Protein 8EJ5 (pdb70)

Radius of gyration: 33.06 Å; Cα contacts (8 Å, |Δi|>4): 1264; chains: 4; bounding box: 56×80×114 Å

Structure (mmCIF, N/CA/C/O backbone):
data_8EJ5
#
_entry.id   8EJ5
#
loop_
_entity.id
_entity.type
_entity.pdbx_description
1 polymer 'gp10, tail tip lysin (spike)'
2 polymer 'gp1, tail tip protein'
#
loop_
_atom_site.group_PDB
_atom_site.id
_atom_site.type_symbol
_atom_site.label_atom_id
_atom_site.label_alt_id
_atom_site.label_comp_id
_atom_site.label_asym_id
_atom_site.label_entity_id
_atom_site.label_seq_id
_atom_site.pdbx_PDB_ins_code
_atom_site.Cartn_x
_atom_site.Cartn_y
_atom_site.Cartn_z
_atom_site.occupancy
_atom_site.B_iso_or_equiv
_atom_site.auth_seq_id
_atom_site.auth_comp_id
_atom_site.auth_asym_id
_atom_site.auth_atom_id
_atom_site.pdbx_PDB_model_num
ATOM 1 N N . MET A 1 1 ? 175.306 135.598 167.154 1.00 75.07 1 MET A N 1
ATOM 2 C CA . MET A 1 1 ? 175.472 136.600 168.236 1.00 75.07 1 MET A CA 1
ATOM 3 C C . MET A 1 1 ? 175.420 135.882 169.586 1.00 75.07 1 MET A C 1
ATOM 4 O O . MET A 1 1 ? 174.432 135.175 169.835 1.00 75.07 1 MET A O 1
ATOM 9 N N . ASN A 1 2 ? 176.448 136.036 170.414 1.00 87.98 2 ASN A N 1
ATOM 10 C CA . ASN A 1 2 ? 176.467 135.432 171.771 1.00 87.98 2 ASN A CA 1
ATOM 11 C C . ASN A 1 2 ? 175.577 136.281 172.690 1.00 87.98 2 ASN A C 1
ATOM 12 O O . ASN A 1 2 ? 175.187 137.390 172.296 1.00 87.98 2 ASN A O 1
ATOM 17 N N . ASP A 1 3 ? 175.242 135.791 173.880 1.00 91.07 3 ASP 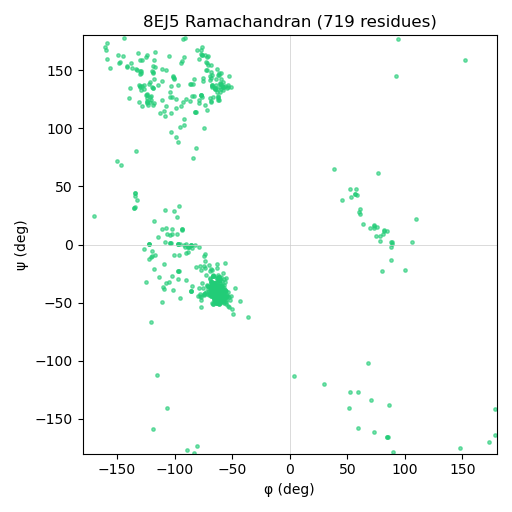A N 1
ATOM 18 C CA . ASP A 1 3 ? 174.286 136.501 174.771 1.00 91.07 3 ASP A CA 1
ATOM 19 C C . ASP A 1 3 ? 174.825 137.877 175.187 1.00 91.07 3 ASP A C 1
ATOM 20 O O . ASP A 1 3 ? 174.017 138.815 175.289 1.00 91.07 3 ASP A O 1
ATOM 25 N N . LYS A 1 4 ? 176.124 138.010 175.431 1.00 88.48 4 LYS A N 1
ATOM 26 C CA . LYS A 1 4 ? 176.726 139.319 175.792 1.00 88.48 4 LYS A CA 1
ATOM 27 C C . LYS A 1 4 ? 176.553 140.312 174.636 1.00 88.48 4 LYS A C 1
ATOM 28 O O . LYS A 1 4 ? 176.182 141.468 174.900 1.00 88.48 4 LYS A O 1
ATOM 34 N N . GLU A 1 5 ? 176.789 139.881 173.397 1.00 89.43 5 GLU A N 1
ATOM 35 C CA . GLU A 1 5 ? 176.617 140.746 172.202 1.00 89.43 5 GLU A CA 1
ATOM 36 C C . GLU A 1 5 ? 175.141 141.126 172.046 1.00 89.43 5 GLU A C 1
ATOM 37 O O . GLU A 1 5 ? 174.866 142.254 171.613 1.00 89.43 5 GLU A O 1
ATOM 43 N N . LYS A 1 6 ? 174.219 140.203 172.325 1.00 92.18 6 LYS A N 1
ATOM 44 C CA . LYS A 1 6 ? 172.762 140.489 172.246 1.00 92.18 6 LYS A CA 1
ATOM 45 C C . LYS A 1 6 ? 172.397 141.564 173.270 1.00 92.18 6 LYS A C 1
ATOM 46 O O . LYS A 1 6 ? 171.722 142.530 172.885 1.00 92.18 6 LYS A O 1
ATOM 52 N N . ILE A 1 7 ? 172.847 141.410 174.513 1.00 93.59 7 ILE A N 1
ATOM 53 C CA . ILE A 1 7 ? 172.5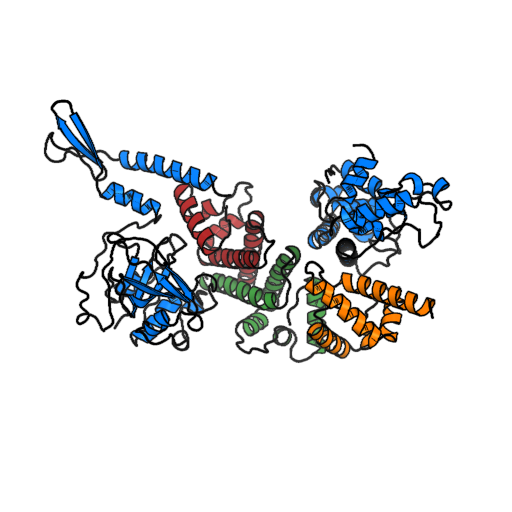31 142.381 175.596 1.00 93.59 7 ILE A CA 1
ATOM 54 C C . ILE A 1 7 ? 173.129 143.733 175.209 1.00 93.59 7 ILE A C 1
ATOM 55 O O . ILE A 1 7 ? 172.389 144.723 175.234 1.00 93.59 7 ILE A O 1
ATOM 60 N N . ASP A 1 8 ? 174.387 143.758 174.773 1.00 91.67 8 ASP A N 1
ATOM 61 C CA . ASP A 1 8 ? 175.088 145.027 174.455 1.00 91.67 8 ASP A CA 1
ATOM 62 C C . ASP A 1 8 ? 174.364 145.771 173.328 1.00 91.67 8 ASP A C 1
ATOM 63 O O . ASP A 1 8 ? 174.051 146.962 173.490 1.00 91.67 8 ASP A O 1
ATOM 68 N N . LYS A 1 9 ? 174.028 145.079 172.245 1.00 93.20 9 LYS A N 1
ATOM 69 C CA . LYS A 1 9 ? 173.308 145.722 171.118 1.00 93.20 9 LYS A CA 1
ATOM 70 C C . LYS A 1 9 ? 171.911 146.144 171.569 1.00 93.20 9 LYS A C 1
ATOM 71 O O . LYS A 1 9 ? 171.473 147.229 171.168 1.00 93.20 9 LYS A O 1
ATOM 77 N N . PHE A 1 10 ? 171.233 145.323 172.362 1.00 95.29 10 PHE A N 1
ATOM 78 C CA . PHE A 1 10 ? 169.841 145.606 172.786 1.00 95.29 10 PHE A CA 1
ATOM 79 C C . PHE A 1 10 ? 169.771 146.846 173.687 1.00 95.29 10 PHE A C 1
ATOM 80 O O . PHE A 1 10 ? 168.934 147.722 173.434 1.00 95.29 10 PHE A O 1
ATOM 88 N N . ILE A 1 11 ? 170.644 146.954 174.688 1.00 94.77 11 ILE A N 1
ATOM 89 C CA . ILE A 1 11 ? 170.627 148.121 175.622 1.00 94.77 11 ILE A CA 1
ATOM 90 C C . ILE A 1 11 ? 171.021 149.387 174.846 1.00 94.77 11 ILE A C 1
ATOM 91 O O . ILE A 1 11 ? 170.611 150.484 175.275 1.00 94.77 11 ILE A O 1
ATOM 96 N N . HIS A 1 12 ? 171.795 149.254 173.765 1.00 92.74 12 HIS A N 1
ATOM 97 C CA . HIS A 1 12 ? 172.258 150.416 172.953 1.00 92.74 12 HIS A CA 1
ATOM 98 C C . HIS A 1 12 ? 171.275 150.730 171.816 1.00 92.74 12 HIS A C 1
ATOM 99 O O . HIS A 1 12 ? 171.511 151.721 171.087 1.00 92.74 12 HIS A O 1
ATOM 106 N N . SER A 1 13 ? 170.198 149.959 171.656 1.00 95.07 13 SER A N 1
ATOM 107 C CA . SER A 1 13 ? 169.149 150.282 170.653 1.00 95.07 13 SER A CA 1
ATOM 108 C C . SER A 1 13 ? 168.356 151.497 171.140 1.00 95.07 13 SER A C 1
ATOM 109 O O . SER A 1 13 ? 168.340 151.773 172.358 1.00 95.07 13 SER A O 1
ATOM 112 N N . ASN A 1 14 ? 167.735 152.233 170.225 1.00 94.96 14 ASN A N 1
ATOM 113 C CA . ASN A 1 14 ? 166.868 153.367 170.626 1.00 94.96 14 ASN A CA 1
ATOM 114 C C . ASN A 1 14 ? 165.628 152.814 171.335 1.00 94.96 14 ASN A C 1
ATOM 115 O O . ASN A 1 14 ? 165.151 151.723 170.969 1.00 94.96 14 ASN A O 1
ATOM 120 N N . LEU A 1 15 ? 165.075 153.562 172.285 1.00 94.91 15 LEU A N 1
ATOM 121 C CA . LEU A 1 15 ? 163.855 153.140 173.018 1.00 94.91 15 LEU A CA 1
ATOM 122 C C . LEU A 1 15 ? 162.692 152.996 172.029 1.00 94.91 15 LEU A C 1
ATOM 123 O O . LEU A 1 15 ? 161.781 152.200 172.321 1.00 94.91 15 LEU A O 1
ATOM 128 N N . ASN A 1 16 ? 162.720 153.725 170.909 1.00 95.37 16 ASN A N 1
ATOM 129 C CA . ASN A 1 16 ? 161.638 153.710 169.882 1.00 95.37 16 ASN A CA 1
ATOM 130 C C . ASN A 1 16 ? 161.982 152.784 168.704 1.00 95.37 16 ASN A C 1
ATOM 131 O O . ASN A 1 16 ? 161.253 152.831 167.691 1.00 95.37 16 ASN A O 1
ATOM 136 N N . ASP A 1 17 ? 163.045 151.987 168.800 1.00 94.58 17 ASP A N 1
ATOM 137 C CA . ASP A 1 17 ? 163.475 151.061 167.722 1.00 94.58 17 ASP A CA 1
ATOM 138 C C . ASP A 1 17 ? 162.376 150.023 167.468 1.00 94.58 17 ASP A C 1
ATOM 139 O O . ASP A 1 17 ? 161.967 149.360 168.416 1.00 94.58 17 ASP A O 1
ATOM 144 N N . ASP A 1 18 ? 161.929 149.845 166.226 1.00 94.02 18 ASP A N 1
ATOM 145 C CA . ASP A 1 18 ? 160.841 148.876 165.912 1.00 94.02 18 ASP A CA 1
ATOM 146 C C . ASP A 1 18 ? 161.394 147.444 165.970 1.00 94.02 18 ASP A C 1
ATOM 147 O O . ASP A 1 18 ? 160.561 146.509 166.027 1.00 94.02 18 ASP A O 1
ATOM 152 N N . PHE A 1 19 ? 162.717 147.262 165.896 1.00 95.62 19 PHE A N 1
ATOM 153 C CA . PHE A 1 19 ? 163.385 145.929 165.947 1.00 95.62 19 PHE A CA 1
ATOM 154 C C . PHE A 1 19 ? 162.873 145.074 164.783 1.00 95.62 19 PHE A C 1
ATOM 155 O O . PHE A 1 19 ? 162.846 143.840 164.901 1.00 95.62 19 PHE A O 1
ATOM 163 N N . GLY A 1 20 ? 162.465 145.711 163.685 1.00 94.91 20 GLY A N 1
ATOM 164 C CA . GLY A 1 20 ? 161.997 144.992 162.486 1.00 94.91 20 GLY A CA 1
ATOM 165 C C . GLY A 1 20 ? 160.620 144.380 162.667 1.00 94.91 20 GLY A C 1
ATOM 166 O O . GLY A 1 20 ? 160.269 143.497 161.862 1.00 94.91 20 GLY A O 1
ATOM 167 N N . LEU A 1 21 ? 159.858 144.813 163.674 1.00 96.22 21 LEU A N 1
ATOM 168 C CA . LEU A 1 21 ? 158.485 144.293 163.920 1.00 96.22 21 LEU A CA 1
ATOM 169 C C . LEU A 1 21 ? 157.454 145.424 163.887 1.00 96.22 21 LEU A C 1
ATOM 170 O O . LEU A 1 21 ? 157.552 146.368 164.698 1.00 96.22 21 LEU A O 1
ATOM 175 N N . SER A 1 22 ? 156.454 145.310 163.019 1.00 96.88 22 SER A N 1
ATOM 176 C CA . SER A 1 22 ? 155.361 146.307 162.943 1.00 96.88 22 SER A CA 1
ATOM 177 C C . SER A 1 22 ? 154.343 146.023 164.051 1.00 96.88 22 SER A C 1
ATOM 178 O O . SER A 1 22 ? 154.400 144.947 164.678 1.00 96.88 22 SER A O 1
ATOM 181 N N . VAL A 1 23 ? 153.429 146.952 164.298 1.00 97.43 23 VAL A N 1
ATOM 182 C CA . VAL A 1 23 ? 152.350 146.725 165.297 1.00 97.43 23 VAL A CA 1
ATOM 183 C C . VAL A 1 23 ? 151.505 145.535 164.830 1.00 97.43 23 VAL A C 1
ATOM 184 O O . VAL A 1 23 ? 151.080 144.745 165.683 1.00 97.43 23 VAL A O 1
ATOM 188 N N . ASP A 1 24 ? 151.270 145.400 163.526 1.00 97.29 24 ASP A N 1
ATOM 189 C CA . ASP A 1 24 ? 150.436 144.299 162.977 1.00 97.29 24 ASP A CA 1
ATOM 190 C C . ASP A 1 24 ? 151.135 142.951 163.199 1.00 97.29 24 ASP A C 1
ATOM 191 O O . ASP A 1 24 ? 150.427 141.974 163.510 1.00 97.29 24 ASP A O 1
ATOM 196 N N . ASP A 1 25 ? 152.461 142.882 163.067 1.00 97.21 25 ASP A N 1
ATOM 197 C CA . ASP A 1 25 ? 153.224 141.633 163.327 1.00 97.21 25 ASP A CA 1
ATOM 198 C C . ASP A 1 25 ? 153.053 141.208 164.786 1.00 97.21 25 ASP A C 1
ATOM 199 O O . ASP A 1 25 ? 152.942 139.989 165.038 1.00 97.21 25 ASP A O 1
ATOM 204 N N . LEU A 1 26 ? 153.056 142.164 165.717 1.00 97.53 26 LEU A N 1
ATOM 205 C CA . LEU A 1 26 ? 152.986 141.873 167.175 1.00 97.53 26 LEU A CA 1
ATOM 206 C C . LEU A 1 26 ? 151.579 141.479 167.639 1.00 97.53 26 LEU A C 1
ATOM 207 O O . LEU A 1 26 ? 151.502 140.650 168.551 1.00 97.53 26 LEU A O 1
ATOM 212 N N . VAL A 1 27 ? 150.511 142.015 167.054 1.00 97.54 27 VAL A N 1
ATOM 213 C CA . VAL A 1 27 ? 149.119 141.797 167.560 1.00 97.54 27 VAL A CA 1
ATOM 214 C C . VAL A 1 27 ? 148.787 140.310 167.727 1.00 97.54 27 VAL A C 1
ATOM 215 O O . VAL A 1 27 ? 148.184 139.962 168.753 1.00 97.54 27 VAL A O 1
ATOM 219 N N . GLY A 1 28 ? 149.124 139.469 166.753 1.00 96.07 28 GLY A N 1
ATOM 220 C CA . GLY A 1 28 ? 148.860 138.022 166.852 1.00 96.07 28 GLY A CA 1
ATOM 221 C C . GLY A 1 28 ? 149.777 137.371 167.870 1.00 96.07 28 GLY A C 1
ATOM 222 O O . GLY A 1 28 ? 149.303 136.464 168.588 1.00 96.07 28 GLY A O 1
ATOM 223 N N . LYS A 1 29 ? 151.027 137.830 167.973 1.00 96.30 29 LYS A N 1
ATOM 224 C CA . LYS A 1 29 ? 152.053 137.213 168.857 1.00 96.30 29 LYS A CA 1
ATOM 225 C C . LYS A 1 29 ? 151.802 137.501 170.341 1.00 96.30 29 LYS A C 1
ATOM 226 O O . LYS A 1 29 ? 152.305 136.711 171.167 1.00 96.30 29 LYS A O 1
ATOM 232 N N . VAL A 1 30 ? 151.132 138.603 170.683 1.00 96.42 30 VAL A N 1
ATOM 233 C CA . VAL A 1 30 ? 150.931 138.996 172.112 1.00 96.42 30 VAL A CA 1
ATOM 234 C C . VAL A 1 30 ? 149.573 138.497 172.621 1.00 96.42 30 VAL A C 1
ATOM 235 O O . VAL A 1 30 ? 149.271 138.725 173.813 1.00 96.42 30 VAL A O 1
ATOM 239 N N . LYS A 1 31 ? 148.786 137.818 171.791 1.00 95.86 31 LYS A N 1
ATOM 240 C CA . LYS A 1 31 ? 147.526 137.213 172.292 1.00 95.86 31 LYS A CA 1
ATOM 241 C C . LYS A 1 31 ? 147.886 136.129 173.310 1.00 95.86 31 LYS A C 1
ATOM 242 O O . LYS A 1 31 ? 148.821 135.347 173.045 1.00 95.86 31 LYS A O 1
ATOM 248 N N . GLY A 1 32 ? 147.197 136.108 174.450 1.00 94.14 32 GLY A N 1
ATOM 249 C CA . GLY A 1 32 ? 147.458 135.124 175.516 1.00 94.14 32 GLY A CA 1
ATOM 250 C C . GLY A 1 32 ? 148.530 135.610 176.471 1.00 94.14 32 GLY A C 1
ATOM 251 O O . GLY A 1 32 ? 148.774 134.920 177.475 1.00 94.14 32 GLY A O 1
ATOM 252 N N . ILE A 1 33 ? 149.120 136.780 176.228 1.00 94.35 33 ILE A N 1
ATOM 253 C CA . ILE A 1 33 ? 150.259 137.255 177.065 1.00 94.35 33 ILE A CA 1
ATOM 254 C C . ILE A 1 33 ? 149.749 138.245 178.113 1.00 94.35 33 ILE A C 1
ATOM 255 O O . ILE A 1 33 ? 149.165 139.274 177.710 1.00 94.35 33 ILE A O 1
ATOM 260 N N . GLY A 1 34 ? 149.894 137.910 179.397 1.00 92.74 34 GLY A N 1
ATOM 261 C CA . GLY A 1 34 ? 149.542 138.783 180.536 1.00 92.74 34 GLY A CA 1
ATOM 262 C C . GLY A 1 34 ? 148.408 139.771 180.339 1.00 92.74 34 GLY A C 1
ATOM 263 O O . GLY A 1 34 ? 147.273 139.319 180.118 1.00 92.74 34 GLY A O 1
ATOM 264 N N . ARG A 1 35 ? 148.687 141.071 180.475 1.00 94.11 35 ARG A N 1
ATOM 265 C CA . ARG A 1 35 ? 147.661 142.146 180.411 1.00 94.11 35 ARG A CA 1
ATOM 266 C C . ARG A 1 35 ? 147.044 142.246 179.013 1.00 94.11 35 ARG A C 1
ATOM 267 O O . ARG A 1 35 ? 145.922 142.747 178.919 1.00 94.11 35 ARG A O 1
ATOM 275 N N . PHE A 1 36 ? 147.741 141.863 177.950 1.00 95.42 36 PHE A N 1
ATOM 276 C CA . PHE A 1 36 ? 147.094 141.845 176.617 1.00 95.42 36 PHE A CA 1
ATOM 277 C C . PHE A 1 36 ? 145.932 140.852 176.680 1.00 95.42 36 PHE A C 1
ATOM 278 O O . PHE A 1 36 ? 144.900 141.085 176.039 1.00 95.42 36 PHE A O 1
ATOM 286 N N . SER A 1 37 ? 146.092 139.743 177.389 1.00 95.52 37 SER A N 1
ATOM 287 C CA . SER A 1 37 ? 144.990 138.771 177.571 1.00 95.52 37 SER A CA 1
ATOM 288 C C . SER A 1 37 ? 144.008 139.296 178.619 1.00 95.52 37 SER A C 1
ATOM 289 O O . SER A 1 37 ? 142.821 139.461 178.280 1.00 95.52 37 SER A O 1
ATOM 292 N N . ALA A 1 38 ? 144.484 139.654 179.812 1.00 93.83 38 ALA A N 1
ATOM 293 C CA . ALA A 1 38 ? 143.614 140.034 180.951 1.00 93.83 38 ALA A CA 1
ATOM 294 C C . ALA A 1 38 ? 142.864 141.355 180.746 1.00 93.83 38 ALA A C 1
ATOM 295 O O . ALA A 1 38 ? 141.685 141.417 181.155 1.00 93.83 38 ALA A O 1
ATOM 297 N N . TRP A 1 39 ? 143.495 142.379 180.176 1.00 94.34 39 TRP A N 1
ATOM 298 C CA . TRP A 1 39 ? 142.877 143.728 180.066 1.00 94.34 39 TRP A CA 1
ATOM 299 C C . TRP A 1 39 ? 142.322 143.988 178.663 1.00 94.34 39 TRP A C 1
ATOM 300 O O . TRP A 1 39 ? 141.250 144.620 178.541 1.00 94.34 39 TRP A O 1
ATOM 311 N N . CYS A 1 40 ? 143.030 143.545 177.633 1.00 95.58 40 CYS A N 1
ATOM 312 C CA . CYS A 1 40 ? 142.592 143.785 176.236 1.00 95.58 40 CYS A CA 1
ATOM 313 C C . CYS A 1 40 ? 141.695 142.628 175.773 1.00 95.58 40 CYS A C 1
ATOM 314 O O . CYS A 1 40 ? 141.120 142.750 174.685 1.00 95.58 40 CYS A O 1
ATOM 317 N N . GLY A 1 41 ? 141.548 141.558 176.562 1.00 95.02 41 GLY A N 1
ATOM 318 C CA . GLY A 1 41 ? 140.647 140.437 176.224 1.00 95.02 41 GLY A CA 1
ATOM 319 C C . GLY A 1 41 ? 141.068 139.769 174.930 1.00 95.02 41 GLY A C 1
ATOM 320 O O . GLY A 1 41 ? 140.175 139.241 174.236 1.00 95.02 41 GLY A O 1
ATOM 321 N N . ASN A 1 42 ? 142.355 139.850 174.576 1.00 94.68 42 ASN A N 1
ATOM 322 C CA . ASN A 1 42 ? 142.915 139.248 173.329 1.00 94.68 42 ASN A CA 1
ATOM 323 C C . ASN A 1 42 ? 142.284 139.923 172.104 1.00 94.68 42 ASN A C 1
ATOM 324 O O . ASN A 1 42 ? 142.428 139.391 170.979 1.00 94.68 42 ASN A O 1
ATOM 329 N N . SER A 1 43 ? 141.687 141.099 172.286 1.00 97.46 43 SER A N 1
ATOM 330 C CA . SER A 1 43 ? 141.056 141.844 171.172 1.00 97.46 43 SER A CA 1
ATOM 331 C C . SER A 1 43 ? 142.154 142.450 170.303 1.00 97.46 43 SER A C 1
ATOM 332 O O . SER A 1 43 ? 142.901 143.299 170.811 1.00 97.46 43 SER A O 1
ATOM 335 N N . SER A 1 44 ? 142.207 142.081 169.026 1.00 97.49 44 SER A N 1
ATOM 336 C CA . SER A 1 44 ? 143.215 142.621 168.085 1.00 97.49 44 SER A CA 1
ATOM 337 C C . SER A 1 44 ? 143.110 144.145 168.090 1.00 97.49 44 SER A C 1
ATOM 338 O O . SER A 1 44 ? 144.153 144.809 168.047 1.00 97.49 44 SER A O 1
ATOM 341 N N . THR A 1 45 ? 141.891 144.678 168.141 1.00 97.73 45 THR A N 1
ATOM 342 C CA . THR A 1 45 ? 141.655 146.145 168.122 1.00 97.73 45 THR A CA 1
ATOM 343 C C . THR A 1 45 ? 142.259 146.811 169.363 1.00 97.73 45 THR A C 1
ATOM 344 O O . THR A 1 45 ? 143.008 147.782 169.197 1.00 97.73 45 THR A O 1
ATOM 348 N N . LYS A 1 46 ? 141.988 146.294 170.562 1.00 97.93 46 LYS A N 1
ATOM 349 C CA . LYS A 1 46 ? 142.508 146.897 171.818 1.00 97.93 46 LYS A CA 1
ATOM 350 C C . LYS A 1 46 ? 144.031 146.753 171.869 1.00 97.93 46 LYS A C 1
ATOM 351 O O . LYS A 1 46 ? 144.703 147.705 172.305 1.00 97.93 46 LYS A O 1
ATOM 357 N N . ILE A 1 47 ? 144.559 145.612 171.434 1.00 98.23 47 ILE A N 1
ATOM 358 C CA . ILE A 1 47 ? 146.030 145.382 171.414 1.00 98.23 47 ILE A CA 1
ATOM 359 C C . ILE A 1 47 ? 146.662 146.413 170.468 1.00 98.23 47 ILE A C 1
ATOM 360 O O . ILE A 1 47 ? 147.642 147.060 170.869 1.00 98.23 47 ILE A O 1
ATOM 365 N N . LYS A 1 48 ? 146.076 146.630 169.288 1.00 98.17 48 LYS A N 1
ATOM 366 C CA . LYS A 1 48 ? 146.606 147.616 168.309 1.00 98.17 48 LYS A CA 1
ATOM 367 C C . LYS A 1 48 ? 146.574 149.014 168.928 1.00 98.17 48 LYS A C 1
ATOM 368 O O . LYS A 1 48 ? 147.520 149.775 168.705 1.00 98.17 48 LYS A O 1
ATOM 374 N N . GLN A 1 49 ? 145.523 149.344 169.674 1.00 97.58 49 GLN A N 1
ATOM 375 C CA . GLN A 1 49 ? 145.407 150.675 170.322 1.00 97.58 49 GLN A CA 1
ATOM 376 C C . GLN A 1 49 ? 146.565 150.872 171.304 1.00 97.58 49 GLN A C 1
ATOM 377 O O . GLN A 1 49 ? 147.202 151.934 171.251 1.00 97.58 49 GLN A O 1
ATOM 383 N N . VAL A 1 50 ? 146.852 149.880 172.144 1.00 97.75 50 VAL A N 1
ATOM 384 C CA . VAL A 1 50 ? 147.953 149.975 173.145 1.00 97.75 50 VAL A CA 1
ATOM 385 C C . VAL A 1 50 ? 149.289 150.106 172.414 1.00 97.75 50 VAL A C 1
ATOM 386 O O . VAL A 1 50 ? 150.026 151.059 172.705 1.00 97.75 50 VAL A O 1
ATOM 390 N N . LEU A 1 51 ? 149.561 149.231 171.448 1.00 98.08 51 LEU A N 1
ATOM 391 C CA . LEU A 1 51 ? 150.877 149.215 170.753 1.00 98.08 51 LEU A CA 1
ATOM 392 C C . LEU A 1 51 ? 151.078 150.513 169.955 1.00 98.08 51 LEU A C 1
ATOM 393 O O . LEU A 1 51 ? 152.207 151.036 169.951 1.00 98.08 51 LEU A O 1
ATOM 398 N N . ASN A 1 52 ? 150.036 151.040 169.316 1.00 97.80 52 ASN A N 1
ATOM 399 C CA . ASN A 1 52 ? 150.147 152.329 168.587 1.00 97.80 52 ASN A CA 1
ATOM 400 C C . ASN A 1 52 ? 150.345 153.482 169.579 1.00 97.80 52 ASN A C 1
ATOM 401 O O . ASN A 1 52 ? 151.107 154.416 169.261 1.00 97.80 52 ASN A O 1
ATOM 406 N N . ALA A 1 53 ? 149.671 153.449 170.725 1.00 95.88 53 ALA A N 1
ATOM 407 C CA . ALA A 1 53 ? 149.789 154.516 171.742 1.00 95.88 53 ALA A CA 1
ATOM 408 C C . ALA A 1 53 ? 151.231 154.579 172.265 1.00 95.88 53 ALA A C 1
ATOM 409 O O . ALA A 1 53 ? 151.799 155.678 172.297 1.00 95.88 53 ALA A O 1
ATOM 411 N N . VAL A 1 54 ? 151.833 153.441 172.616 1.00 96.34 54 VAL A N 1
ATOM 412 C CA . VAL A 1 54 ? 153.225 153.426 173.159 1.00 96.34 54 VAL A CA 1
ATOM 413 C C . VAL A 1 54 ? 154.173 153.883 172.040 1.00 96.34 54 VAL A C 1
ATOM 414 O O . VAL A 1 54 ? 155.082 154.676 172.336 1.00 96.34 54 VAL A O 1
ATOM 418 N N . LYS A 1 55 ? 153.927 153.473 170.794 1.00 97.29 55 LYS A N 1
ATOM 419 C CA . LYS A 1 55 ? 154.756 153.888 169.633 1.00 97.29 55 LYS A CA 1
ATOM 420 C C . LYS A 1 55 ? 154.697 155.407 169.465 1.00 97.29 55 LYS A C 1
ATOM 421 O O . LYS A 1 55 ? 155.765 156.018 169.302 1.00 97.29 55 LYS A O 1
ATOM 427 N N . SER A 1 56 ? 153.509 156.005 169.546 1.00 93.51 56 SER A N 1
ATOM 428 C CA . SER A 1 56 ? 153.317 157.467 169.343 1.00 93.51 56 SER A CA 1
ATOM 429 C C . SER A 1 56 ? 154.073 158.256 170.417 1.00 93.51 56 SER A C 1
ATOM 430 O O . SER A 1 56 ? 154.519 159.382 170.115 1.00 93.51 56 SER A O 1
ATOM 433 N N . ILE A 1 57 ? 154.183 157.708 171.627 1.00 92.40 57 ILE A N 1
ATOM 434 C CA . ILE A 1 57 ? 154.885 158.380 172.760 1.00 92.40 57 ILE A CA 1
ATOM 435 C C . ILE A 1 57 ? 156.405 158.234 172.598 1.00 92.40 57 ILE A C 1
ATOM 436 O O . ILE A 1 57 ? 157.139 159.030 173.221 1.00 92.40 57 ILE A O 1
ATOM 441 N N . GLY A 1 58 ? 156.873 157.286 171.787 1.00 93.36 58 GLY A N 1
ATOM 442 C CA . GLY A 1 58 ? 158.319 157.117 171.541 1.00 93.36 58 GLY A CA 1
ATOM 443 C C . GLY A 1 58 ? 158.871 155.852 172.170 1.00 93.36 58 GLY A C 1
ATOM 444 O O . GLY A 1 58 ? 160.089 155.815 172.427 1.00 93.36 58 GLY A O 1
ATOM 445 N N . VAL A 1 59 ? 158.021 154.864 172.454 1.00 96.00 59 VAL A N 1
ATOM 446 C CA . VAL A 1 59 ? 158.485 153.547 172.982 1.00 96.00 59 VAL A CA 1
ATOM 447 C C . VAL A 1 59 ? 158.198 152.463 171.947 1.00 96.00 59 VAL A C 1
ATOM 448 O O . VAL A 1 59 ? 157.105 152.460 171.348 1.00 96.00 59 VAL A O 1
ATOM 452 N N . SER A 1 60 ? 159.155 151.568 171.752 1.00 97.56 60 SER A N 1
ATOM 453 C CA . SER A 1 60 ? 159.015 150.460 170.784 1.00 97.56 60 SER A CA 1
ATOM 454 C C . SER A 1 60 ? 157.864 149.536 171.170 1.00 97.56 60 SER A C 1
ATOM 455 O O . SER A 1 60 ? 157.867 149.048 172.312 1.00 97.56 60 SER A O 1
ATOM 458 N N . PRO A 1 61 ? 156.889 149.257 170.278 1.00 97.73 61 PRO A N 1
ATOM 459 C CA . PRO A 1 61 ? 155.846 148.266 170.559 1.00 97.73 61 PRO A CA 1
ATOM 460 C C . PRO A 1 61 ? 156.447 146.885 170.845 1.00 97.73 61 PRO A C 1
ATOM 461 O O . PRO A 1 61 ? 155.919 146.191 171.690 1.00 97.73 61 PRO A O 1
ATOM 465 N N . ALA A 1 62 ? 157.506 146.508 170.128 1.00 97.63 62 ALA A N 1
ATOM 466 C CA . ALA A 1 62 ? 158.183 145.204 170.314 1.00 97.63 62 ALA A CA 1
ATOM 467 C C . ALA A 1 62 ? 158.825 145.141 171.704 1.00 97.63 62 ALA A C 1
ATOM 468 O O . ALA A 1 62 ? 158.654 144.121 172.383 1.00 97.63 62 ALA A O 1
ATOM 470 N N . LEU A 1 63 ? 159.495 146.208 172.137 1.00 96.22 63 LEU A N 1
ATOM 471 C CA . LEU A 1 63 ? 160.132 146.263 173.479 1.00 96.22 63 LEU A CA 1
ATOM 472 C C . LEU A 1 63 ? 159.050 146.195 174.555 1.00 96.22 63 LEU A C 1
ATOM 473 O O . LEU A 1 63 ? 159.197 145.401 175.494 1.00 96.22 63 LEU A O 1
ATOM 478 N N . PHE A 1 64 ? 157.988 146.980 174.409 1.00 95.82 64 PHE A N 1
ATOM 479 C CA . PHE A 1 64 ? 156.889 147.033 175.402 1.00 95.82 64 PHE A CA 1
ATOM 480 C C . PHE A 1 64 ? 156.219 145.661 175.504 1.00 95.82 64 PHE A C 1
ATOM 481 O O . PHE A 1 64 ? 155.963 145.188 176.628 1.00 95.82 64 PHE A O 1
ATOM 489 N N . ALA A 1 65 ? 155.959 145.020 174.369 1.00 96.53 65 ALA A N 1
ATOM 490 C CA . ALA A 1 65 ? 155.326 143.681 174.331 1.00 96.53 65 ALA A CA 1
ATOM 491 C C . ALA A 1 65 ? 156.270 142.623 174.912 1.00 96.53 65 ALA A C 1
ATOM 492 O O . ALA A 1 65 ? 155.788 141.723 175.625 1.00 96.53 65 ALA A O 1
ATOM 494 N N . ALA A 1 66 ? 157.562 142.693 174.596 1.00 95.81 66 ALA A N 1
ATOM 495 C CA . ALA A 1 66 ? 158.564 141.722 175.091 1.00 95.81 66 ALA A CA 1
ATOM 496 C C . ALA A 1 66 ? 158.683 141.856 176.611 1.00 95.81 66 ALA A C 1
ATOM 497 O O . ALA A 1 66 ? 158.799 140.821 177.296 1.00 95.81 66 ALA A O 1
ATOM 499 N N . TYR A 1 67 ? 158.629 143.082 177.125 1.00 92.96 67 TYR A N 1
ATOM 500 C CA . TYR A 1 67 ? 158.695 143.335 178.581 1.00 92.96 67 TYR A CA 1
ATOM 501 C C . TYR A 1 67 ? 157.507 142.637 179.250 1.00 92.96 67 TYR A C 1
ATOM 502 O O . TYR A 1 67 ? 157.726 141.797 180.141 1.00 92.96 67 TYR A O 1
ATOM 511 N N . GLU A 1 68 ? 156.292 142.859 178.744 1.00 93.32 68 GLU A N 1
ATOM 512 C CA . GLU A 1 68 ? 155.062 142.283 179.351 1.00 93.32 68 GLU A CA 1
ATOM 513 C C . GLU A 1 68 ? 155.147 140.753 179.333 1.00 93.32 68 GLU A C 1
ATOM 514 O O . GLU A 1 68 ? 154.724 140.113 180.309 1.00 93.32 68 GLU A O 1
ATOM 520 N N . LYS A 1 69 ? 155.665 140.175 178.257 1.00 93.04 69 LYS A N 1
ATOM 521 C CA . LYS A 1 69 ? 155.741 138.698 178.138 1.00 93.04 69 LYS A CA 1
ATOM 522 C C . LYS A 1 69 ? 156.679 138.119 179.195 1.00 93.04 69 LYS A C 1
ATOM 523 O O . LYS A 1 69 ? 156.355 137.056 179.754 1.00 93.04 69 LYS A O 1
ATOM 529 N N . ASN A 1 70 ? 157.832 138.742 179.401 1.00 88.43 70 ASN A N 1
ATOM 530 C CA . ASN A 1 70 ? 158.843 138.235 180.362 1.00 88.43 70 ASN A CA 1
ATOM 531 C C . ASN A 1 70 ? 158.421 138.499 181.811 1.00 88.43 70 ASN A C 1
ATOM 532 O O . ASN A 1 70 ? 158.587 137.583 182.648 1.00 88.43 70 ASN A O 1
ATOM 537 N N . GLU A 1 71 ? 157.898 139.686 182.108 1.00 80.45 71 GLU A N 1
ATOM 538 C CA . GLU A 1 71 ? 157.560 140.082 183.498 1.00 80.45 71 GLU A CA 1
ATOM 539 C C . GLU A 1 71 ? 156.384 139.253 184.026 1.00 80.45 71 GLU A C 1
ATOM 540 O O . GLU A 1 71 ? 156.383 138.959 185.238 1.00 80.45 71 GLU A O 1
ATOM 546 N N . GLY A 1 72 ? 155.422 138.905 183.173 1.00 76.81 72 GLY A N 1
ATOM 547 C CA . GLY A 1 72 ? 154.256 138.101 183.586 1.00 76.81 72 GLY A CA 1
ATOM 548 C C . GLY A 1 72 ? 153.103 138.966 184.057 1.00 76.81 72 GLY A C 1
ATOM 549 O O . GLY A 1 72 ? 153.236 140.205 184.046 1.00 76.81 72 GLY A O 1
ATOM 550 N N . TYR A 1 73 ? 152.001 138.361 184.486 1.00 84.47 73 TYR A N 1
ATOM 551 C CA . TYR A 1 73 ? 150.794 139.134 184.859 1.00 84.47 73 TYR A CA 1
ATOM 552 C C . TYR A 1 73 ? 150.522 139.100 186.361 1.00 84.47 73 TYR A C 1
ATOM 553 O O . TYR A 1 73 ? 150.426 137.993 186.935 1.00 84.47 73 TYR A O 1
ATOM 562 N N . ASN A 1 74 ? 150.420 140.270 186.983 1.00 84.13 74 ASN A N 1
ATOM 563 C CA . ASN A 1 74 ? 149.978 140.380 188.392 1.00 84.13 74 ASN A CA 1
ATOM 564 C C . ASN A 1 74 ? 148.762 141.307 188.334 1.00 84.13 74 ASN A C 1
ATOM 565 O O . ASN A 1 74 ? 148.938 142.459 187.914 1.00 84.13 74 ASN A O 1
ATOM 570 N N . GLY A 1 75 ? 147.584 140.857 188.765 1.00 84.93 75 GLY A N 1
ATOM 571 C CA . GLY A 1 75 ? 146.355 141.664 188.633 1.00 84.93 75 GLY A CA 1
ATOM 572 C C . GLY A 1 75 ? 146.498 142.990 189.355 1.00 84.93 75 GLY A C 1
ATOM 573 O O . GLY A 1 75 ? 145.984 144.000 188.836 1.00 84.93 75 GLY A O 1
ATOM 574 N N . SER A 1 76 ? 147.208 143.014 190.482 1.00 85.81 76 SER A N 1
ATOM 575 C CA . SER A 1 76 ? 147.350 144.229 191.326 1.00 85.81 76 SER A CA 1
ATOM 576 C C . SER A 1 76 ? 148.280 145.264 190.690 1.00 85.81 76 SER A C 1
ATOM 577 O O . SER A 1 76 ? 148.367 146.368 191.254 1.00 85.81 76 SER A O 1
ATOM 580 N N . TRP A 1 77 ? 148.975 144.946 189.595 1.00 85.59 77 TRP A N 1
ATOM 581 C CA . TRP A 1 77 ? 150.000 145.867 189.031 1.00 85.59 77 TRP A CA 1
ATOM 582 C C . TRP A 1 77 ? 149.663 146.372 187.625 1.00 85.59 77 TRP A C 1
ATOM 583 O O . TRP A 1 77 ? 149.012 145.636 186.843 1.00 85.59 77 TRP A O 1
ATOM 594 N N . GLY A 1 78 ? 150.169 147.556 187.283 1.00 88.17 78 GLY A N 1
ATOM 595 C CA . GLY A 1 78 ? 149.979 148.124 185.937 1.00 88.17 78 GLY A CA 1
ATOM 596 C C . GLY A 1 78 ? 150.954 147.518 184.948 1.00 88.17 78 GLY A C 1
ATOM 597 O O . GLY A 1 78 ? 151.658 146.569 185.336 1.00 88.17 78 GLY A O 1
ATOM 598 N N . TRP A 1 79 ? 151.000 148.024 183.713 1.00 89.25 79 TRP A N 1
ATOM 599 C CA . TRP A 1 79 ? 151.875 147.489 182.636 1.00 89.25 79 TRP A CA 1
ATOM 600 C C . TRP A 1 79 ? 153.330 147.541 183.092 1.00 89.25 79 TRP A C 1
ATOM 601 O O . TRP A 1 79 ? 154.148 146.819 182.497 1.00 89.25 79 TRP A O 1
ATOM 612 N N . LEU A 1 80 ? 153.660 148.431 184.027 1.00 83.15 80 LEU A N 1
ATOM 613 C CA . LEU A 1 80 ? 155.020 148.460 184.624 1.00 83.15 80 LEU A CA 1
ATOM 614 C C . LEU A 1 80 ? 154.938 147.730 185.966 1.00 83.15 80 LEU A C 1
ATOM 615 O O . LEU A 1 80 ? 154.123 148.116 186.824 1.00 83.15 80 LEU A O 1
ATOM 620 N N . ASN A 1 81 ? 155.776 146.722 186.165 1.00 74.23 81 ASN A N 1
ATOM 621 C CA . ASN A 1 81 ? 155.689 145.897 187.395 1.00 74.23 81 ASN A CA 1
ATOM 622 C C . ASN A 1 81 ? 155.964 146.776 188.619 1.00 74.23 81 ASN A C 1
ATOM 623 O O . ASN A 1 81 ? 156.724 147.760 188.487 1.00 74.23 81 ASN A O 1
ATOM 628 N N . HIS A 1 82 ? 155.305 146.481 189.741 1.00 72.22 82 HIS A N 1
ATOM 629 C CA . HIS A 1 82 ? 155.488 147.216 191.028 1.00 72.22 82 HIS A CA 1
ATOM 630 C C . HIS A 1 82 ? 154.840 148.604 190.950 1.00 72.22 82 HIS A C 1
ATOM 631 O O . HIS A 1 82 ? 155.149 149.438 191.831 1.00 72.22 82 HIS A O 1
ATOM 638 N N . THR A 1 83 ? 153.965 148.858 189.976 1.00 76.95 83 THR A N 1
ATOM 639 C CA . THR A 1 83 ? 153.192 150.129 189.924 1.00 76.95 83 THR A CA 1
ATOM 640 C C . THR A 1 83 ? 151.708 149.779 190.009 1.00 76.95 83 THR A C 1
ATOM 641 O O . THR A 1 83 ? 151.338 148.678 189.575 1.00 76.95 83 THR A O 1
ATOM 645 N N . SER A 1 84 ? 150.890 150.639 190.602 1.00 80.58 84 SER A N 1
ATOM 646 C CA . SER A 1 84 ? 149.427 150.414 190.591 1.00 80.58 84 SER A CA 1
ATOM 647 C C . SER A 1 84 ? 148.961 150.663 189.156 1.00 80.58 84 SER A C 1
ATOM 648 O O . SER A 1 84 ? 149.754 151.218 188.380 1.00 80.58 84 SER A O 1
ATOM 651 N N . PRO A 1 85 ? 147.846 150.082 188.682 1.00 83.75 85 PRO A N 1
ATOM 652 C CA . PRO A 1 85 ? 147.300 150.450 187.371 1.00 83.75 85 PRO A CA 1
ATOM 653 C C . PRO A 1 85 ? 146.834 151.914 187.346 1.00 83.75 85 PRO A C 1
ATOM 654 O O . PRO A 1 85 ? 146.183 152.333 188.287 1.00 83.75 85 PRO A O 1
ATOM 658 N N . GLN A 1 86 ? 147.130 152.648 186.272 1.00 81.86 86 GLN A N 1
ATOM 659 C CA . GLN A 1 86 ? 146.680 154.058 186.120 1.00 81.86 86 GLN A CA 1
ATOM 660 C C . GLN A 1 86 ? 145.490 154.103 185.153 1.00 81.86 86 GLN A C 1
ATOM 661 O O . GLN A 1 86 ? 145.711 154.176 183.925 1.00 81.86 86 GLN A O 1
ATOM 667 N N . GLY A 1 87 ? 144.264 154.125 185.682 1.00 86.30 87 GLY A N 1
ATOM 668 C CA . GLY A 1 87 ? 143.048 154.184 184.847 1.00 86.30 87 GLY A CA 1
ATOM 669 C C . GLY A 1 87 ? 142.817 152.884 184.099 1.00 86.30 87 GLY A C 1
ATOM 670 O O . GLY A 1 87 ? 142.939 151.820 184.733 1.00 86.30 87 GLY A O 1
ATOM 671 N N . ASN A 1 88 ? 142.508 152.949 182.801 1.00 90.99 88 ASN A N 1
ATOM 672 C CA . ASN A 1 88 ? 142.211 151.742 181.980 1.00 90.99 88 ASN A CA 1
ATOM 673 C C . ASN A 1 88 ? 143.482 151.235 181.287 1.00 90.99 88 ASN A C 1
ATOM 674 O O . ASN A 1 88 ? 144.534 151.891 181.397 1.00 90.99 88 ASN A O 1
ATOM 679 N N . TYR A 1 89 ? 143.394 150.117 180.567 1.00 92.91 89 TYR A N 1
ATOM 680 C CA . TYR A 1 89 ? 144.569 149.498 179.905 1.00 92.91 89 TYR A CA 1
ATOM 681 C C . TYR A 1 89 ? 145.308 150.576 179.102 1.00 92.91 89 TYR A C 1
ATOM 682 O O . TYR A 1 89 ? 146.494 150.821 179.381 1.00 92.91 89 TYR A O 1
ATOM 691 N N . LEU A 1 90 ? 144.629 151.276 178.196 1.00 94.02 90 LEU A N 1
ATOM 692 C CA . LEU A 1 90 ? 145.282 152.278 177.312 1.00 94.02 90 LEU A CA 1
ATOM 693 C C . LEU A 1 90 ? 145.931 153.417 178.108 1.00 94.02 90 LEU A C 1
ATOM 694 O O . LEU A 1 90 ? 147.075 153.768 177.780 1.00 94.02 90 LEU A O 1
ATOM 699 N N . THR A 1 91 ? 145.242 153.991 179.094 1.00 89.88 91 THR A N 1
ATOM 700 C CA . THR A 1 91 ? 145.771 155.121 179.901 1.00 89.88 91 THR A CA 1
ATOM 701 C C . THR A 1 91 ? 147.030 154.658 180.633 1.00 89.88 91 THR A C 1
ATOM 702 O O . THR A 1 91 ? 148.028 155.399 180.628 1.00 89.88 91 THR A O 1
ATOM 706 N N . ASP A 1 92 ? 146.994 153.460 181.205 1.00 90.40 92 ASP A N 1
ATOM 707 C CA . ASP A 1 92 ? 148.147 152.908 181.955 1.00 90.40 92 ASP A CA 1
ATOM 708 C C . ASP A 1 92 ? 149.319 152.655 180.999 1.00 90.40 92 ASP A C 1
ATOM 709 O O . ASP A 1 92 ? 150.450 153.042 181.330 1.00 90.40 92 ASP A O 1
ATOM 714 N N . ALA A 1 93 ? 149.071 152.092 179.819 1.00 93.75 93 ALA A N 1
ATOM 715 C CA . ALA A 1 93 ? 150.134 151.845 178.817 1.00 93.75 93 ALA A CA 1
ATOM 716 C C . ALA A 1 93 ? 150.776 153.175 178.411 1.00 93.75 93 ALA A C 1
ATOM 717 O O . ALA A 1 93 ? 152.019 153.241 178.300 1.00 93.75 93 ALA A O 1
ATOM 719 N N . GLN A 1 94 ? 149.966 154.209 178.197 1.00 91.86 94 GLN A N 1
ATOM 720 C CA . GLN A 1 94 ? 150.476 155.556 177.837 1.00 91.86 94 GLN A CA 1
ATOM 721 C C . GLN A 1 94 ? 151.293 156.133 178.998 1.00 91.86 94 GLN A C 1
ATOM 722 O O . GLN A 1 94 ? 152.319 156.782 178.740 1.00 91.86 94 GLN A O 1
ATOM 728 N N . PHE A 1 95 ? 150.846 155.934 180.233 1.00 88.05 95 PHE A N 1
ATOM 729 C CA . PHE A 1 95 ? 151.579 156.413 181.430 1.00 88.05 95 PHE A CA 1
ATOM 730 C C . PHE A 1 95 ? 152.948 155.729 181.495 1.00 88.05 95 PHE A C 1
ATOM 731 O O . PHE A 1 95 ? 153.969 156.435 181.599 1.00 88.05 95 PHE A O 1
ATOM 739 N N . VAL A 1 96 ? 152.986 154.406 181.340 1.00 89.52 96 VAL A N 1
ATOM 740 C CA . VAL A 1 96 ? 154.257 153.628 181.412 1.00 89.52 96 VAL A CA 1
ATOM 741 C C . VAL A 1 96 ? 155.179 154.070 180.273 1.00 89.52 96 VAL A C 1
ATOM 742 O O . VAL A 1 96 ? 156.372 154.295 180.531 1.00 89.52 96 VAL A O 1
ATOM 746 N N . ALA A 1 97 ? 154.648 154.257 179.069 1.00 92.70 97 ALA A N 1
ATOM 747 C CA . ALA A 1 97 ? 155.458 154.683 177.908 1.00 92.70 97 ALA A CA 1
ATOM 748 C C . ALA A 1 97 ? 156.082 156.059 178.184 1.00 92.70 97 ALA A C 1
ATOM 749 O O . ALA A 1 97 ? 157.282 156.237 177.910 1.00 92.70 97 ALA A O 1
ATOM 751 N N . ARG A 1 98 ? 155.321 157.000 178.745 1.00 89.34 98 ARG A N 1
ATOM 752 C CA . ARG A 1 98 ? 155.855 158.346 179.084 1.00 89.34 98 ARG A CA 1
ATOM 753 C C . ARG A 1 98 ? 156.941 158.217 180.158 1.00 89.34 98 ARG A C 1
ATOM 754 O O . ARG A 1 98 ? 157.958 158.923 180.052 1.00 89.34 98 ARG A O 1
ATOM 762 N N . LYS A 1 99 ? 156.744 157.350 181.150 1.00 86.19 99 LYS A N 1
ATOM 763 C CA . LYS A 1 99 ? 157.743 157.137 182.229 1.00 86.19 99 LYS A CA 1
ATOM 764 C C . LYS A 1 99 ? 159.045 156.604 181.623 1.00 86.19 99 LYS A C 1
ATOM 765 O O . LYS A 1 99 ? 160.109 157.127 181.979 1.00 86.19 99 LYS A O 1
ATOM 771 N N . LEU A 1 100 ? 158.970 155.626 180.720 1.00 90.68 100 LEU A N 1
ATOM 772 C CA . LEU A 1 100 ? 160.177 155.042 180.075 1.00 90.68 100 LEU A CA 1
ATOM 773 C C . LEU A 1 100 ? 160.901 156.114 179.249 1.00 90.68 100 LEU A C 1
ATOM 774 O O . LEU A 1 100 ? 162.136 156.198 179.332 1.00 90.68 100 LEU A O 1
ATOM 779 N N . VAL A 1 101 ? 160.165 156.927 178.495 1.00 88.84 101 VAL A N 1
ATOM 780 C CA . VAL A 1 101 ? 160.780 158.006 177.669 1.00 88.84 101 VAL A CA 1
ATOM 781 C C . VAL A 1 101 ? 161.455 159.016 178.600 1.00 88.84 101 VAL A C 1
ATOM 782 O O . VAL A 1 101 ? 162.610 159.393 178.319 1.00 88.84 101 VAL A O 1
ATOM 786 N N . SER A 1 102 ? 160.789 159.413 179.684 1.00 86.76 102 SER A N 1
ATOM 787 C CA . SER A 1 102 ? 161.348 160.384 180.656 1.00 86.76 102 SER A CA 1
ATOM 788 C C . SER A 1 102 ? 162.611 159.784 181.277 1.00 86.76 102 SER A C 1
ATOM 789 O O . SER A 1 102 ? 163.671 160.429 181.158 1.00 86.76 102 SER A O 1
ATOM 792 N N . GLN A 1 103 ? 162.535 158.544 181.767 1.00 85.50 103 GLN A N 1
ATOM 793 C CA . GLN A 1 103 ? 163.672 157.849 182.430 1.00 85.50 103 GLN A CA 1
ATOM 794 C C . GLN A 1 103 ? 164.858 157.769 181.468 1.00 85.50 103 GLN A C 1
ATOM 795 O O . GLN A 1 103 ? 165.993 158.052 181.890 1.00 85.50 103 GLN A O 1
ATOM 801 N N . SER A 1 104 ? 164.611 157.428 180.206 1.00 91.16 104 SER A N 1
ATOM 802 C CA . SER A 1 104 ? 165.693 157.255 179.206 1.00 91.16 104 SER A CA 1
ATOM 803 C C . SER A 1 104 ? 166.451 158.578 179.045 1.00 91.16 104 SER A C 1
ATOM 804 O O . SER A 1 104 ? 167.699 158.548 179.017 1.00 91.16 104 SER A O 1
ATOM 807 N N . ARG A 1 105 ? 165.740 159.703 178.981 1.00 86.68 105 ARG A N 1
ATOM 808 C CA . ARG A 1 105 ? 166.379 161.045 178.905 1.00 86.68 105 ARG A CA 1
ATOM 809 C C . ARG A 1 105 ? 166.883 161.460 180.291 1.00 86.68 105 ARG A C 1
ATOM 810 O O . ARG A 1 105 ? 167.801 162.294 180.347 1.00 86.68 105 ARG A O 1
ATOM 818 N N . GLN A 1 106 ? 166.345 160.891 181.367 1.00 76.53 106 GLN A N 1
ATOM 819 C CA . GLN A 1 106 ? 166.642 161.347 182.750 1.00 76.53 106 GLN A CA 1
ATOM 820 C C . GLN A 1 106 ? 168.092 161.208 183.199 1.00 76.53 106 GLN A C 1
ATOM 821 O O . GLN A 1 106 ? 168.793 160.309 182.704 1.00 76.53 106 GLN A O 1
ATOM 827 N N . ALA A 1 107 ? 168.524 162.087 184.100 1.00 64.67 107 ALA A N 1
ATOM 828 C CA . ALA A 1 107 ? 169.844 161.933 184.731 1.00 64.67 107 ALA A CA 1
ATOM 829 C C . ALA A 1 107 ? 169.752 160.649 185.536 1.00 64.67 107 ALA A C 1
ATOM 830 O O . ALA A 1 107 ? 168.742 160.474 186.229 1.00 64.67 107 ALA A O 1
ATOM 832 N N . GLY A 1 108 ? 170.740 159.773 185.440 1.00 71.05 108 GLY A N 1
ATOM 833 C CA . GLY A 1 108 ? 170.628 158.481 186.126 1.00 71.05 108 GLY A CA 1
ATOM 834 C C . GLY A 1 108 ? 171.957 157.812 186.366 1.00 71.05 108 GLY A C 1
ATOM 835 O O . GLY A 1 108 ? 172.944 158.192 185.705 1.00 71.05 108 GLY A O 1
ATOM 836 N N . THR A 1 109 ? 172.003 156.882 187.312 1.00 84.14 109 THR A N 1
ATOM 837 C CA . THR A 1 109 ? 173.206 156.053 187.549 1.00 84.14 109 THR A CA 1
ATOM 838 C C . THR A 1 109 ? 172.726 154.607 187.583 1.00 84.14 109 THR A C 1
ATOM 839 O O . THR A 1 109 ? 171.574 154.387 188.009 1.00 84.14 109 THR A O 1
ATOM 843 N N . PRO A 1 110 ? 173.520 153.622 187.125 1.00 90.39 110 PRO A N 1
ATOM 844 C CA . PRO A 1 110 ? 173.122 152.225 187.254 1.00 90.39 110 PRO A CA 1
ATOM 845 C C . PRO A 1 110 ? 172.831 151.869 188.719 1.00 90.39 110 PRO A C 1
ATOM 846 O O . PRO A 1 110 ? 173.571 152.287 189.602 1.00 90.39 110 PRO A O 1
ATOM 850 N N . SER A 1 111 ? 171.743 151.140 188.956 1.00 90.96 111 SER A N 1
ATOM 851 C CA . SER A 1 111 ? 171.332 150.710 190.316 1.00 90.96 111 SER A CA 1
ATOM 852 C C . SER A 1 111 ? 172.142 149.476 190.716 1.00 90.96 111 SER A C 1
ATOM 853 O O . SER A 1 111 ? 171.633 148.369 190.572 1.00 90.96 111 SER A O 1
ATOM 856 N N . TRP A 1 112 ? 173.362 149.641 191.217 1.00 90.15 112 TRP A N 1
ATOM 857 C CA . TRP A 1 112 ? 174.253 148.482 191.513 1.00 90.15 112 TRP A CA 1
ATOM 858 C C . TRP A 1 112 ? 173.741 147.616 192.668 1.00 90.15 112 TRP A C 1
ATOM 859 O O . TRP A 1 112 ? 174.217 146.472 192.764 1.00 90.15 112 TRP A O 1
ATOM 870 N N . ILE A 1 113 ? 172.896 148.146 193.551 1.00 86.89 113 ILE A N 1
ATOM 871 C CA . ILE A 1 113 ? 172.397 147.399 194.744 1.00 86.89 113 ILE A CA 1
ATOM 872 C C . ILE A 1 113 ? 170.873 147.274 194.656 1.00 86.89 113 ILE A C 1
ATOM 873 O O . ILE A 1 113 ? 170.221 148.270 194.310 1.00 86.89 113 ILE A O 1
ATOM 878 N N . ASP A 1 114 ? 170.325 146.090 194.924 1.00 82.71 114 ASP A N 1
ATOM 879 C CA . ASP A 1 114 ? 168.853 145.911 194.960 1.00 82.71 114 ASP A CA 1
ATOM 880 C C . ASP A 1 114 ? 168.330 146.667 196.185 1.00 82.71 114 ASP A C 1
ATOM 881 O O . ASP A 1 114 ? 168.811 146.396 197.293 1.00 82.71 114 ASP A O 1
ATOM 886 N N . ALA A 1 115 ? 167.359 147.561 196.014 1.00 77.04 115 ALA A N 1
ATOM 887 C CA . ALA A 1 115 ? 166.788 148.337 197.135 1.00 77.04 115 ALA A CA 1
ATOM 888 C C . ALA A 1 115 ? 166.127 147.380 198.131 1.00 77.04 115 ALA A C 1
ATOM 889 O O . ALA A 1 115 ? 166.304 147.578 199.349 1.00 77.04 115 ALA A O 1
ATOM 891 N N . GLY A 1 116 ? 165.398 146.376 197.640 1.00 76.46 116 GLY A N 1
ATOM 892 C CA . GLY A 1 116 ? 164.677 145.424 198.507 1.00 76.46 116 GLY A CA 1
ATOM 893 C C . GLY A 1 116 ? 165.614 144.555 199.323 1.00 76.46 116 GLY A C 1
ATOM 894 O O . GLY A 1 116 ? 165.260 144.236 200.475 1.00 76.46 116 GLY A O 1
ATOM 895 N N . ASN A 1 117 ? 166.734 144.127 198.743 1.00 82.21 117 ASN A N 1
ATOM 896 C CA . ASN A 1 117 ? 167.701 143.218 199.413 1.00 82.21 117 ASN A CA 1
ATOM 897 C C . ASN A 1 117 ? 169.103 143.785 199.199 1.00 82.21 117 ASN A C 1
ATOM 898 O O . ASN A 1 117 ? 169.831 143.264 198.330 1.00 82.21 117 ASN A O 1
ATOM 903 N N . PRO A 1 118 ? 169.549 144.788 199.980 1.00 85.46 118 PRO A N 1
ATOM 904 C CA . PRO A 1 118 ? 170.811 145.452 199.682 1.00 85.46 118 PRO A CA 1
ATOM 905 C C . PRO A 1 118 ? 172.058 144.634 200.026 1.00 85.46 118 PRO A C 1
ATOM 906 O O . PRO A 1 118 ? 172.424 144.599 201.185 1.00 85.46 118 PRO A O 1
ATOM 910 N N . VAL A 1 119 ? 172.664 144.001 199.025 1.00 81.81 119 VAL A N 1
ATOM 911 C CA . VAL A 1 119 ? 173.948 143.270 199.197 1.00 81.81 119 VAL A CA 1
ATOM 912 C C . VAL A 1 119 ? 174.907 143.885 198.181 1.00 81.81 119 VAL A C 1
ATOM 913 O O . VAL A 1 119 ? 174.583 143.856 196.982 1.00 81.81 119 VAL A O 1
ATOM 917 N N . ASP A 1 120 ? 176.044 144.412 198.623 1.00 89.96 120 ASP A N 1
ATOM 918 C CA . ASP A 1 120 ? 177.048 144.961 197.681 1.00 89.96 120 ASP A CA 1
ATOM 919 C C . ASP A 1 120 ? 178.084 143.874 197.397 1.00 89.96 120 ASP A C 1
ATOM 920 O O . ASP A 1 120 ? 178.987 143.666 198.234 1.00 89.96 120 ASP A O 1
ATOM 925 N N . PHE A 1 121 ? 177.965 143.210 196.252 1.00 90.63 121 PHE A N 1
ATOM 926 C CA . PHE A 1 121 ? 178.863 142.090 195.879 1.00 90.63 121 PHE A CA 1
ATOM 927 C C . PHE A 1 121 ? 179.578 142.374 194.553 1.00 90.63 121 PHE A C 1
ATOM 928 O O . PHE A 1 121 ? 180.525 141.636 194.215 1.00 90.63 121 PHE A O 1
ATOM 936 N N . VAL A 1 122 ? 179.155 143.392 193.802 1.00 89.24 122 VAL A N 1
ATOM 937 C CA . VAL A 1 122 ? 179.728 143.636 192.445 1.00 89.24 122 VAL A CA 1
ATOM 938 C C . VAL A 1 122 ? 181.116 144.274 192.590 1.00 89.24 122 VAL A C 1
ATOM 939 O O . VAL A 1 122 ? 181.224 145.323 193.249 1.00 89.24 122 VAL A O 1
ATOM 943 N N . PRO A 1 123 ? 182.176 143.720 191.963 1.00 91.35 123 PRO A N 1
ATOM 944 C CA . PRO A 1 123 ? 183.517 144.298 192.041 1.00 91.35 123 PRO A CA 1
ATOM 945 C C . PRO A 1 123 ? 183.569 145.777 191.645 1.00 91.35 123 PRO A C 1
ATOM 946 O O . PRO A 1 123 ? 183.016 146.133 190.630 1.00 91.35 123 PRO A O 1
ATOM 950 N N . ALA A 1 124 ? 184.285 146.597 192.410 1.00 86.89 124 ALA A N 1
ATOM 951 C CA . ALA A 1 124 ? 184.390 148.052 192.154 1.00 86.89 124 ALA A CA 1
ATOM 952 C C . ALA A 1 124 ? 184.910 148.312 190.735 1.00 86.89 124 ALA A C 1
ATOM 953 O O . ALA A 1 124 ? 184.544 149.353 190.160 1.00 86.89 124 ALA A O 1
ATOM 955 N N . SER A 1 125 ? 185.761 147.439 190.195 1.00 83.59 125 SER A N 1
ATOM 956 C CA . SER A 1 125 ? 186.272 147.559 188.805 1.00 83.59 125 SER A CA 1
ATOM 957 C C . SER A 1 125 ? 185.118 147.440 187.804 1.00 83.59 125 SER A C 1
ATOM 958 O O . SER A 1 125 ? 185.129 148.183 186.801 1.00 83.59 125 SER A O 1
ATOM 961 N N . VAL A 1 126 ? 184.180 146.519 188.038 1.00 90.13 126 VAL A N 1
ATOM 962 C CA . VAL A 1 126 ? 182.991 146.338 187.153 1.00 90.13 126 VAL A CA 1
ATOM 963 C C . VAL A 1 126 ? 182.095 147.574 187.278 1.00 90.13 126 VAL A C 1
ATOM 964 O O . VAL A 1 126 ? 181.694 148.124 186.238 1.00 90.13 126 VAL A O 1
ATOM 968 N N . LYS A 1 127 ? 181.865 148.056 188.500 1.00 91.03 127 LYS A N 1
ATOM 969 C CA . LYS A 1 127 ? 180.989 149.233 188.730 1.00 91.03 127 LYS A CA 1
ATOM 970 C C . LYS A 1 127 ? 181.561 150.442 187.988 1.00 91.03 127 LYS A C 1
ATOM 971 O O . LYS A 1 127 ? 180.790 151.171 187.357 1.00 91.03 127 LYS A O 1
ATOM 977 N N . ARG A 1 128 ? 182.875 150.640 188.045 1.00 85.39 128 ARG A N 1
ATOM 978 C CA . ARG A 1 128 ? 183.522 151.793 187.367 1.00 85.39 128 ARG A CA 1
ATOM 979 C C . ARG A 1 128 ? 183.327 151.689 185.851 1.00 85.39 128 ARG A C 1
ATOM 980 O O . ARG A 1 128 ? 183.015 152.717 185.228 1.00 85.39 128 ARG A O 1
ATOM 988 N N . LYS A 1 129 ? 183.508 150.500 185.276 1.00 86.46 129 LYS A N 1
ATOM 989 C CA . LYS A 1 129 ? 183.355 150.296 183.811 1.00 86.46 129 LYS A CA 1
ATOM 990 C C . LYS A 1 129 ? 181.894 150.511 183.401 1.00 86.46 129 LYS A C 1
ATOM 991 O O . LYS A 1 129 ? 181.669 151.237 182.419 1.00 86.46 129 LYS A O 1
ATOM 997 N N . GLY A 1 130 ? 180.937 149.930 184.131 1.00 89.36 130 GLY A N 1
ATOM 998 C CA . GLY A 1 130 ? 179.499 150.097 183.837 1.00 89.36 130 GLY A CA 1
ATOM 999 C C . GLY A 1 130 ? 179.061 151.541 184.001 1.00 89.36 130 GLY A C 1
ATOM 1000 O O . GLY A 1 130 ? 178.313 152.038 183.154 1.00 89.36 130 GLY A O 1
ATOM 1001 N N . ASN A 1 131 ? 179.540 152.221 185.038 1.00 89.17 131 ASN A N 1
ATOM 1002 C CA . ASN A 1 131 ? 179.226 153.656 185.252 1.00 89.17 131 ASN A CA 1
ATOM 1003 C C . ASN A 1 131 ? 179.782 154.484 184.089 1.00 89.17 131 ASN A C 1
ATOM 1004 O O . ASN A 1 131 ? 179.098 155.426 183.653 1.00 89.17 131 ASN A O 1
ATOM 1009 N N . TYR A 1 132 ? 180.988 154.167 183.620 1.00 85.03 132 TYR A N 1
ATOM 1010 C CA . TYR A 1 132 ? 181.599 154.892 182.482 1.00 85.03 132 TYR A CA 1
ATOM 1011 C C . TYR A 1 132 ? 180.754 154.666 181.231 1.00 85.03 132 TYR A C 1
ATOM 1012 O O . TYR A 1 132 ? 180.381 155.649 180.573 1.00 85.03 132 TYR A O 1
ATOM 1021 N N . ASP A 1 133 ? 180.414 153.416 180.950 1.00 88.36 133 ASP A N 1
ATOM 1022 C CA . ASP A 1 133 ? 179.630 153.070 179.745 1.00 88.36 133 ASP A CA 1
ATOM 1023 C C . ASP A 1 133 ? 178.276 153.777 179.798 1.00 88.36 133 ASP A C 1
ATOM 1024 O O . ASP A 1 133 ? 177.923 154.490 178.844 1.00 88.36 133 ASP A O 1
ATOM 1029 N N . PHE A 1 134 ? 177.584 153.687 180.927 1.00 89.98 134 PHE A N 1
ATOM 1030 C CA . PHE A 1 134 ? 176.239 154.293 181.088 1.00 89.98 134 PHE A CA 1
ATOM 1031 C C . PHE A 1 134 ? 176.280 155.821 180.950 1.00 89.98 134 PHE A C 1
ATOM 1032 O O . PHE A 1 134 ? 175.293 156.391 180.433 1.00 89.98 134 PHE A O 1
ATOM 1040 N N . SER A 1 135 ? 177.348 156.483 181.414 1.00 85.61 135 SER A N 1
ATOM 1041 C CA . SER A 1 135 ? 177.433 157.971 181.409 1.00 85.61 135 SER A CA 1
ATOM 1042 C C . SER A 1 135 ? 178.047 158.510 180.111 1.00 85.61 135 SER A C 1
ATOM 1043 O O . SER A 1 135 ? 177.692 159.648 179.744 1.00 85.61 135 SER A O 1
ATOM 1046 N N . HIS A 1 136 ? 178.952 157.775 179.459 1.00 83.29 136 HIS A N 1
ATOM 1047 C CA . HIS A 1 136 ? 179.676 158.295 178.263 1.00 83.29 136 HIS A CA 1
ATOM 1048 C C . HIS A 1 136 ? 179.273 157.616 176.949 1.00 83.29 136 HIS A C 1
ATOM 1049 O O . HIS A 1 136 ? 179.256 158.314 175.908 1.00 83.29 136 HIS A O 1
ATOM 1056 N N . ASN A 1 137 ? 178.996 156.314 176.954 1.00 85.57 137 ASN A N 1
ATOM 1057 C CA . ASN A 1 137 ? 178.718 155.567 175.699 1.00 85.57 137 ASN A CA 1
ATOM 1058 C C . ASN A 1 137 ? 177.211 155.447 175.465 1.00 85.57 137 ASN A C 1
ATOM 1059 O O . ASN A 1 137 ? 176.786 155.418 174.289 1.00 85.57 137 ASN A O 1
ATOM 1064 N N . MET A 1 138 ? 176.420 155.411 176.531 1.00 88.53 138 MET A N 1
ATOM 1065 C CA . MET A 1 138 ? 174.964 155.187 176.371 1.00 88.53 138 MET A CA 1
ATOM 1066 C C . MET A 1 138 ? 174.237 156.531 176.246 1.00 88.53 138 MET A C 1
ATOM 1067 O O . MET A 1 138 ? 173.969 157.184 177.280 1.00 88.53 138 MET A O 1
ATOM 1072 N N . LYS A 1 139 ? 173.846 156.895 175.027 1.00 89.83 139 LYS A N 1
ATOM 1073 C CA . LYS A 1 139 ? 173.213 158.211 174.758 1.00 89.83 139 LYS A CA 1
ATOM 1074 C C . LYS A 1 139 ? 171.800 158.250 175.340 1.00 89.83 139 LYS A C 1
ATOM 1075 O O . LYS A 1 139 ? 171.248 157.179 175.618 1.00 89.83 139 LYS A O 1
ATOM 1081 N N . ASN A 1 140 ? 171.231 159.439 175.512 1.00 89.94 140 ASN A N 1
ATOM 1082 C CA . ASN A 1 140 ? 169.828 159.573 175.982 1.00 89.94 140 ASN A CA 1
ATOM 1083 C C . ASN A 1 140 ? 168.874 158.916 174.975 1.00 89.94 140 ASN A C 1
ATOM 1084 O O . ASN A 1 140 ? 169.179 158.921 173.764 1.00 89.94 140 ASN A O 1
ATOM 1089 N N . GLY A 1 141 ? 167.763 158.348 175.447 1.00 91.84 141 GLY A N 1
ATOM 1090 C CA . GLY A 1 141 ? 166.754 157.737 174.559 1.00 91.84 141 GLY A CA 1
ATOM 1091 C C . GLY A 1 141 ? 167.081 156.301 174.186 1.00 91.84 141 GLY A C 1
ATOM 1092 O O . GLY A 1 141 ? 166.420 155.773 173.277 1.00 91.84 141 GLY A O 1
ATOM 1093 N N . LYS A 1 142 ? 168.061 155.679 174.847 1.00 94.24 142 LYS A N 1
ATOM 1094 C CA . LYS A 1 142 ? 168.435 154.263 174.589 1.00 94.24 142 LYS A CA 1
ATOM 1095 C C . LYS A 1 142 ? 167.681 153.345 175.553 1.00 94.24 142 LYS A C 1
ATOM 1096 O O . LYS A 1 142 ? 167.286 153.814 176.636 1.00 94.24 142 LYS A O 1
ATOM 1102 N N . VAL A 1 143 ? 167.531 152.070 175.197 1.00 95.28 143 VAL A N 1
ATOM 1103 C CA . VAL A 1 143 ? 166.810 151.078 176.044 1.00 95.28 143 VAL A CA 1
ATOM 1104 C C . VAL A 1 143 ? 167.506 151.013 177.406 1.00 95.28 143 VAL A C 1
ATOM 1105 O O . VAL A 1 143 ? 166.817 151.098 178.429 1.00 95.28 143 VAL A O 1
ATOM 1109 N N . GLY A 1 144 ? 168.836 150.950 177.426 1.00 94.22 144 GLY A N 1
ATOM 1110 C CA . GLY A 1 144 ? 169.594 150.851 178.687 1.00 94.22 144 GLY A CA 1
ATOM 1111 C C . GLY A 1 144 ? 169.322 152.032 179.603 1.00 94.22 144 GLY A C 1
ATOM 1112 O O . GLY A 1 144 ? 169.202 151.824 180.814 1.00 94.22 144 GLY A O 1
ATOM 1113 N N . ARG A 1 145 ? 169.198 153.243 179.057 1.00 93.09 145 ARG A N 1
ATOM 1114 C CA . ARG A 1 145 ? 168.919 154.458 179.869 1.00 93.09 145 ARG A CA 1
ATOM 1115 C C . ARG A 1 145 ? 167.551 154.340 180.547 1.00 93.09 145 ARG A C 1
ATOM 1116 O O . ARG A 1 145 ? 167.376 154.953 181.612 1.00 93.09 145 ARG A O 1
ATOM 1124 N N . ALA A 1 146 ? 166.605 153.632 179.940 1.00 92.24 146 ALA A N 1
ATOM 1125 C CA . ALA A 1 146 ? 165.242 153.490 180.491 1.00 92.24 146 ALA A CA 1
ATOM 1126 C C . ALA A 1 146 ? 165.222 152.453 181.615 1.00 92.24 146 ALA A C 1
ATOM 1127 O O . ALA A 1 146 ? 164.491 152.678 182.588 1.00 92.24 146 ALA A O 1
ATOM 1129 N N . TYR A 1 147 ? 165.985 151.362 181.515 1.00 92.02 147 TYR A N 1
ATOM 1130 C CA . TYR A 1 147 ? 165.875 150.236 182.486 1.00 92.02 147 TYR A CA 1
ATOM 1131 C C . TYR A 1 147 ? 167.045 150.103 183.472 1.00 92.02 147 TYR A C 1
ATOM 1132 O O . TYR A 1 147 ? 166.768 149.713 184.623 1.00 92.02 147 TYR A O 1
ATOM 1141 N N . ILE A 1 148 ? 168.284 150.426 183.101 1.00 93.58 148 ILE A N 1
ATOM 1142 C CA . ILE A 1 148 ? 169.467 150.161 183.982 1.00 93.58 148 ILE A CA 1
ATOM 1143 C C . ILE A 1 148 ? 169.331 150.905 185.323 1.00 93.58 148 ILE A C 1
ATOM 1144 O O . ILE A 1 148 ? 169.616 150.288 186.364 1.00 93.58 148 ILE A O 1
ATOM 1149 N N . PRO A 1 149 ? 168.925 152.190 185.389 1.00 89.89 149 PRO A N 1
ATOM 1150 C CA . PRO A 1 149 ? 168.734 152.854 186.681 1.00 89.89 149 PRO A CA 1
ATOM 1151 C C . PRO A 1 149 ? 167.586 152.235 187.493 1.00 89.89 149 PRO A C 1
ATOM 1152 O O . PRO A 1 149 ? 167.718 152.175 188.695 1.00 89.89 149 PRO A O 1
ATOM 1156 N N . LEU A 1 150 ? 166.527 151.745 186.849 1.00 84.59 150 LEU A N 1
ATOM 1157 C CA . LEU A 1 150 ? 165.315 151.268 187.573 1.00 84.59 150 LEU A CA 1
ATOM 1158 C C . LEU A 1 150 ? 165.584 150.075 188.500 1.00 84.59 150 LEU A C 1
ATOM 1159 O O . LEU A 1 150 ? 164.943 150.043 189.567 1.00 84.59 150 LEU A O 1
ATOM 1164 N N . THR A 1 151 ? 166.402 149.089 188.119 1.00 87.50 151 THR A N 1
ATOM 1165 C CA . THR A 1 151 ? 166.576 147.876 188.966 1.00 87.50 151 THR A CA 1
ATOM 1166 C C . THR A 1 151 ? 168.016 147.357 188.988 1.00 87.50 151 THR A C 1
ATOM 1167 O O . THR A 1 151 ? 168.768 147.560 188.010 1.00 87.50 151 THR A O 1
ATOM 1171 N N . ALA A 1 152 ? 168.384 146.676 190.068 1.00 89.68 152 ALA A N 1
ATOM 1172 C CA . ALA A 1 152 ? 169.723 146.064 190.185 1.00 89.68 152 ALA A CA 1
ATOM 1173 C C . ALA A 1 152 ? 169.833 144.901 189.194 1.00 89.68 152 ALA A C 1
ATOM 1174 O O . ALA A 1 152 ? 170.894 144.767 188.569 1.00 89.68 152 ALA A O 1
ATOM 1176 N N . ALA A 1 153 ? 168.755 144.152 188.970 1.00 91.82 153 ALA A N 1
ATOM 1177 C CA . ALA A 1 153 ? 168.748 143.046 187.989 1.00 91.82 153 ALA A CA 1
ATOM 1178 C C . ALA A 1 153 ? 169.099 143.587 186.595 1.00 91.82 153 ALA A C 1
ATOM 1179 O O . ALA A 1 153 ? 169.925 142.968 185.907 1.00 91.82 153 ALA A O 1
ATOM 1181 N N . ALA A 1 154 ? 168.540 144.725 186.187 1.00 93.61 154 ALA A N 1
ATOM 1182 C CA . ALA A 1 154 ? 168.868 145.337 184.878 1.00 93.61 154 ALA A CA 1
ATOM 1183 C C . ALA A 1 154 ? 170.343 145.763 184.860 1.00 93.61 154 ALA A C 1
ATOM 1184 O O . ALA A 1 154 ? 171.037 145.492 183.869 1.00 93.61 154 ALA A O 1
ATOM 1186 N N . THR A 1 155 ? 170.837 146.377 185.931 1.00 95.33 155 THR A N 1
ATOM 1187 C CA . THR A 1 155 ? 172.253 146.818 186.012 1.00 95.33 155 THR A CA 1
ATOM 1188 C C . THR A 1 155 ? 173.191 145.610 185.921 1.00 95.33 155 THR A C 1
ATOM 1189 O O . THR A 1 155 ? 174.187 145.689 185.171 1.00 95.33 155 THR A O 1
ATOM 1193 N N . TRP A 1 156 ? 172.893 144.536 186.650 1.00 96.26 156 TRP A N 1
ATOM 1194 C CA . TRP A 1 156 ? 173.728 143.309 186.633 1.00 96.26 156 TRP A CA 1
ATOM 1195 C C . TRP A 1 156 ? 173.638 142.667 185.244 1.00 96.26 156 TRP A C 1
ATOM 1196 O O . TRP A 1 156 ? 174.676 142.326 184.685 1.00 96.26 156 TRP A O 1
ATOM 1207 N N . ALA A 1 157 ? 172.449 142.571 184.663 1.00 96.40 157 ALA A N 1
ATOM 1208 C CA . ALA A 1 157 ? 172.264 141.957 183.331 1.00 96.40 157 ALA A CA 1
ATOM 1209 C C . ALA A 1 157 ? 173.148 142.667 182.300 1.00 96.40 157 ALA A C 1
ATOM 1210 O O . ALA A 1 157 ? 173.719 141.985 181.428 1.00 96.40 157 ALA A O 1
ATOM 1212 N N . ALA A 1 158 ? 173.276 143.988 182.393 1.00 95.95 158 ALA A N 1
ATOM 1213 C CA . ALA A 1 158 ? 174.057 144.781 181.417 1.00 95.95 158 ALA A CA 1
ATOM 1214 C C . ALA A 1 158 ? 175.560 144.679 181.671 1.00 95.95 158 ALA A C 1
ATOM 1215 O O . ALA A 1 158 ? 176.305 144.518 180.684 1.00 95.95 158 ALA A O 1
ATOM 1217 N N . TYR A 1 159 ? 176.014 144.749 182.922 1.00 94.93 159 TYR A N 1
ATOM 1218 C CA . TYR A 1 159 ? 177.467 144.888 183.211 1.00 94.93 159 TYR A CA 1
ATOM 1219 C C . TYR A 1 159 ? 178.082 143.733 184.006 1.00 94.93 159 TYR A C 1
ATOM 1220 O O . TYR A 1 159 ? 179.331 143.625 183.996 1.00 94.93 159 TYR A O 1
ATOM 1229 N N . TYR A 1 160 ? 177.279 142.952 184.721 1.00 95.58 160 TYR A N 1
ATOM 1230 C CA . TYR A 1 160 ? 177.776 141.816 185.540 1.00 95.58 160 TYR A CA 1
ATOM 1231 C C . TYR A 1 160 ? 176.729 140.697 185.537 1.00 95.58 160 TYR A C 1
ATOM 1232 O O . TYR A 1 160 ? 176.142 140.449 186.602 1.00 95.58 160 TYR A O 1
ATOM 1241 N N . PRO A 1 161 ? 176.475 139.996 184.405 1.00 94.95 161 PRO A N 1
ATOM 1242 C CA . PRO A 1 161 ? 175.380 139.004 184.313 1.00 94.95 161 PRO A CA 1
ATOM 1243 C C . PRO A 1 161 ? 175.437 137.899 185.378 1.00 94.95 161 PRO A C 1
ATOM 1244 O O . PRO A 1 161 ? 174.385 137.411 185.752 1.00 94.95 161 PRO A O 1
ATOM 1248 N N . GLU A 1 162 ? 176.631 137.555 185.860 1.00 93.16 162 GLU A N 1
ATOM 1249 C CA . GLU A 1 162 ? 176.821 136.518 186.909 1.00 93.16 162 GLU A CA 1
ATOM 1250 C C . GLU A 1 162 ? 176.106 136.982 188.181 1.00 93.16 162 GLU A C 1
ATOM 1251 O O . GLU A 1 162 ? 175.647 136.119 188.948 1.00 93.16 162 GLU A O 1
ATOM 1257 N N . GLY A 1 163 ? 175.981 138.298 188.384 1.00 94.15 163 GLY A N 1
ATOM 1258 C CA . GLY A 1 163 ? 175.302 138.876 189.561 1.00 94.15 163 GLY A CA 1
ATOM 1259 C C . GLY A 1 163 ? 173.827 138.521 189.622 1.00 94.15 163 GLY A C 1
ATOM 1260 O O . GLY A 1 163 ? 173.224 138.714 190.687 1.00 94.15 163 GLY A O 1
ATOM 1261 N N . LEU A 1 164 ? 173.231 138.063 188.523 1.00 95.18 164 LEU A N 1
ATOM 1262 C CA . LEU A 1 164 ? 171.814 137.616 188.535 1.00 95.18 164 LEU A CA 1
ATOM 1263 C C . LEU A 1 164 ? 171.686 136.327 189.360 1.00 95.18 164 LEU A C 1
ATOM 1264 O O . LEU A 1 164 ? 170.562 136.018 189.778 1.00 95.18 164 LEU A O 1
ATOM 1269 N N . GLN A 1 165 ? 172.771 135.574 189.560 1.00 95.50 165 GLN A N 1
ATOM 1270 C CA . GLN A 1 165 ? 172.710 134.270 190.280 1.00 95.50 165 GLN A CA 1
ATOM 1271 C C . GLN A 1 165 ? 172.750 134.476 191.798 1.00 95.50 165 GLN A C 1
ATOM 1272 O O . GLN A 1 165 ? 173.573 135.293 192.268 1.00 95.50 165 GLN A O 1
ATOM 1278 N N . ALA A 1 166 ? 171.990 133.672 192.543 1.00 94.55 166 ALA A N 1
ATOM 1279 C CA . ALA A 1 166 ? 171.928 133.741 194.019 1.00 94.55 166 ALA A CA 1
ATOM 1280 C C . ALA A 1 166 ? 173.323 133.512 194.600 1.00 94.55 166 ALA A C 1
ATOM 1281 O O . ALA A 1 166 ? 173.617 134.032 195.683 1.00 94.55 166 ALA A O 1
ATOM 1283 N N . SER A 1 167 ? 174.150 132.722 193.931 1.00 94.54 167 SER A N 1
ATOM 1284 C CA . SER A 1 167 ? 175.534 132.492 194.407 1.00 94.54 167 SER A CA 1
ATOM 1285 C C . SER A 1 167 ? 176.223 133.850 194.570 1.00 94.54 167 SER A C 1
ATOM 1286 O O . SER A 1 167 ? 176.767 134.118 195.659 1.00 94.54 167 SER A O 1
ATOM 1289 N N . TYR A 1 168 ? 176.177 134.703 193.548 1.00 93.10 168 TYR A N 1
ATOM 1290 C CA . TYR A 1 168 ? 176.880 136.010 193.571 1.00 93.10 168 TYR A CA 1
ATOM 1291 C C . TYR A 1 168 ? 176.137 137.053 194.411 1.00 93.10 168 TYR A C 1
ATOM 1292 O O . TYR A 1 168 ? 176.792 137.679 195.263 1.00 93.10 168 TYR A O 1
ATOM 1301 N N . ASN A 1 169 ? 174.826 137.212 194.225 1.00 90.82 169 ASN A N 1
ATOM 1302 C CA . ASN A 1 169 ? 174.062 138.290 194.919 1.00 90.82 169 ASN A CA 1
ATOM 1303 C C . ASN A 1 169 ? 173.692 137.874 196.348 1.00 90.82 169 ASN A C 1
ATOM 1304 O O . ASN A 1 169 ? 173.323 138.789 197.114 1.00 90.82 169 ASN A O 1
ATOM 1309 N N . ARG A 1 170 ? 173.709 136.577 196.680 1.00 90.44 170 ARG A N 1
ATOM 1310 C CA . ARG A 1 170 ? 173.465 136.053 198.059 1.00 90.44 170 ARG A CA 1
ATOM 1311 C C . ARG A 1 170 ? 171.997 136.225 198.475 1.00 90.44 170 ARG A C 1
ATOM 1312 O O . ARG A 1 170 ? 171.709 136.058 199.678 1.00 90.44 170 ARG A O 1
ATOM 1320 N N . VAL A 1 171 ? 171.103 136.517 197.530 1.00 88.02 171 VAL A N 1
ATOM 1321 C CA . VAL A 1 171 ? 169.655 136.706 197.830 1.00 88.02 171 VAL A CA 1
ATOM 1322 C C . VAL A 1 171 ? 168.836 135.687 197.033 1.00 88.02 171 VAL A C 1
ATOM 1323 O O . VAL A 1 171 ? 168.235 134.791 197.664 1.00 88.02 171 VAL A O 1
ATOM 1327 N N . GLN A 1 172 ? 168.808 135.805 195.704 1.00 90.75 172 GLN A N 1
ATOM 1328 C CA . GLN A 1 172 ? 167.949 134.927 194.867 1.00 90.75 172 GLN A CA 1
ATOM 1329 C C . GLN A 1 172 ? 168.414 134.905 193.409 1.00 90.75 172 GLN A C 1
ATOM 1330 O O . GLN A 1 172 ? 169.287 135.708 193.033 1.00 90.75 172 GLN A O 1
ATOM 1336 N N . ASN A 1 173 ? 167.862 134.002 192.607 1.00 93.17 173 ASN A N 1
ATOM 1337 C CA . ASN A 1 173 ? 168.158 133.997 191.155 1.00 93.17 173 ASN A CA 1
ATOM 1338 C C . ASN A 1 173 ? 167.237 135.016 190.480 1.00 93.17 173 ASN A C 1
ATOM 1339 O O . ASN A 1 173 ? 166.005 134.913 190.669 1.00 93.17 173 ASN A O 1
ATOM 1344 N N . TYR A 1 174 ? 167.794 135.932 189.691 1.00 90.39 174 TYR A N 1
ATOM 1345 C CA . TYR A 1 174 ? 167.011 136.987 189.004 1.00 90.39 174 TYR A CA 1
ATOM 1346 C C . TYR A 1 174 ? 166.938 136.659 187.517 1.00 90.39 174 TYR A C 1
ATOM 1347 O O . TYR A 1 174 ? 167.871 136.009 187.008 1.00 90.39 174 TYR A O 1
ATOM 1356 N N . GLY A 1 175 ? 165.858 137.062 186.852 1.00 89.89 175 GLY A N 1
ATOM 1357 C CA . GLY A 1 175 ? 165.749 136.885 185.393 1.00 89.89 175 GLY A CA 1
ATOM 1358 C C . GLY A 1 175 ? 166.688 137.848 184.691 1.00 89.89 175 GLY A C 1
ATOM 1359 O O . GLY A 1 175 ? 167.151 138.799 185.348 1.00 89.89 175 GLY A O 1
ATOM 1360 N N . ASN A 1 176 ? 167.015 137.595 183.431 1.00 93.42 176 ASN A N 1
ATOM 1361 C CA . ASN A 1 176 ? 167.863 138.524 182.649 1.00 93.42 176 ASN A CA 1
ATOM 1362 C C . ASN A 1 176 ? 166.936 139.373 181.779 1.00 93.42 176 ASN A C 1
ATOM 1363 O O . ASN A 1 176 ? 166.713 138.993 180.617 1.00 93.42 176 ASN A O 1
ATOM 1368 N N . PRO A 1 177 ? 166.488 140.566 182.226 1.00 92.03 177 PRO A N 1
ATOM 1369 C CA . PRO A 1 177 ? 165.488 141.349 181.486 1.00 92.03 177 PRO A CA 1
ATOM 1370 C C . PRO A 1 177 ? 165.894 141.682 180.046 1.00 92.03 177 PRO A C 1
ATOM 1371 O O . PRO A 1 177 ? 165.037 141.685 179.183 1.00 92.03 177 PRO A O 1
ATOM 1375 N N . PHE A 1 178 ? 167.172 141.965 179.811 1.00 95.05 178 PHE A N 1
ATOM 1376 C CA . PHE A 1 178 ? 167.651 142.360 178.466 1.00 95.05 178 PHE A CA 1
ATOM 1377 C C . PHE A 1 178 ? 167.763 141.136 177.555 1.00 95.05 178 PHE A C 1
ATOM 1378 O O . PHE A 1 178 ? 167.334 141.215 176.401 1.00 95.05 178 PHE A O 1
ATOM 1386 N N . LEU A 1 179 ? 168.326 140.039 178.049 1.00 94.51 179 LEU A N 1
ATOM 1387 C CA . LEU A 1 179 ? 168.490 138.820 177.220 1.00 94.51 179 LEU A CA 1
ATOM 1388 C C . LEU A 1 179 ? 167.114 138.213 176.929 1.00 94.51 179 LEU A C 1
ATOM 1389 O O . LEU A 1 179 ? 166.887 137.806 175.781 1.00 94.51 179 LEU A O 1
ATOM 1394 N N . ASP A 1 180 ? 166.225 138.175 177.919 1.00 93.99 180 ASP A N 1
ATOM 1395 C CA . ASP A 1 180 ? 164.871 137.586 177.754 1.00 93.99 180 ASP A CA 1
ATOM 1396 C C . ASP A 1 180 ? 164.063 138.431 176.761 1.00 93.99 180 ASP A C 1
ATOM 1397 O O . ASP A 1 180 ? 163.360 137.848 175.917 1.00 93.99 180 ASP A O 1
ATOM 1402 N N . ALA A 1 181 ? 164.139 139.758 176.849 1.00 95.36 181 ALA A N 1
ATOM 1403 C CA . ALA A 1 181 ? 163.436 140.657 175.904 1.00 95.36 181 ALA A CA 1
ATOM 1404 C C . ALA A 1 181 ? 164.044 140.500 174.509 1.00 95.36 181 ALA A C 1
ATOM 1405 O O . ALA A 1 181 ? 163.275 140.355 173.540 1.00 95.36 181 ALA A O 1
ATOM 1407 N N . ALA A 1 182 ? 165.370 140.468 174.409 1.00 95.32 182 ALA A N 1
ATOM 1408 C CA . ALA A 1 182 ? 166.072 140.302 173.119 1.00 95.32 182 ALA A CA 1
ATOM 1409 C C . ALA A 1 182 ? 165.669 138.969 172.482 1.00 95.32 182 ALA A C 1
ATOM 1410 O O . ALA A 1 182 ? 165.298 138.961 171.296 1.00 95.32 182 ALA A O 1
ATOM 1412 N N . ASN A 1 183 ? 165.686 137.883 173.252 1.00 95.49 183 ASN A N 1
ATOM 1413 C CA . ASN A 1 183 ? 165.344 136.532 172.734 1.00 95.49 183 ASN A CA 1
ATOM 1414 C C . ASN A 1 183 ? 163.867 136.497 172.319 1.00 95.49 183 ASN A C 1
ATOM 1415 O O . ASN A 1 183 ? 163.551 135.837 171.317 1.00 95.49 183 ASN A O 1
ATOM 1420 N N . THR A 1 184 ? 162.983 137.164 173.058 1.00 96.18 184 THR A N 1
ATOM 1421 C CA . THR A 1 184 ? 161.539 137.214 172.709 1.00 96.18 184 THR A CA 1
ATOM 1422 C C . THR A 1 184 ? 161.361 137.952 171.377 1.00 96.18 184 THR A C 1
ATOM 1423 O O . THR A 1 184 ? 160.643 137.430 170.515 1.00 96.18 184 THR A O 1
ATOM 1427 N N . ILE A 1 185 ? 162.015 139.098 171.196 1.00 96.63 185 ILE A N 1
ATOM 1428 C CA . ILE A 1 185 ? 161.901 139.899 169.942 1.00 96.63 185 ILE A CA 1
ATOM 1429 C C . ILE A 1 185 ? 162.468 139.083 168.776 1.00 96.63 185 ILE A C 1
ATOM 1430 O O . ILE A 1 185 ? 161.801 139.008 167.735 1.00 96.63 185 ILE A O 1
ATOM 1435 N N . LEU A 1 186 ? 163.618 138.435 168.961 1.00 94.66 186 LEU A N 1
ATOM 1436 C CA . LEU A 1 186 ? 164.219 137.574 167.907 1.00 94.66 186 LEU A CA 1
ATOM 1437 C C . LEU A 1 186 ? 163.279 136.397 167.616 1.00 94.66 186 LEU A C 1
ATOM 1438 O O . LEU A 1 186 ? 163.072 136.082 166.427 1.00 94.66 186 LEU A O 1
ATOM 1443 N N . GLY A 1 187 ? 162.691 135.792 168.649 1.00 95.04 187 GLY A N 1
ATOM 1444 C CA . GLY A 1 187 ? 161.751 134.668 168.475 1.00 95.04 187 GLY A CA 1
ATOM 1445 C C . GLY A 1 187 ? 160.559 135.113 167.655 1.00 95.04 187 GLY A C 1
ATOM 1446 O O . GLY A 1 187 ? 160.086 134.317 166.824 1.00 95.04 187 GLY A O 1
ATOM 1447 N N . TRP A 1 188 ? 160.100 136.347 167.858 1.00 96.53 188 TRP A N 1
ATOM 1448 C CA . TRP A 1 188 ? 158.956 136.920 167.106 1.00 96.53 188 TRP A CA 1
ATOM 1449 C C . TRP A 1 188 ? 159.360 137.269 165.670 1.00 96.53 188 TRP A C 1
ATOM 1450 O O . TRP A 1 188 ? 158.442 137.519 164.863 1.00 96.53 188 TRP A O 1
ATOM 1461 N N . GLY A 1 189 ? 160.660 137.305 165.357 1.00 95.21 189 GLY A N 1
ATOM 1462 C CA . GLY A 1 189 ? 161.153 137.694 164.018 1.00 95.21 189 GLY A CA 1
ATOM 1463 C C . GLY A 1 189 ? 161.769 139.080 164.044 1.00 95.21 189 GLY A C 1
ATOM 1464 O O . GLY A 1 189 ? 162.171 139.564 162.964 1.00 95.21 189 GLY A O 1
ATOM 1465 N N . GLY A 1 190 ? 161.822 139.725 165.212 1.00 94.97 190 GLY A N 1
ATOM 1466 C CA . GLY A 1 190 ? 162.497 141.028 165.362 1.00 94.97 190 GLY A CA 1
ATOM 1467 C C . GLY A 1 190 ? 164.006 140.875 165.296 1.00 94.97 190 GLY A C 1
ATOM 1468 O O . GLY A 1 190 ? 164.493 139.813 165.698 1.00 94.97 190 GLY A O 1
ATOM 1469 N N . LYS A 1 191 ? 164.732 141.890 164.819 1.00 93.55 191 LYS A N 1
ATOM 1470 C CA . LYS A 1 191 ? 166.208 141.812 164.642 1.00 93.55 191 LYS A CA 1
ATOM 1471 C C . LYS A 1 191 ? 166.904 142.865 165.509 1.00 93.55 191 LYS A C 1
ATOM 1472 O O . LYS A 1 191 ? 166.448 144.023 165.512 1.00 93.55 191 LYS A O 1
ATOM 1478 N N . ILE A 1 192 ? 167.972 142.483 166.205 1.00 90.75 192 ILE A N 1
ATOM 1479 C CA . ILE A 1 192 ? 168.733 143.408 167.092 1.00 90.75 192 ILE A CA 1
ATOM 1480 C C . ILE A 1 192 ? 170.086 143.717 166.446 1.00 90.75 192 ILE A C 1
ATOM 1481 O O . ILE A 1 192 ? 170.935 142.814 166.400 1.00 90.75 192 ILE A O 1
ATOM 1486 N N . ASP A 1 193 ? 170.290 144.949 165.978 1.00 81.47 193 ASP A N 1
ATOM 1487 C CA . ASP A 1 193 ? 171.557 145.348 165.310 1.00 81.47 193 ASP A CA 1
ATOM 1488 C C . ASP A 1 193 ? 172.233 146.493 166.079 1.00 81.47 193 ASP A C 1
ATOM 1489 O O . ASP A 1 193 ? 173.378 146.841 165.708 1.00 81.47 193 ASP A O 1
ATOM 1494 N N . GLY A 1 194 ? 171.587 147.046 167.114 1.00 66.99 194 GLY A N 1
ATOM 1495 C CA . GLY A 1 194 ? 172.137 148.170 167.900 1.00 66.99 194 GLY A CA 1
ATOM 1496 C C . GLY A 1 194 ? 171.938 149.507 167.204 1.00 66.99 194 GLY A C 1
ATOM 1497 O O . GLY A 1 194 ? 172.447 150.512 167.744 1.00 66.99 194 GLY A O 1
ATOM 1498 N N . GLY A 1 211 ? 168.261 162.482 146.528 1.00 30.00 211 GLY A N 1
ATOM 1499 C CA . GLY A 1 211 ? 167.916 163.847 146.970 1.00 30.00 211 GLY A CA 1
ATOM 1500 C C . GLY A 1 211 ? 167.418 164.694 145.816 1.00 30.00 211 GLY A C 1
ATOM 1501 O O . GLY A 1 211 ? 167.527 165.930 145.917 1.00 30.00 211 GLY A O 1
ATOM 1502 N N . GLY A 1 212 ? 166.888 164.067 144.763 1.00 30.00 212 GLY A N 1
ATOM 1503 C CA . GLY A 1 212 ? 166.376 164.782 143.579 1.00 30.00 212 GLY A CA 1
ATOM 1504 C C . GLY A 1 212 ? 167.461 165.028 142.548 1.00 30.00 212 GLY A C 1
ATOM 1505 O O . GLY A 1 212 ? 167.159 165.650 141.518 1.00 30.00 212 GLY A O 1
ATOM 1506 N N . LEU A 1 213 ? 168.688 164.564 142.789 1.00 50.71 213 LEU A N 1
ATOM 1507 C CA . LEU A 1 213 ? 169.764 164.705 141.779 1.00 50.71 213 LEU A CA 1
ATOM 1508 C C . LEU A 1 213 ? 169.372 163.874 140.562 1.00 50.71 213 LEU A C 1
ATOM 1509 O O . LEU A 1 213 ? 169.628 164.317 139.429 1.00 50.71 213 LEU A O 1
ATOM 1514 N N . ASP A 1 214 ? 168.790 162.702 140.797 1.00 57.01 214 ASP A N 1
ATOM 1515 C CA . ASP A 1 214 ? 168.363 161.814 139.696 1.00 57.01 214 ASP A CA 1
ATOM 1516 C C . ASP A 1 214 ? 167.379 162.621 138.863 1.00 57.01 214 ASP A C 1
ATOM 1517 O O . ASP A 1 214 ? 167.510 162.623 137.633 1.00 57.01 214 ASP A O 1
ATOM 1522 N N . VAL A 1 215 ? 166.527 163.387 139.531 1.00 58.39 215 VAL A N 1
ATOM 1523 C CA . VAL A 1 215 ? 165.509 164.207 138.826 1.00 58.39 215 VAL A CA 1
ATOM 1524 C C . VAL A 1 215 ? 166.293 165.099 137.868 1.00 58.39 215 VAL A C 1
ATOM 1525 O O . VAL A 1 215 ? 165.870 165.261 136.717 1.00 58.39 215 VAL A O 1
ATOM 1529 N N . VAL A 1 216 ? 167.440 165.601 138.306 1.00 61.78 216 VAL A N 1
ATOM 1530 C CA . VAL A 1 216 ? 168.249 166.494 137.432 1.00 61.78 216 VAL A CA 1
ATOM 1531 C C . VAL A 1 216 ? 168.608 165.680 136.190 1.00 61.78 216 VAL A C 1
ATOM 1532 O O . VAL A 1 216 ? 168.441 166.200 135.085 1.00 61.78 216 VAL A O 1
ATOM 1536 N N . ALA A 1 217 ? 169.050 164.434 136.358 1.00 62.01 217 ALA A N 1
ATOM 1537 C CA . ALA A 1 217 ? 169.476 163.569 135.234 1.00 62.01 217 ALA A CA 1
ATOM 1538 C C . ALA A 1 217 ? 168.299 163.327 134.290 1.00 62.01 217 ALA A C 1
ATOM 1539 O O . ALA A 1 217 ? 168.490 163.458 133.061 1.00 62.01 217 ALA A O 1
ATOM 1541 N N . ARG A 1 218 ? 167.135 162.988 134.844 1.00 65.30 218 ARG A N 1
ATOM 1542 C CA . ARG A 1 218 ? 165.909 162.777 134.035 1.00 65.30 218 ARG A CA 1
ATOM 1543 C C . ARG A 1 218 ? 165.643 164.056 133.247 1.00 65.30 218 ARG A C 1
ATOM 1544 O O . ARG A 1 218 ? 165.328 163.956 132.053 1.00 65.30 218 ARG A O 1
ATOM 1552 N N . ALA A 1 219 ? 165.817 165.218 133.872 1.00 65.39 219 ALA A N 1
ATOM 1553 C CA . ALA A 1 219 ? 165.564 166.517 133.215 1.00 65.39 219 ALA A CA 1
ATOM 1554 C C . ALA A 1 219 ? 166.453 166.625 131.977 1.00 65.39 219 ALA A C 1
ATOM 1555 O O . ALA A 1 219 ? 165.918 166.945 130.900 1.00 65.39 219 ALA A O 1
ATOM 1557 N N . PHE A 1 220 ? 167.747 166.332 132.116 1.00 70.28 220 PHE A N 1
ATOM 1558 C CA . PHE A 1 220 ? 168.715 166.389 130.990 1.00 70.28 220 PHE A CA 1
ATOM 1559 C C . PHE A 1 220 ? 168.273 165.428 129.885 1.00 70.28 220 PHE A C 1
ATOM 1560 O O . PHE A 1 220 ? 168.329 165.812 128.697 1.00 70.28 220 PHE A O 1
ATOM 1568 N N . GLU A 1 221 ? 167.853 164.217 130.256 1.00 68.16 221 GLU A N 1
ATOM 1569 C CA . GLU A 1 221 ? 167.421 163.190 129.274 1.00 68.16 221 GLU A CA 1
ATOM 1570 C C . GLU A 1 221 ? 166.224 163.747 128.509 1.00 68.16 221 GLU A C 1
ATOM 1571 O O . GLU A 1 221 ? 166.182 163.592 127.277 1.00 68.16 221 GLU A O 1
ATOM 1577 N N . GLU A 1 222 ? 165.303 164.401 129.212 1.00 68.16 222 GLU A N 1
ATOM 1578 C CA . GLU A 1 222 ? 164.110 165.004 128.570 1.00 68.16 222 GLU A CA 1
ATOM 1579 C C . GLU A 1 222 ? 164.593 166.030 127.550 1.00 68.16 222 GLU A C 1
ATOM 1580 O O . GLU A 1 222 ? 164.104 165.997 126.417 1.00 68.16 222 GLU A O 1
ATOM 1586 N N . PHE A 1 223 ? 165.544 166.885 127.929 1.00 70.59 223 PHE A N 1
ATOM 1587 C CA . PHE A 1 223 ? 166.096 167.924 127.021 1.00 70.59 223 PHE A CA 1
ATOM 1588 C C . PHE A 1 223 ? 166.638 167.242 125.764 1.00 70.59 223 PHE A C 1
ATOM 1589 O O . PHE A 1 223 ? 166.348 167.709 124.654 1.00 70.59 223 PHE A O 1
ATOM 1597 N N . LEU A 1 224 ? 167.396 166.157 125.927 1.00 67.90 224 LEU A N 1
ATOM 1598 C CA . LEU A 1 224 ? 167.940 165.401 124.770 1.00 67.90 224 LEU A CA 1
ATOM 1599 C C . LEU A 1 224 ? 166.756 164.933 123.921 1.00 67.90 224 LEU A C 1
ATOM 1600 O O . LEU A 1 224 ? 166.816 165.080 122.683 1.00 67.90 224 LEU A O 1
ATOM 1605 N N . LYS A 1 225 ? 165.711 164.403 124.558 1.00 64.36 225 LYS A N 1
ATOM 1606 C CA . LYS A 1 225 ? 164.485 163.961 123.848 1.00 64.36 225 LYS A CA 1
ATOM 1607 C C . LYS A 1 225 ? 163.850 165.188 123.196 1.00 64.36 225 LYS A C 1
ATOM 1608 O O . LYS A 1 225 ? 163.369 165.064 122.067 1.00 64.36 225 LYS A O 1
ATOM 1614 N N . LYS A 1 226 ? 163.866 166.331 123.877 1.00 64.24 226 LYS A N 1
ATOM 1615 C CA . LYS A 1 226 ? 163.276 167.585 123.350 1.00 64.24 226 LYS A CA 1
ATOM 1616 C C . LYS A 1 226 ? 164.030 167.941 122.070 1.00 64.24 226 LYS A C 1
ATOM 1617 O O . LYS A 1 226 ? 163.376 168.385 121.116 1.00 64.24 226 LYS A O 1
ATOM 1623 N N . LEU A 1 227 ? 165.351 167.746 122.052 1.00 64.89 227 LEU A N 1
ATOM 1624 C CA . LEU A 1 227 ? 166.178 168.006 120.845 1.00 64.89 227 LEU A CA 1
ATOM 1625 C C . LEU A 1 227 ? 165.659 167.108 119.719 1.00 64.89 227 LEU A C 1
ATOM 1626 O O . LEU A 1 227 ? 165.506 167.607 118.593 1.00 64.89 227 LEU A O 1
ATOM 1631 N N . GLN A 1 228 ? 165.366 165.841 120.011 1.00 61.20 228 GLN A N 1
ATOM 1632 C CA . GLN A 1 228 ? 164.804 164.899 119.005 1.00 61.20 228 GLN A CA 1
ATOM 1633 C C . GLN A 1 228 ? 163.467 165.451 118.504 1.00 61.20 228 GLN A C 1
ATOM 1634 O O . GLN A 1 228 ? 163.270 165.436 117.275 1.00 61.20 228 GLN A O 1
ATOM 1640 N N . ASP A 1 229 ? 162.603 165.931 119.404 1.00 60.12 229 ASP A N 1
ATOM 1641 C CA . ASP A 1 229 ? 161.239 166.423 119.073 1.00 60.12 229 ASP A CA 1
ATOM 1642 C C . ASP A 1 229 ? 161.335 167.613 118.120 1.00 60.12 229 ASP A C 1
ATOM 1643 O O . ASP A 1 229 ? 160.539 167.686 117.168 1.00 60.12 229 ASP A O 1
ATOM 1648 N N . SER A 1 230 ? 162.277 168.520 118.355 1.00 57.03 230 SER A N 1
ATOM 1649 C CA . SER A 1 230 ? 162.451 169.697 117.476 1.00 57.03 230 SER A CA 1
ATOM 1650 C C . SER A 1 230 ? 162.772 169.176 116.078 1.00 57.03 230 SER A C 1
ATOM 1651 O O . SER A 1 230 ? 162.190 169.708 115.113 1.00 57.03 230 SER A O 1
ATOM 1654 N N . MET A 1 231 ? 163.635 168.159 115.983 1.00 53.85 231 MET A N 1
ATOM 1655 C CA . MET A 1 231 ? 164.101 167.606 114.681 1.00 53.85 231 MET A CA 1
ATOM 1656 C C . MET A 1 231 ? 162.964 166.874 113.965 1.00 53.85 231 MET A C 1
ATOM 1657 O O . MET A 1 231 ? 163.044 166.751 112.729 1.00 53.85 231 MET A O 1
ATOM 1662 N N . GLN A 1 232 ? 161.942 166.423 114.683 1.00 54.39 232 GLN A N 1
ATOM 1663 C CA . GLN A 1 232 ? 160.864 165.605 114.070 1.00 54.39 232 GLN A CA 1
ATOM 1664 C C . GLN A 1 232 ? 160.215 166.358 112.909 1.00 54.39 232 GLN A C 1
ATOM 1665 O O . GLN A 1 232 ? 159.924 165.712 111.889 1.00 54.39 232 GLN A O 1
ATOM 1671 N N . TRP A 1 233 ? 160.001 167.661 113.052 1.00 50.53 233 TRP A N 1
ATOM 1672 C CA . TRP A 1 233 ? 159.324 168.486 112.017 1.00 50.53 233 TRP A CA 1
ATOM 1673 C C . TRP A 1 233 ? 160.182 168.598 110.751 1.00 50.53 233 TRP A C 1
ATOM 1674 O O . TRP A 1 233 ? 161.385 168.887 110.895 1.00 50.53 233 TRP A O 1
ATOM 1685 N N . ASP A 1 234 ? 159.584 168.445 109.560 1.00 46.32 234 ASP A N 1
ATOM 1686 C CA . ASP A 1 234 ? 160.313 168.500 108.262 1.00 46.32 234 ASP A CA 1
ATOM 1687 C C . ASP A 1 234 ? 160.823 169.903 107.941 1.00 46.32 234 ASP A C 1
ATOM 1688 O O . ASP A 1 234 ? 160.131 170.878 108.300 1.00 46.32 234 ASP A O 1
ATOM 1693 N N . LEU A 1 235 ? 161.987 170.005 107.301 1.00 39.08 235 LEU A N 1
ATOM 1694 C CA . LEU A 1 235 ? 162.552 171.300 106.833 1.00 39.08 235 LEU A CA 1
ATOM 1695 C C . LEU A 1 235 ? 161.879 171.760 105.540 1.00 39.08 235 LEU A C 1
ATOM 1696 O O . LEU A 1 235 ? 161.286 170.902 104.838 1.00 39.08 235 LEU A O 1
ATOM 1701 N N . HIS A 1 236 ? 161.971 173.061 105.247 1.00 40.81 236 HIS A N 1
ATOM 1702 C CA . HIS A 1 236 ? 161.433 173.655 103.994 1.00 40.81 236 HIS A CA 1
ATOM 1703 C C . HIS A 1 236 ? 162.640 174.210 103.238 1.00 40.81 236 HIS A C 1
ATOM 1704 O O . HIS A 1 236 ? 163.760 174.228 103.813 1.00 40.81 236 HIS A O 1
ATOM 1711 N N . SER A 1 237 ? 162.473 174.531 101.961 1.00 41.44 237 SER A N 1
ATOM 1712 C CA . SER A 1 237 ? 163.568 175.139 101.171 1.00 41.44 237 SER A CA 1
ATOM 1713 C C . SER A 1 237 ? 163.545 176.655 101.355 1.00 41.44 237 SER A C 1
ATOM 1714 O O . SER A 1 237 ? 162.500 177.265 101.066 1.00 41.44 237 SER A O 1
ATOM 1717 N N . ILE A 1 238 ? 164.653 177.238 101.809 1.00 46.80 238 ILE A N 1
ATOM 1718 C CA . ILE A 1 238 ? 164.792 178.714 101.925 1.00 46.80 238 ILE A CA 1
ATOM 1719 C C . ILE A 1 238 ? 165.458 179.113 100.611 1.00 46.80 238 ILE A C 1
ATOM 1720 O O . ILE A 1 238 ? 166.536 178.567 100.328 1.00 46.80 238 ILE A O 1
ATOM 1725 N N . GLY A 1 239 ? 164.820 179.950 99.801 1.00 40.29 239 GLY A N 1
ATOM 1726 C CA . GLY A 1 239 ? 165.375 180.298 98.485 1.00 40.29 239 GLY A CA 1
ATOM 1727 C C . GLY A 1 239 ? 165.702 179.043 97.702 1.00 40.29 239 GLY A C 1
ATOM 1728 O O . GLY A 1 239 ? 164.796 178.181 97.622 1.00 40.29 239 GLY A O 1
ATOM 1729 N N . THR A 1 240 ? 166.934 178.906 97.193 1.00 47.94 240 THR A N 1
ATOM 1730 C CA . THR A 1 240 ? 167.361 177.768 96.331 1.00 47.94 240 THR A CA 1
ATOM 1731 C C . THR A 1 240 ? 168.286 176.807 97.091 1.00 47.94 240 THR A C 1
ATOM 1732 O O . THR A 1 240 ? 168.008 176.566 98.284 1.00 47.94 240 THR A O 1
ATOM 1736 N N . ASP A 1 241 ? 169.330 176.275 96.437 1.00 48.38 241 ASP A N 1
ATOM 1737 C CA . ASP A 1 241 ? 170.319 175.347 97.046 1.00 48.38 241 ASP A CA 1
ATOM 1738 C C . ASP A 1 241 ? 170.996 176.038 98.220 1.00 48.38 241 ASP A C 1
ATOM 1739 O O . ASP A 1 241 ? 171.409 175.339 99.155 1.00 48.38 241 ASP A O 1
ATOM 1744 N N . LYS A 1 242 ? 171.089 177.361 98.177 1.00 52.90 242 LYS A N 1
ATOM 1745 C CA . LYS A 1 242 ? 171.808 178.126 99.219 1.00 52.90 242 LYS A CA 1
ATOM 1746 C C . LYS A 1 242 ? 171.299 177.779 100.612 1.00 52.90 242 LYS A C 1
ATOM 1747 O O . LYS A 1 242 ? 172.168 177.714 101.480 1.00 52.90 242 LYS A O 1
ATOM 1753 N N . PHE A 1 243 ? 169.986 177.609 100.819 1.00 49.42 243 PHE A N 1
ATOM 1754 C CA . PHE A 1 243 ? 169.398 177.402 102.171 1.00 49.42 243 PHE A CA 1
ATOM 1755 C C . PHE A 1 243 ? 168.252 176.381 102.170 1.00 49.42 243 PHE A C 1
ATOM 1756 O O . PHE A 1 243 ? 167.610 176.224 101.112 1.00 49.42 243 PHE A O 1
ATOM 1764 N N . PHE A 1 244 ? 168.016 175.691 103.295 1.00 53.94 244 PHE A N 1
ATOM 1765 C CA . PHE A 1 244 ? 166.910 174.710 103.473 1.00 53.94 244 PHE A CA 1
ATOM 1766 C C . PHE A 1 244 ? 166.509 174.712 104.951 1.00 53.94 244 PHE A C 1
ATOM 1767 O O . PHE A 1 244 ? 166.798 173.709 105.638 1.00 53.94 244 PHE A O 1
ATOM 1775 N N . SER A 1 245 ? 165.855 175.775 105.424 1.00 58.80 245 SER A N 1
ATOM 1776 C CA . SER A 1 245 ? 165.501 175.956 106.854 1.00 58.80 245 SER A CA 1
ATOM 1777 C C . SER A 1 245 ? 164.016 175.699 107.097 1.00 58.80 245 SER A C 1
ATOM 1778 O O . SER A 1 245 ? 163.273 175.671 106.096 1.00 58.80 245 SER A O 1
ATOM 1781 N N . ASN A 1 246 ? 163.619 175.465 108.353 1.00 60.43 246 ASN A N 1
ATOM 1782 C CA . ASN A 1 246 ? 162.188 175.356 108.746 1.00 60.43 246 ASN A CA 1
ATOM 1783 C C . ASN A 1 246 ? 161.898 176.530 109.688 1.00 60.43 246 ASN A C 1
ATOM 1784 O O . ASN A 1 246 ? 161.923 177.680 109.200 1.00 60.43 246 ASN A O 1
ATOM 1789 N N . GLN A 1 247 ? 161.629 176.271 110.970 1.00 62.26 247 GLN A N 1
ATOM 1790 C CA . GLN A 1 247 ? 161.395 177.303 112.013 1.00 62.26 247 GLN A CA 1
ATOM 1791 C C . GLN A 1 247 ? 162.346 177.039 113.181 1.00 62.26 247 GLN A C 1
ATOM 1792 O O . GLN A 1 247 ? 162.299 177.807 114.156 1.00 62.26 247 GLN A O 1
ATOM 1798 N N . MET A 1 248 ? 163.118 175.954 113.123 1.00 61.91 248 MET A N 1
ATOM 1799 C CA . MET A 1 248 ? 164.010 175.542 114.234 1.00 61.91 248 MET A CA 1
ATOM 1800 C C . MET A 1 248 ? 165.452 175.385 113.756 1.00 61.91 248 MET A C 1
ATOM 1801 O O . MET A 1 248 ? 166.363 175.665 114.568 1.00 61.91 248 MET A O 1
ATOM 1806 N N . PHE A 1 249 ? 165.661 174.967 112.505 1.00 71.66 249 PHE A N 1
ATOM 1807 C CA . PHE A 1 249 ? 167.004 174.663 111.954 1.00 71.66 249 PHE A CA 1
ATOM 1808 C C . PHE A 1 249 ? 167.174 175.290 110.575 1.00 71.66 249 PHE A C 1
ATOM 1809 O O . PHE A 1 249 ? 166.144 175.480 109.884 1.00 71.66 249 PHE A O 1
ATOM 1817 N N . THR A 1 250 ? 168.414 175.620 110.210 1.00 64.74 250 THR A N 1
ATOM 1818 C CA . THR A 1 250 ? 168.763 176.158 108.872 1.00 64.74 250 THR A CA 1
ATOM 1819 C C . THR A 1 250 ? 169.787 175.230 108.220 1.00 64.74 250 THR A C 1
ATOM 1820 O O . THR A 1 250 ? 170.796 174.932 108.887 1.00 64.74 250 THR A O 1
ATOM 1824 N N . ILE A 1 251 ? 169.531 174.763 107.001 1.00 67.49 251 ILE A N 1
ATOM 1825 C CA . ILE A 1 251 ? 170.524 173.984 106.217 1.00 67.49 251 ILE A CA 1
ATOM 1826 C C . ILE A 1 251 ? 171.034 175.003 105.207 1.00 67.49 251 ILE A C 1
ATOM 1827 O O . ILE A 1 251 ? 170.236 175.406 104.379 1.00 67.49 251 ILE A O 1
ATOM 1832 N N . THR A 1 252 ? 172.288 175.420 105.282 1.00 63.68 252 THR A N 1
ATOM 1833 C CA . THR A 1 252 ? 172.838 176.432 104.350 1.00 63.68 252 THR A CA 1
ATOM 1834 C C . THR A 1 252 ? 173.985 175.817 103.559 1.00 63.68 252 THR A C 1
ATOM 1835 O O . THR A 1 252 ? 174.995 175.479 104.198 1.00 63.68 252 THR A O 1
ATOM 1839 N N . LYS A 1 253 ? 173.866 175.781 102.233 1.00 59.75 253 LYS A N 1
ATOM 1840 C CA . LYS A 1 253 ? 174.939 175.262 101.356 1.00 59.75 253 LYS A CA 1
ATOM 1841 C C . LYS A 1 253 ? 176.185 176.080 101.669 1.00 59.75 253 LYS A C 1
ATOM 1842 O O . LYS A 1 253 ? 176.024 177.309 101.829 1.00 59.75 253 LYS A O 1
ATOM 1848 N N . THR A 1 254 ? 177.339 175.433 101.816 1.00 62.06 254 THR A N 1
ATOM 1849 C CA . THR A 1 254 ? 178.643 176.085 102.107 1.00 62.06 254 THR A CA 1
ATOM 1850 C C . THR A 1 254 ? 179.528 175.993 100.863 1.00 62.06 254 THR A C 1
ATOM 1851 O O . THR A 1 254 ? 180.248 176.977 100.571 1.00 62.06 254 THR A O 1
ATOM 1855 N N . TYR A 1 255 ? 179.472 174.863 100.158 1.00 61.67 255 TYR A N 1
ATOM 1856 C CA . TYR A 1 255 ? 180.287 174.610 98.947 1.00 61.67 255 TYR A CA 1
ATOM 1857 C C . TYR A 1 255 ? 179.620 173.508 98.130 1.00 61.67 255 TYR A C 1
ATOM 1858 O O . TYR A 1 255 ? 178.663 172.884 98.616 1.00 61.67 255 TYR A O 1
ATOM 1867 N N . ASN A 1 256 ? 180.140 173.236 96.941 1.00 54.70 256 ASN A N 1
ATOM 1868 C CA . ASN A 1 256 ? 179.562 172.207 96.049 1.00 54.70 256 ASN A CA 1
ATOM 1869 C C . ASN A 1 256 ? 179.192 170.968 96.866 1.00 54.70 256 ASN A C 1
ATOM 1870 O O . ASN A 1 256 ? 178.054 170.490 96.728 1.00 54.70 256 ASN A O 1
ATOM 1875 N N . ASN A 1 257 ? 180.100 170.487 97.711 1.00 55.11 257 ASN A N 1
ATOM 1876 C CA . ASN A 1 257 ? 179.886 169.252 98.509 1.00 55.11 257 ASN A CA 1
ATOM 1877 C C . ASN A 1 257 ? 179.566 169.582 99.969 1.00 55.11 257 ASN A C 1
ATOM 1878 O O . ASN A 1 257 ? 179.488 168.618 100.760 1.00 55.11 257 ASN A O 1
ATOM 1883 N N . THR A 1 258 ? 179.344 170.849 100.336 1.00 48.97 258 THR A N 1
ATOM 1884 C CA . THR A 1 258 ? 179.188 171.254 101.762 1.00 48.97 258 THR A CA 1
ATOM 1885 C C . THR A 1 258 ? 177.866 171.935 102.120 1.00 48.97 258 THR A C 1
ATOM 1886 O O . THR A 1 258 ? 177.358 172.716 101.280 1.00 48.97 258 THR A O 1
ATOM 1890 N N . TYR A 1 259 ? 177.299 171.615 103.284 1.00 62.59 259 TYR A N 1
ATOM 1891 C CA . TYR A 1 259 ? 176.131 172.332 103.856 1.00 62.59 259 TYR A CA 1
ATOM 1892 C C . TYR A 1 259 ? 176.431 172.430 105.349 1.00 62.59 259 TYR A C 1
ATOM 1893 O O . TYR A 1 259 ? 176.727 171.405 105.913 1.00 62.59 259 TYR A O 1
ATOM 1902 N N . ARG A 1 260 ? 176.403 173.616 105.949 1.00 62.24 260 ARG A N 1
ATOM 1903 C CA . ARG A 1 260 ? 176.607 173.787 107.410 1.00 62.24 260 ARG A CA 1
ATOM 1904 C C . ARG A 1 260 ? 175.210 173.862 108.018 1.00 62.24 260 ARG A C 1
ATOM 1905 O O . ARG A 1 260 ? 174.379 174.548 107.416 1.00 62.24 260 ARG A O 1
ATOM 1913 N N . LEU A 1 261 ? 174.958 173.195 109.144 1.00 67.02 261 LEU A N 1
ATOM 1914 C CA . LEU A 1 261 ? 173.636 173.257 109.815 1.00 67.02 261 LEU A CA 1
ATOM 1915 C C . LEU A 1 261 ? 173.609 174.374 110.857 1.00 67.02 261 LEU A C 1
ATOM 1916 O O . LEU A 1 261 ? 174.263 174.203 111.909 1.00 67.02 261 LEU A O 1
ATOM 1921 N N . ASN A 1 262 ? 172.895 175.468 110.583 1.00 69.84 262 ASN A N 1
ATOM 1922 C CA . ASN A 1 262 ? 172.649 176.525 111.597 1.00 69.84 262 ASN A CA 1
ATOM 1923 C C . ASN A 1 262 ? 171.342 176.168 112.311 1.00 69.84 262 ASN A C 1
ATOM 1924 O O . ASN A 1 262 ? 170.756 175.112 111.978 1.00 69.84 262 ASN A O 1
ATOM 1929 N N . MET A 1 263 ? 170.936 176.962 113.302 1.00 72.91 263 MET A N 1
ATOM 1930 C CA . MET A 1 263 ? 169.667 176.732 114.040 1.00 72.91 263 MET A CA 1
ATOM 1931 C C . MET A 1 263 ? 168.840 178.020 114.057 1.00 72.91 263 MET A C 1
ATOM 1932 O O . MET A 1 263 ? 169.422 179.099 114.280 1.00 72.91 263 MET A O 1
ATOM 1937 N N . ASN A 1 264 ? 167.536 177.913 113.826 1.00 50.00 264 ASN A N 1
ATOM 1938 C CA . ASN A 1 264 ? 166.634 179.093 113.774 1.00 50.00 264 ASN A CA 1
ATOM 1939 C C . ASN A 1 264 ? 166.554 179.688 115.182 1.00 50.00 264 ASN A C 1
ATOM 1940 O O . ASN A 1 264 ? 166.629 178.912 116.157 1.00 50.00 264 ASN A O 1
ATOM 1945 N N . GLN A 1 265 ? 166.439 181.013 115.284 1.00 68.89 265 GLN A N 1
ATOM 1946 C CA . GLN A 1 265 ? 166.417 181.715 116.591 1.00 68.89 265 GLN A CA 1
ATOM 1947 C C . GLN A 1 265 ? 165.278 181.135 117.426 1.00 68.89 265 GLN A C 1
ATOM 1948 O O . GLN A 1 265 ? 165.475 180.922 118.633 1.00 68.89 265 GLN A O 1
ATOM 1954 N N . LYS A 1 266 ? 164.141 180.852 116.795 1.00 50.00 266 LYS A N 1
ATOM 1955 C CA . LYS A 1 266 ? 162.978 180.305 117.527 1.00 50.00 266 LYS A CA 1
ATOM 1956 C C . LYS A 1 266 ? 163.469 179.100 118.316 1.00 50.00 266 LYS A C 1
ATOM 1957 O O . LYS A 1 266 ? 163.269 179.110 119.501 1.00 50.00 266 LYS A O 1
ATOM 1963 N N . LEU A 1 267 ? 164.212 178.188 117.696 1.00 68.47 267 LEU A N 1
ATOM 1964 C CA . LEU A 1 267 ? 164.625 176.947 118.391 1.00 68.47 267 LEU A CA 1
ATOM 1965 C C . LEU A 1 267 ? 165.358 177.328 119.671 1.00 68.47 267 LEU A C 1
ATOM 1966 O O . LEU A 1 267 ? 165.023 176.768 120.717 1.00 68.47 267 LEU A O 1
ATOM 1971 N N . LEU A 1 268 ? 166.301 178.263 119.594 1.00 66.78 268 LEU A N 1
ATOM 1972 C CA . LEU A 1 268 ? 167.090 178.674 120.779 1.00 66.78 268 LEU A CA 1
ATOM 1973 C C . LEU A 1 268 ? 166.100 179.162 121.832 1.00 66.78 268 LEU A C 1
ATOM 1974 O O . LEU A 1 268 ? 166.143 178.649 122.943 1.00 66.78 268 LEU A O 1
ATOM 1979 N N . ASP A 1 269 ? 165.170 180.033 121.448 1.00 67.47 269 ASP A N 1
ATOM 1980 C CA . ASP A 1 269 ? 164.125 180.545 122.370 1.00 67.47 269 ASP A CA 1
ATOM 1981 C C . ASP A 1 269 ? 163.220 179.384 122.777 1.00 67.47 269 ASP A C 1
ATOM 1982 O O . ASP A 1 269 ? 162.881 179.298 123.966 1.00 67.47 269 ASP A O 1
ATOM 1987 N N . GLU A 1 270 ? 162.911 178.476 121.857 1.00 65.78 270 GLU A N 1
ATOM 1988 C CA . GLU A 1 270 ? 161.927 177.394 122.093 1.00 65.78 270 GLU A CA 1
ATOM 1989 C C . GLU A 1 270 ? 162.359 176.573 123.302 1.00 65.78 270 GLU A C 1
ATOM 1990 O O . GLU A 1 270 ? 161.482 176.313 124.133 1.00 65.78 270 GLU A O 1
ATOM 1996 N N . MET A 1 271 ? 163.651 176.241 123.404 1.00 66.78 271 MET A N 1
ATOM 1997 C CA . MET A 1 271 ? 164.196 175.395 124.501 1.00 66.78 271 MET A CA 1
ATOM 1998 C C . MET A 1 271 ? 164.897 176.264 125.548 1.00 66.78 271 MET A C 1
ATOM 1999 O O . MET A 1 271 ? 164.979 175.828 126.700 1.00 66.78 271 MET A O 1
ATOM 2004 N N . LYS A 1 272 ? 165.422 177.423 125.156 1.00 65.11 272 LYS A N 1
ATOM 2005 C CA . LYS A 1 272 ? 166.147 178.302 126.102 1.00 65.11 272 LYS A CA 1
ATOM 2006 C C . LYS A 1 272 ? 165.122 178.702 127.151 1.00 65.11 272 LYS A C 1
ATOM 2007 O O . LYS A 1 272 ? 165.447 178.672 128.355 1.00 65.11 272 LYS A O 1
ATOM 2013 N N . ASP A 1 273 ? 163.917 179.029 126.691 1.00 64.89 273 ASP A N 1
ATOM 2014 C CA . ASP A 1 273 ? 162.803 179.398 127.593 1.00 64.89 273 ASP A CA 1
ATOM 2015 C C . ASP A 1 273 ? 162.548 178.180 128.477 1.00 64.89 273 ASP A C 1
ATOM 2016 O O . ASP A 1 273 ? 162.461 178.355 129.673 1.00 64.89 273 ASP A O 1
ATOM 2021 N N . LEU A 1 274 ? 162.563 176.978 127.910 1.00 64.42 274 LEU A N 1
ATOM 2022 C CA . LEU A 1 274 ? 162.291 175.744 128.690 1.00 64.42 274 LEU A CA 1
ATOM 2023 C C . LEU A 1 274 ? 163.316 175.649 129.821 1.00 64.42 274 LEU A C 1
ATOM 2024 O O . LEU A 1 274 ? 162.904 175.274 130.928 1.00 64.42 274 LEU A O 1
ATOM 2029 N N . ILE A 1 275 ? 164.574 176.022 129.574 1.00 63.15 275 ILE A N 1
ATOM 2030 C CA . ILE A 1 275 ? 165.675 175.934 130.582 1.00 63.15 275 ILE A CA 1
ATOM 2031 C C . ILE A 1 275 ? 165.262 176.705 131.839 1.00 63.15 275 ILE A C 1
ATOM 2032 O O . ILE A 1 275 ? 165.373 176.133 132.941 1.00 63.15 275 ILE A O 1
ATOM 2037 N N . SER A 1 276 ? 164.793 177.948 131.691 1.00 57.87 276 SER A N 1
ATOM 2038 C CA . SER A 1 276 ? 164.434 178.830 132.838 1.00 57.87 276 SER A CA 1
ATOM 2039 C C . SER A 1 276 ? 162.939 178.757 133.159 1.00 57.87 276 SER A C 1
ATOM 2040 O O . SER A 1 276 ? 1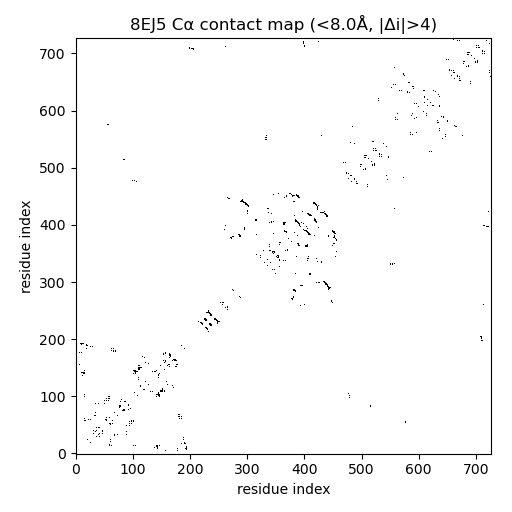62.608 178.634 134.353 1.00 57.87 276 SER A O 1
ATOM 2043 N N . ARG A 1 277 ? 162.075 178.822 132.147 1.00 50.00 277 ARG A N 1
ATOM 2044 C CA . ARG A 1 277 ? 160.595 178.840 132.305 1.00 50.00 277 ARG A CA 1
ATOM 2045 C C . ARG A 1 277 ? 159.985 177.614 131.622 1.00 50.00 277 ARG A C 1
ATOM 2046 O O . ARG A 1 277 ? 160.142 177.494 130.399 1.00 50.00 277 ARG A O 1
ATOM 2054 N N . ILE A 1 278 ? 159.255 176.775 132.359 1.00 55.45 278 ILE A N 1
ATOM 2055 C CA . ILE A 1 278 ? 158.693 175.496 131.822 1.00 55.45 278 ILE A CA 1
ATOM 2056 C C . ILE A 1 278 ? 157.657 175.760 130.721 1.00 55.45 278 ILE A C 1
ATOM 2057 O O . ILE A 1 278 ? 157.700 175.024 129.712 1.00 55.45 278 ILE A O 1
ATOM 2062 N N . ASP A 1 279 ? 156.771 176.750 130.883 1.00 30.00 279 ASP A N 1
ATOM 2063 C CA . ASP A 1 279 ? 155.656 176.990 129.927 1.00 30.00 279 ASP A CA 1
ATOM 2064 C C . ASP A 1 279 ? 155.485 178.478 129.622 1.00 30.00 279 ASP A C 1
ATOM 2065 O O . ASP A 1 279 ? 155.820 179.295 130.504 1.00 30.00 279 ASP A O 1
ATOM 2070 N N . GLY A 1 280 ? 154.981 178.814 128.429 1.00 37.92 280 GLY A N 1
ATOM 2071 C CA . GLY A 1 280 ? 154.698 180.210 128.037 1.00 37.92 280 GLY A CA 1
ATOM 2072 C C . GLY A 1 280 ? 155.950 180.954 127.625 1.00 37.92 280 GLY A C 1
ATOM 2073 O O . GLY A 1 280 ? 155.802 182.147 127.317 1.00 37.92 280 GLY A O 1
ATOM 2074 N N . GLY A 1 281 ? 157.113 180.290 127.598 1.00 32.78 281 GLY A N 1
ATOM 2075 C CA . GLY A 1 281 ? 158.413 180.916 127.276 1.00 32.78 281 GLY A CA 1
ATOM 2076 C C . GLY A 1 281 ? 158.294 182.413 127.063 1.00 32.78 281 GLY A C 1
ATOM 2077 O O . GLY A 1 281 ? 158.049 183.124 128.060 1.00 32.78 281 GLY A O 1
ATOM 2078 N N . SER A 1 282 ? 158.517 182.895 125.841 1.00 32.06 282 SER A N 1
ATOM 2079 C CA . SER A 1 282 ? 158.330 184.325 125.487 1.00 32.06 282 SER A CA 1
ATOM 2080 C C . SER A 1 282 ? 157.294 184.386 124.369 1.00 32.06 282 SER A C 1
ATOM 2081 O O . SER A 1 282 ? 157.541 183.748 123.327 1.00 32.06 282 SER A O 1
ATOM 2084 N N . GLY A 1 283 ? 156.206 185.138 124.551 1.00 34.21 283 GLY A N 1
ATOM 2085 C CA . GLY A 1 283 ? 155.105 185.188 123.568 1.00 34.21 283 GLY A CA 1
ATOM 2086 C C . GLY A 1 283 ? 155.305 186.271 122.527 1.00 34.21 283 GLY A C 1
ATOM 2087 O O . GLY A 1 283 ? 154.432 186.391 121.650 1.00 34.21 283 GLY A O 1
ATOM 2088 N N . ASN A 1 284 ? 156.402 187.029 122.600 1.00 30.12 284 ASN A N 1
ATOM 2089 C CA . ASN A 1 284 ? 156.622 188.177 121.683 1.00 30.12 284 ASN A CA 1
ATOM 2090 C C . ASN A 1 284 ? 155.354 189.020 121.824 1.00 30.12 284 ASN A C 1
ATOM 2091 O O . ASN A 1 284 ? 154.853 189.517 120.792 1.00 30.12 284 ASN A O 1
ATOM 2096 N N . ASP A 1 285 ? 154.854 189.164 123.057 1.00 35.95 285 ASP A N 1
ATOM 2097 C CA . ASP A 1 285 ? 153.592 189.895 123.350 1.00 35.95 285 ASP A CA 1
ATOM 2098 C C . ASP A 1 285 ? 153.766 191.391 123.091 1.00 35.95 285 ASP A C 1
ATOM 2099 O O . ASP A 1 285 ? 154.915 191.876 123.163 1.00 35.95 285 ASP A O 1
ATOM 2104 N N . THR A 1 286 ? 152.672 192.091 122.798 1.00 34.56 286 THR A N 1
ATOM 2105 C CA . THR A 1 286 ? 152.718 193.547 122.520 1.00 34.56 286 THR A CA 1
ATOM 2106 C C . THR A 1 286 ? 153.398 194.209 123.713 1.00 34.56 286 THR A C 1
ATOM 2107 O O . THR A 1 286 ? 153.044 193.835 124.850 1.00 34.56 286 THR A O 1
ATOM 2111 N N . GLY A 1 287 ? 154.332 195.130 123.469 1.00 27.62 287 GLY A N 1
ATOM 2112 C CA . GLY A 1 287 ? 155.115 195.776 124.541 1.00 27.62 287 GLY A CA 1
ATOM 2113 C C . GLY A 1 287 ? 154.897 197.272 124.587 1.00 27.62 287 GLY A C 1
ATOM 2114 O O . GLY A 1 287 ? 153.854 197.718 124.068 1.00 27.62 287 GLY A O 1
ATOM 2115 N N . ALA A 1 288 ? 155.826 198.021 125.188 1.00 30.20 288 ALA A N 1
ATOM 2116 C CA . ALA A 1 288 ? 155.743 199.494 125.315 1.00 30.20 288 ALA A CA 1
ATOM 2117 C C . ALA A 1 288 ? 156.995 200.132 124.712 1.00 30.20 288 ALA A C 1
ATOM 2118 O O . ALA A 1 288 ? 157.997 199.409 124.548 1.00 30.20 288 ALA A O 1
ATOM 2120 N N . ASP A 1 289 ? 156.945 201.430 124.417 1.00 31.73 289 ASP A N 1
ATOM 2121 C CA . ASP A 1 289 ? 158.076 202.164 123.795 1.00 31.73 289 ASP A CA 1
ATOM 2122 C C . ASP A 1 289 ? 159.316 202.109 124.679 1.00 31.73 289 ASP A C 1
ATOM 2123 O O . ASP A 1 289 ? 159.157 202.040 125.914 1.00 31.73 289 ASP A O 1
ATOM 2128 N N . ASP A 1 290 ? 160.498 202.105 124.067 1.00 30.23 290 ASP A N 1
ATOM 2129 C CA . ASP A 1 290 ? 161.776 202.163 124.812 1.00 30.23 290 ASP A CA 1
ATOM 2130 C C . ASP A 1 290 ? 161.756 203.489 125.564 1.00 30.23 290 ASP A C 1
ATOM 2131 O O . ASP A 1 290 ? 162.222 203.535 126.711 1.00 30.23 290 ASP A O 1
ATOM 2136 N N . SER A 1 291 ? 161.213 204.530 124.938 1.00 31.06 291 SER A N 1
ATOM 2137 C CA . SER A 1 291 ? 161.097 205.863 125.571 1.00 31.06 291 SER A CA 1
ATOM 2138 C C . SER A 1 291 ? 160.293 205.716 126.859 1.00 31.06 291 SER A C 1
ATOM 2139 O O . SER A 1 291 ? 159.265 205.028 126.818 1.00 31.06 291 SER A O 1
ATOM 2142 N N . ASP A 1 292 ? 160.732 206.346 127.944 1.00 30.27 292 ASP A N 1
ATOM 2143 C CA . ASP A 1 292 ? 160.047 206.254 129.257 1.00 30.27 292 ASP A CA 1
ATOM 2144 C C . ASP A 1 292 ? 158.649 206.842 129.102 1.00 30.27 292 ASP A C 1
ATOM 2145 O O . ASP A 1 292 ? 157.701 206.317 129.713 1.00 30.27 292 ASP A O 1
ATOM 2150 N N . GLY A 1 293 ? 158.525 207.891 128.298 1.00 28.09 293 GLY A N 1
ATOM 2151 C CA . GLY A 1 293 ? 157.228 208.554 128.114 1.00 28.09 293 GLY A CA 1
ATOM 2152 C C . GLY A 1 293 ? 156.636 208.902 129.462 1.00 28.09 293 GLY A C 1
ATOM 2153 O O . GLY A 1 293 ? 155.464 208.603 129.697 1.00 28.09 293 GLY A O 1
ATOM 2154 N N . ASP A 1 294 ? 157.431 209.502 130.336 1.00 29.47 294 ASP A N 1
ATOM 2155 C CA . ASP A 1 294 ? 156.948 209.861 131.685 1.00 29.47 294 ASP A CA 1
ATOM 2156 C C . ASP A 1 294 ? 155.721 210.737 131.483 1.00 29.47 294 ASP A C 1
ATOM 2157 O O . ASP A 1 294 ? 154.763 210.599 132.244 1.00 29.47 294 ASP A O 1
ATOM 2162 N N . HIS A 1 295 ? 155.764 211.613 130.490 1.00 33.90 295 HIS A N 1
ATOM 2163 C CA . HIS A 1 295 ? 154.576 212.433 130.173 1.00 33.90 295 HIS A CA 1
ATOM 2164 C C . HIS A 1 295 ? 153.425 211.487 129.845 1.00 33.90 295 HIS A C 1
ATOM 2165 O O . HIS A 1 295 ? 152.298 211.694 130.324 1.00 33.90 295 HIS A O 1
ATOM 2172 N N . GLY A 1 296 ? 153.699 210.484 129.006 1.00 30.08 296 GLY A N 1
ATOM 2173 C CA . GLY A 1 296 ? 152.658 209.506 128.642 1.00 30.08 296 GLY A CA 1
ATOM 2174 C C . GLY A 1 296 ? 152.095 208.858 129.891 1.00 30.08 296 GLY A C 1
ATOM 2175 O O . GLY A 1 296 ? 150.866 208.670 129.956 1.00 30.08 296 GLY A O 1
ATOM 2176 N N . GLY A 1 297 ? 152.965 208.552 130.856 1.00 37.49 297 GLY A N 1
ATOM 2177 C CA . GLY A 1 297 ? 152.517 207.944 132.122 1.00 37.49 297 GLY A CA 1
ATOM 2178 C C . GLY A 1 297 ? 152.027 208.990 133.105 1.00 37.49 297 GLY A C 1
ATOM 2179 O O . GLY A 1 297 ? 152.027 210.184 132.748 1.00 37.49 297 GLY A O 1
ATOM 2180 N N . LYS A 1 298 ? 151.615 208.558 134.298 1.00 51.65 298 LYS A N 1
ATOM 2181 C CA . LYS A 1 298 ? 151.160 209.503 135.347 1.00 51.65 298 LYS A CA 1
ATOM 2182 C C . LYS A 1 298 ? 152.380 210.206 135.941 1.00 51.65 298 LYS A C 1
ATOM 2183 O O . LYS A 1 298 ? 152.292 211.426 136.155 1.00 51.65 298 LYS A O 1
ATOM 2189 N N . ALA A 1 299 ? 153.471 209.477 136.198 1.00 53.77 299 ALA A N 1
ATOM 2190 C CA . ALA A 1 299 ? 154.681 210.029 136.851 1.00 53.77 299 ALA A CA 1
ATOM 2191 C C . ALA A 1 299 ? 155.683 208.908 137.150 1.00 53.77 299 ALA A C 1
ATOM 2192 O O . ALA A 1 299 ? 155.486 207.788 136.636 1.00 53.77 299 ALA A O 1
ATOM 2194 N N . GLY A 1 300 ? 156.739 209.191 137.921 1.00 70.52 300 GLY A N 1
ATOM 2195 C CA . GLY A 1 300 ? 157.731 208.172 138.326 1.00 70.52 300 GLY A CA 1
ATOM 2196 C C . GLY A 1 300 ? 158.942 208.113 137.412 1.00 70.52 300 GLY A C 1
ATOM 2197 O O . GLY A 1 300 ? 158.951 208.837 136.390 1.00 70.52 300 GLY A O 1
ATOM 2198 N N . LYS A 1 301 ? 159.922 207.267 137.741 1.00 91.23 301 LYS A N 1
ATOM 2199 C CA . LYS A 1 301 ? 161.169 207.105 136.948 1.00 91.23 301 LYS A CA 1
ATOM 2200 C C . LYS A 1 301 ? 161.278 205.667 136.440 1.00 91.23 301 LYS A C 1
ATOM 2201 O O . LYS A 1 301 ? 160.824 204.748 137.148 1.00 91.23 301 LYS A O 1
ATOM 2207 N N . SER A 1 302 ? 161.865 205.470 135.260 1.00 93.70 302 SER A N 1
ATOM 2208 C CA . SER A 1 302 ? 162.038 204.120 134.667 1.00 93.70 302 SER A CA 1
ATOM 2209 C C . SER A 1 302 ? 163.477 203.905 134.206 1.00 93.70 302 SER A C 1
ATOM 2210 O O . SER A 1 302 ? 164.201 204.904 134.016 1.00 93.70 302 SER A O 1
ATOM 2213 N N . VAL A 1 303 ? 163.895 202.648 134.064 1.00 92.12 303 VAL A N 1
ATOM 2214 C CA . VAL A 1 303 ? 165.234 202.329 133.489 1.00 92.12 303 VAL A CA 1
ATOM 2215 C C . VAL A 1 303 ? 165.022 201.291 132.382 1.00 92.12 303 VAL A C 1
ATOM 2216 O O . VAL A 1 303 ? 164.036 200.525 132.444 1.00 92.12 303 VAL A O 1
ATOM 2220 N N . ALA A 1 304 ? 165.866 201.306 131.355 1.00 91.75 304 ALA A N 1
ATOM 2221 C CA . ALA A 1 304 ? 165.770 200.343 130.238 1.00 91.75 304 ALA A CA 1
ATOM 2222 C C . ALA A 1 304 ? 166.233 198.962 130.695 1.00 91.75 304 ALA A C 1
ATOM 2223 O O . ALA A 1 304 ? 167.067 198.896 131.616 1.00 91.75 304 ALA A O 1
ATOM 2225 N N . PRO A 1 305 ? 165.719 197.847 130.129 1.00 89.88 305 PRO A N 1
ATOM 2226 C CA . PRO A 1 305 ? 166.276 196.534 130.433 1.00 89.88 305 PRO A CA 1
ATOM 2227 C C . PRO A 1 305 ? 167.747 196.629 130.024 1.00 89.88 305 PRO A C 1
ATOM 2228 O O . PRO A 1 305 ? 167.985 197.160 128.957 1.00 89.88 305 PRO A O 1
ATOM 2232 N N . ASN A 1 306 ? 168.680 196.128 130.833 1.00 87.53 306 ASN A N 1
ATOM 2233 C CA . ASN A 1 306 ? 170.135 196.312 130.566 1.00 87.53 306 ASN A CA 1
ATOM 2234 C C . ASN A 1 306 ? 170.836 194.984 130.266 1.00 87.53 306 ASN A C 1
ATOM 2235 O O . ASN A 1 306 ? 172.078 194.998 130.172 1.00 87.53 306 ASN A O 1
ATOM 2240 N N . GLY A 1 307 ? 170.072 193.893 130.150 1.00 87.70 307 GLY A N 1
ATOM 2241 C CA . GLY A 1 307 ? 170.687 192.562 129.982 1.00 87.70 307 GLY A CA 1
ATOM 2242 C C . GLY A 1 307 ? 171.000 191.979 131.349 1.00 87.70 307 GLY A C 1
ATOM 2243 O O . GLY A 1 307 ? 170.148 192.122 132.248 1.00 87.70 307 GLY A O 1
ATOM 2244 N N . LYS A 1 308 ? 172.169 191.353 131.512 1.00 89.87 308 LYS A N 1
ATOM 2245 C CA . LYS A 1 308 ? 172.580 190.850 132.851 1.00 89.87 308 LYS A CA 1
ATOM 2246 C C . LYS A 1 308 ? 171.358 190.278 133.576 1.00 89.87 308 LYS A C 1
ATOM 2247 O O . LYS A 1 308 ? 170.975 190.848 134.618 1.00 89.87 308 LYS A O 1
ATOM 2253 N N . SER A 1 309 ? 170.775 189.199 133.048 1.00 88.44 309 SER A N 1
ATOM 2254 C CA . SER A 1 309 ? 169.553 188.609 133.655 1.00 88.44 309 SER A CA 1
ATOM 2255 C C . SER A 1 309 ? 169.625 188.718 135.181 1.00 88.44 309 SER A C 1
ATOM 2256 O O . SER A 1 309 ? 168.755 189.396 135.764 1.00 88.44 309 SER A O 1
ATOM 2259 N N . GLY A 1 310 ? 170.622 188.076 135.796 1.00 91.04 310 GLY A N 1
ATOM 2260 C CA . GLY A 1 310 ? 170.790 188.146 137.261 1.00 91.04 310 GLY A CA 1
ATOM 2261 C C . GLY A 1 310 ? 169.507 187.802 137.996 1.00 91.04 310 GLY A C 1
ATOM 2262 O O . GLY A 1 310 ? 168.802 186.878 137.542 1.00 91.04 310 GLY A O 1
ATOM 2263 N N . ARG A 1 311 ? 169.209 188.524 139.081 1.00 30.00 311 ARG A N 1
ATOM 2264 C CA . ARG A 1 311 ? 167.991 188.255 139.893 1.00 30.00 311 ARG A CA 1
ATOM 2265 C C . ARG A 1 311 ? 167.966 189.226 141.078 1.00 30.00 311 ARG A C 1
ATOM 2266 O O . ARG A 1 311 ? 168.355 190.392 140.890 1.00 30.00 311 ARG A O 1
ATOM 2274 N N . LYS A 1 312 ? 167.532 188.757 142.251 1.00 89.66 312 LYS A N 1
ATOM 2275 C CA . LYS A 1 312 ? 167.518 189.622 143.461 1.00 89.66 312 LYS A CA 1
ATOM 2276 C C . LYS A 1 312 ? 168.961 189.846 143.928 1.00 89.66 312 LYS A C 1
ATOM 2277 O O . LYS A 1 312 ? 169.612 188.858 144.318 1.00 89.66 312 LYS A O 1
ATOM 2283 N N . ILE A 1 313 ? 169.433 191.096 143.888 1.00 90.37 313 ILE A N 1
ATOM 2284 C CA . ILE A 1 313 ? 170.820 191.423 144.338 1.00 90.37 313 ILE A CA 1
ATOM 2285 C C . ILE A 1 313 ? 170.763 191.959 145.772 1.00 90.37 313 ILE A C 1
ATOM 2286 O O . ILE A 1 313 ? 171.695 192.687 146.164 1.00 90.37 313 ILE A O 1
ATOM 2291 N N . GLY A 1 314 ? 169.710 191.612 146.518 1.00 80.64 314 GLY A N 1
ATOM 2292 C CA . GLY A 1 314 ? 169.588 192.032 147.926 1.00 80.64 314 GLY A CA 1
ATOM 2293 C C . GLY A 1 314 ? 168.104 192.082 148.203 1.00 80.64 314 GLY A C 1
ATOM 2294 O O . GLY A 1 314 ? 167.363 192.135 147.214 1.00 80.64 314 GLY A O 1
ATOM 2295 N N . GLY A 1 315 ? 167.637 192.009 149.446 1.00 75.05 315 GLY A N 1
ATOM 2296 C CA . GLY A 1 315 ? 166.182 192.145 149.616 1.00 75.05 315 GLY A CA 1
ATOM 2297 C C . GLY A 1 315 ? 165.513 191.395 150.739 1.00 75.05 315 GLY A C 1
ATOM 2298 O O . GLY A 1 315 ? 166.231 190.763 151.531 1.00 75.05 315 GLY A O 1
ATOM 2299 N N . ASN A 1 316 ? 164.180 191.471 150.794 1.00 87.87 316 ASN A N 1
ATOM 2300 C CA . ASN A 1 316 ? 163.339 190.792 151.817 1.00 87.87 316 ASN A CA 1
ATOM 2301 C C . ASN A 1 316 ? 163.469 191.579 153.129 1.00 87.87 316 ASN A C 1
ATOM 2302 O O . ASN A 1 316 ? 163.059 191.063 154.187 1.00 87.87 316 ASN A O 1
ATOM 2307 N N . TRP A 1 317 ? 163.987 192.805 153.061 1.00 95.66 317 TRP A N 1
ATOM 2308 C CA . TRP A 1 317 ? 164.027 193.677 154.256 1.00 95.66 317 TRP A CA 1
ATOM 2309 C C . TRP A 1 317 ? 162.638 194.231 154.537 1.00 95.66 317 TRP A C 1
ATOM 2310 O O . TRP A 1 317 ? 161.940 194.604 153.584 1.00 95.66 317 TRP A O 1
ATOM 2321 N N . THR A 1 318 ? 162.248 194.312 155.799 1.00 95.52 318 THR A N 1
ATOM 2322 C CA . THR A 1 318 ? 161.016 195.036 156.176 1.00 95.52 318 THR A CA 1
ATOM 2323 C C . THR A 1 318 ? 161.404 196.515 156.095 1.00 95.52 318 THR A C 1
ATOM 2324 O O . THR A 1 318 ? 162.602 196.812 155.987 1.00 95.52 318 THR A O 1
ATOM 2328 N N . TYR A 1 319 ? 160.456 197.434 156.182 1.00 94.86 319 TYR A N 1
ATOM 2329 C CA . TYR A 1 319 ? 160.773 198.881 156.113 1.00 94.86 319 TYR A CA 1
ATOM 2330 C C . TYR A 1 319 ? 161.731 199.279 157.245 1.00 94.86 319 TYR A C 1
ATOM 2331 O O . TYR A 1 319 ? 162.569 200.177 157.039 1.00 94.86 319 TYR A O 1
ATOM 2340 N N . SER A 1 320 ? 161.601 198.682 158.427 1.00 94.30 320 SER A N 1
ATOM 2341 C CA . SER A 1 320 ? 162.449 199.030 159.600 1.00 94.30 320 SER A CA 1
ATOM 2342 C C . SER A 1 320 ? 163.916 198.651 159.354 1.00 94.30 320 SER A C 1
ATOM 2343 O O . SER A 1 320 ? 164.789 199.452 159.751 1.00 94.30 320 SER A O 1
ATOM 2346 N N . ASN A 1 321 ? 164.192 197.501 158.723 1.00 93.59 321 ASN A N 1
ATOM 2347 C CA . ASN A 1 321 ? 165.589 197.005 158.530 1.00 93.59 321 ASN A CA 1
ATOM 2348 C C . ASN A 1 321 ? 166.076 197.255 157.091 1.00 93.59 321 ASN A C 1
ATOM 2349 O O . ASN A 1 321 ? 167.174 196.755 156.743 1.00 93.59 321 ASN A O 1
ATOM 2354 N N . LEU A 1 322 ? 165.327 198.004 156.278 1.00 93.96 322 LEU A N 1
ATOM 2355 C CA . LEU A 1 322 ? 165.784 198.380 154.913 1.00 93.96 322 LEU A CA 1
ATOM 2356 C C . LEU A 1 322 ? 166.989 199.319 155.042 1.00 93.96 322 LEU A C 1
ATOM 2357 O O . LEU A 1 322 ? 166.861 200.344 155.746 1.00 93.96 322 LEU A O 1
ATOM 2362 N N . PRO A 1 323 ? 168.142 199.045 154.385 1.00 94.01 323 PRO A N 1
ATOM 2363 C CA . PRO A 1 323 ? 169.297 199.953 154.410 1.00 94.01 323 PRO A CA 1
ATOM 2364 C C . PRO A 1 323 ? 168.888 201.382 154.041 1.00 94.01 323 PRO A C 1
ATOM 2365 O O . PRO A 1 323 ? 168.177 201.551 153.058 1.00 94.01 323 PRO A O 1
ATOM 2369 N N . GLN A 1 324 ? 169.380 202.369 154.786 1.00 94.33 324 GLN A N 1
ATOM 2370 C CA . GLN A 1 324 ? 168.951 203.782 154.621 1.00 94.33 324 GLN A CA 1
ATOM 2371 C C . GLN A 1 324 ? 169.050 204.225 153.158 1.00 94.33 324 GLN A C 1
ATOM 2372 O O . GLN A 1 324 ? 168.095 204.817 152.672 1.00 94.33 324 GLN A O 1
ATOM 2378 N N . LYS A 1 325 ? 170.124 203.911 152.447 1.00 93.84 325 LYS A N 1
ATOM 2379 C CA . LYS A 1 325 ? 170.254 204.416 151.059 1.00 93.84 325 LYS A CA 1
ATOM 2380 C C . LYS A 1 325 ? 169.032 203.972 150.249 1.00 93.84 325 LYS A C 1
ATOM 2381 O O . LYS A 1 325 ? 168.462 204.810 149.526 1.00 93.84 325 LYS A O 1
ATOM 2387 N N . TYR A 1 326 ? 168.620 202.708 150.376 1.00 95.70 326 TYR A N 1
ATOM 2388 C CA . TYR A 1 326 ? 167.450 202.168 149.632 1.00 95.70 326 TYR A CA 1
ATOM 2389 C C . TYR A 1 326 ? 166.153 202.803 150.144 1.00 95.70 326 TYR A C 1
ATOM 2390 O O . TYR A 1 326 ? 165.240 203.005 149.325 1.00 95.70 326 TYR A O 1
ATOM 2399 N N . LYS A 1 327 ? 166.048 203.067 151.446 1.00 95.14 327 LYS A N 1
ATOM 2400 C CA . LYS A 1 327 ? 164.859 203.736 152.033 1.00 95.14 327 LYS A CA 1
ATOM 2401 C C . LYS A 1 327 ? 164.737 205.150 151.457 1.00 95.14 327 LYS A C 1
ATOM 2402 O O . LYS A 1 327 ? 163.617 205.538 151.088 1.00 95.14 327 LYS A O 1
ATOM 2408 N N . ASP A 1 328 ? 165.849 205.876 151.341 1.00 94.48 328 ASP A N 1
ATOM 2409 C CA . ASP A 1 328 ? 165.857 207.259 150.796 1.00 94.48 328 ASP A CA 1
ATOM 2410 C C . ASP A 1 328 ? 165.421 207.212 149.330 1.00 94.48 328 ASP A C 1
ATOM 2411 O O . ASP A 1 328 ? 164.713 208.143 148.908 1.00 94.48 328 ASP A O 1
ATOM 2416 N N . ALA A 1 329 ? 165.789 206.162 148.594 1.00 95.07 329 ALA A N 1
ATOM 2417 C CA . ALA A 1 329 ? 165.504 206.050 147.144 1.00 95.07 329 ALA A CA 1
ATOM 2418 C C . ALA A 1 329 ? 164.029 205.721 146.864 1.00 95.07 329 ALA A C 1
ATOM 2419 O O . ALA A 1 329 ? 163.665 205.729 145.673 1.00 95.07 329 ALA A O 1
ATOM 2421 N N . ILE A 1 330 ? 163.219 205.370 147.864 1.00 95.82 330 ILE A N 1
ATOM 2422 C CA . ILE A 1 330 ? 161.803 204.984 147.591 1.00 95.82 330 ILE A CA 1
ATOM 2423 C C . ILE A 1 330 ? 161.042 206.229 147.121 1.00 95.82 330 ILE A C 1
ATOM 2424 O O . ILE A 1 330 ? 160.970 207.215 147.890 1.00 95.82 330 ILE A O 1
ATOM 2429 N N . GLU A 1 331 ? 160.428 206.167 145.937 1.00 91.94 331 GLU A N 1
ATOM 2430 C CA . GLU A 1 331 ? 159.737 207.338 145.330 1.00 91.94 331 GLU A CA 1
ATOM 2431 C C . GLU A 1 331 ? 158.214 207.169 145.410 1.00 91.94 331 GLU A C 1
ATOM 2432 O O . GLU A 1 331 ? 157.495 207.995 144.807 1.00 91.94 331 GLU A O 1
ATOM 2438 N N . VAL A 1 332 ? 157.724 206.158 146.131 1.00 94.96 332 VAL A N 1
ATOM 2439 C CA . VAL A 1 332 ? 156.256 205.942 146.306 1.00 94.96 332 VAL A CA 1
ATOM 2440 C C . VAL A 1 332 ? 155.919 206.031 147.797 1.00 94.96 332 VAL A C 1
ATOM 2441 O O . VAL A 1 332 ? 156.802 205.753 148.628 1.00 94.96 332 VAL A O 1
ATOM 2445 N N . PRO A 1 333 ? 154.680 206.408 148.177 1.00 95.62 333 PRO A N 1
ATOM 2446 C CA . PRO A 1 333 ? 154.297 206.447 149.582 1.00 95.62 333 PRO A CA 1
ATOM 2447 C C . PRO A 1 333 ? 154.430 205.071 150.241 1.00 95.62 333 PRO A C 1
ATOM 2448 O O . PRO A 1 333 ? 154.120 204.074 149.608 1.00 95.62 333 PRO A O 1
ATOM 2452 N N . LYS A 1 334 ? 154.864 205.036 151.498 1.00 95.63 334 LYS A N 1
ATOM 2453 C CA . LYS A 1 334 ? 155.008 203.761 152.242 1.00 95.63 334 LYS A CA 1
ATOM 2454 C C . LYS A 1 334 ? 153.649 203.065 152.266 1.00 95.63 334 LYS A C 1
ATOM 2455 O O . LYS A 1 334 ? 152.631 203.756 152.473 1.00 95.63 334 LYS A O 1
ATOM 2461 N N . PHE A 1 335 ? 153.627 201.747 152.102 1.00 97.52 335 PHE A N 1
ATOM 2462 C CA . PHE A 1 335 ? 152.352 200.999 152.016 1.00 97.52 335 PHE A CA 1
ATOM 2463 C C . PHE A 1 335 ? 151.516 201.220 153.276 1.00 97.52 335 PHE A C 1
ATOM 2464 O O . PHE A 1 335 ? 152.053 201.075 154.396 1.00 97.52 335 PHE A O 1
ATOM 2472 N N . ASP A 1 336 ? 150.228 201.512 153.091 1.00 97.15 336 ASP A N 1
ATOM 2473 C CA . ASP A 1 336 ? 149.286 201.745 154.212 1.00 97.15 336 ASP A CA 1
ATOM 2474 C C . ASP A 1 336 ? 148.320 200.554 154.278 1.00 97.15 336 ASP A C 1
ATOM 2475 O O . ASP A 1 336 ? 147.520 200.381 153.339 1.00 97.15 336 ASP A O 1
ATOM 2480 N N . PRO A 1 337 ? 148.334 199.740 155.356 1.00 96.32 337 PRO A N 1
ATOM 2481 C CA . PRO A 1 337 ? 147.474 198.554 155.462 1.00 96.32 337 PRO A CA 1
ATOM 2482 C C . PRO A 1 337 ? 145.966 198.825 155.314 1.00 96.32 337 PRO A C 1
ATOM 2483 O O . PRO A 1 337 ? 145.247 197.886 155.106 1.00 96.32 337 PRO A O 1
ATOM 2487 N N . LYS A 1 338 ? 145.518 200.076 155.427 1.00 96.87 338 LYS A N 1
ATOM 2488 C CA . LYS A 1 338 ? 144.075 200.412 155.297 1.00 96.87 338 LYS A CA 1
ATOM 2489 C C . LYS A 1 338 ? 143.595 200.030 153.891 1.00 96.87 338 LYS A C 1
ATOM 2490 O O . LYS A 1 338 ? 142.400 199.718 153.747 1.00 96.87 338 LYS A O 1
ATOM 2496 N N . TYR A 1 339 ? 144.463 200.092 152.879 1.00 96.94 339 TYR A N 1
ATOM 2497 C CA . TYR A 1 339 ? 144.110 199.698 151.488 1.00 96.94 339 TYR A CA 1
ATOM 2498 C C . TYR A 1 339 ? 143.815 198.190 151.428 1.00 96.94 339 TYR A C 1
ATOM 2499 O O . TYR A 1 339 ? 142.939 197.794 150.627 1.00 96.94 339 TYR A O 1
ATOM 2508 N N . LEU A 1 340 ? 144.505 197.370 152.228 1.00 96.29 340 LEU A N 1
ATOM 2509 C CA . LEU A 1 340 ? 144.250 195.903 152.278 1.00 96.29 340 LEU A CA 1
ATOM 2510 C C . LEU A 1 340 ? 142.806 195.662 152.718 1.00 96.29 340 LEU A C 1
ATOM 2511 O O . LEU A 1 340 ? 142.180 194.754 152.179 1.00 96.29 340 LEU A O 1
ATOM 2516 N N . ALA A 1 341 ? 142.296 196.433 153.676 1.00 94.27 341 ALA A N 1
ATOM 2517 C CA . ALA A 1 341 ? 140.938 196.213 154.225 1.00 94.27 341 ALA A CA 1
ATOM 2518 C C . ALA A 1 341 ? 139.918 196.188 153.085 1.00 94.27 341 ALA A C 1
ATOM 2519 O O . ALA A 1 341 ? 140.041 197.031 152.177 1.00 94.27 341 ALA A O 1
ATOM 2521 N N . GLY A 1 342 ? 138.966 195.254 153.116 1.00 92.43 342 GLY A N 1
ATOM 2522 C CA . GLY A 1 342 ? 137.992 195.095 152.021 1.00 92.43 342 GLY A CA 1
ATOM 2523 C C . GLY A 1 342 ? 138.609 194.294 150.891 1.00 92.43 342 GLY A C 1
ATOM 2524 O O . GLY A 1 342 ? 138.004 194.241 149.802 1.00 92.43 342 GLY A O 1
ATOM 2525 N N . SER A 1 343 ? 139.767 193.679 151.130 1.00 94.89 343 SER A N 1
ATOM 2526 C CA . SER A 1 343 ? 140.505 192.911 150.095 1.00 94.89 343 SER A CA 1
ATOM 2527 C C . SER A 1 343 ? 139.695 191.704 149.603 1.00 94.89 343 SER A C 1
ATOM 2528 O O . SER A 1 343 ? 139.236 190.913 150.449 1.00 94.89 343 SER A O 1
ATOM 2531 N N . PRO A 1 344 ? 139.560 191.492 148.272 1.00 92.67 344 PRO A N 1
ATOM 2532 C CA . PRO A 1 344 ? 138.807 190.355 147.729 1.00 92.67 344 PRO A CA 1
ATOM 2533 C C . PRO A 1 344 ? 139.540 189.027 147.967 1.00 92.67 344 PRO A C 1
ATOM 2534 O O . PRO A 1 344 ? 138.903 187.996 147.846 1.00 92.67 344 PRO A O 1
ATOM 2538 N N . PHE A 1 345 ? 140.842 189.075 148.260 1.00 92.63 345 PHE A N 1
ATOM 2539 C CA . PHE A 1 345 ? 141.679 187.869 148.497 1.00 92.63 345 PHE A CA 1
ATOM 2540 C C . PHE A 1 345 ? 141.361 187.236 149.858 1.00 92.63 345 PHE A C 1
ATOM 2541 O O . PHE A 1 345 ? 141.707 186.070 150.069 1.00 92.63 345 PHE A O 1
ATOM 2549 N N . VAL A 1 346 ? 140.757 187.978 150.780 1.00 89.68 346 VAL A N 1
ATOM 2550 C CA . VAL A 1 346 ? 140.365 187.413 152.103 1.00 89.68 346 VAL A CA 1
ATOM 2551 C C . VAL A 1 346 ? 139.296 186.339 151.883 1.00 89.68 346 VAL A C 1
ATOM 2552 O O . VAL A 1 346 ? 139.421 185.242 152.461 1.00 89.68 346 VAL A O 1
ATOM 2556 N N . ASN A 1 347 ? 138.297 186.619 151.052 1.00 83.39 347 ASN A N 1
ATOM 2557 C CA . ASN A 1 347 ? 137.171 185.674 150.840 1.00 83.39 347 ASN A CA 1
ATOM 2558 C C . ASN A 1 347 ? 137.693 184.401 150.165 1.00 83.39 347 ASN A C 1
ATOM 2559 O O . ASN A 1 347 ? 137.182 183.318 150.513 1.00 83.39 347 ASN A O 1
ATOM 2564 N N . THR A 1 348 ? 138.687 184.497 149.277 1.00 84.24 348 THR A N 1
ATOM 2565 C CA . THR A 1 348 ? 139.161 183.327 148.484 1.00 84.24 348 THR A CA 1
ATOM 2566 C C . THR A 1 348 ? 140.203 182.498 149.248 1.00 84.24 348 THR A C 1
ATOM 2567 O O . THR A 1 348 ? 140.632 181.472 148.687 1.00 84.24 348 THR A O 1
ATOM 2571 N N . GLY A 1 349 ? 140.608 182.906 150.456 1.00 84.95 349 GLY A N 1
ATOM 2572 C CA . GLY A 1 349 ? 141.651 182.199 151.232 1.00 84.95 349 GLY A CA 1
ATOM 2573 C C . GLY A 1 349 ? 143.048 182.600 150.784 1.00 84.95 349 GLY A C 1
ATOM 2574 O O . GLY A 1 349 ? 144.018 181.948 151.234 1.00 84.95 349 GLY A O 1
ATOM 2575 N N . ASP A 1 350 ? 143.170 183.671 149.993 1.00 88.63 350 ASP A N 1
ATOM 2576 C CA . ASP A 1 350 ? 144.466 184.117 149.409 1.00 88.63 350 ASP A CA 1
ATOM 2577 C C . ASP A 1 350 ? 145.030 185.295 150.215 1.00 88.63 350 ASP A C 1
ATOM 2578 O O . ASP A 1 350 ? 145.734 186.153 149.640 1.00 88.63 350 ASP A O 1
ATOM 2583 N N . THR A 1 351 ? 144.725 185.369 151.505 1.00 92.93 351 THR A N 1
ATOM 2584 C CA . THR A 1 351 ? 145.234 186.462 152.369 1.00 92.93 351 THR A CA 1
ATOM 2585 C C . THR A 1 351 ? 146.764 186.458 152.379 1.00 92.93 351 THR A C 1
ATOM 2586 O O . THR A 1 351 ? 147.356 185.372 152.532 1.00 92.93 351 THR A O 1
ATOM 2590 N N . GLY A 1 352 ? 147.389 187.623 152.219 1.00 93.53 352 GLY A N 1
ATOM 2591 C CA . GLY A 1 352 ? 148.856 187.759 152.302 1.00 93.53 352 GLY A CA 1
ATOM 2592 C C . GLY A 1 352 ? 149.577 187.307 151.045 1.00 93.53 352 GLY A C 1
ATOM 2593 O O . GLY A 1 352 ? 150.816 187.280 151.064 1.00 93.53 352 GLY A O 1
ATOM 2594 N N . GLN A 1 353 ? 148.855 186.983 149.973 1.00 94.70 353 GLN A N 1
ATOM 2595 C CA . GLN A 1 353 ? 149.489 186.573 148.692 1.00 94.70 353 GLN A CA 1
ATOM 2596 C C . GLN A 1 353 ? 150.124 187.789 148.007 1.00 94.70 353 GLN A C 1
ATOM 2597 O O . GLN A 1 353 ? 149.702 188.931 148.270 1.00 94.70 353 GLN A O 1
ATOM 2603 N N . CYS A 1 354 ? 151.104 187.559 147.140 1.00 96.52 354 CYS A N 1
ATOM 2604 C CA . CYS A 1 354 ? 151.817 188.650 146.423 1.00 96.52 354 CYS A CA 1
ATOM 2605 C C . CYS A 1 354 ? 150.820 189.443 145.563 1.00 96.52 354 CYS A C 1
ATOM 2606 O O . CYS A 1 354 ? 151.017 190.672 145.400 1.00 96.52 354 CYS A O 1
ATOM 2609 N N . THR A 1 355 ? 149.791 188.787 145.026 1.00 96.11 355 THR A N 1
ATOM 2610 C CA . THR A 1 355 ? 148.721 189.449 144.232 1.00 96.11 355 THR A CA 1
ATOM 2611 C C . THR A 1 355 ? 147.916 190.414 145.114 1.00 96.11 355 THR A C 1
ATOM 2612 O O . THR A 1 355 ? 147.510 191.470 144.599 1.00 96.11 355 THR A O 1
ATOM 2616 N N . GLU A 1 356 ? 147.666 190.068 146.379 1.00 96.99 356 GLU A N 1
ATOM 2617 C CA . GLU A 1 356 ? 146.933 190.960 147.318 1.00 96.99 356 GLU A CA 1
ATOM 2618 C C . GLU A 1 356 ? 147.730 192.248 147.565 1.00 96.99 356 GLU A C 1
ATOM 2619 O O . GLU A 1 356 ? 147.125 193.335 147.506 1.00 96.99 356 GLU A O 1
ATOM 2625 N N . LEU A 1 357 ? 149.041 192.158 147.793 1.00 98.19 357 LEU A N 1
ATOM 2626 C CA . LEU A 1 357 ? 149.869 193.377 147.975 1.00 98.19 357 LEU A CA 1
ATOM 2627 C C . LEU A 1 357 ? 149.816 194.197 146.694 1.00 98.19 357 LEU A C 1
ATOM 2628 O O . LEU A 1 357 ? 149.660 195.415 146.783 1.00 98.19 357 LEU A O 1
ATOM 2633 N N . THR A 1 358 ? 149.958 193.548 145.545 1.00 97.84 358 THR A N 1
ATOM 2634 C CA . THR A 1 358 ? 149.974 194.263 144.248 1.00 97.84 358 THR A CA 1
ATOM 2635 C C . THR A 1 358 ? 148.650 195.013 144.114 1.00 97.84 358 THR A C 1
ATOM 2636 O O . THR A 1 358 ? 148.676 196.213 143.822 1.00 97.84 358 THR A O 1
ATOM 2640 N N . TRP A 1 359 ? 147.537 194.351 144.413 1.00 97.16 359 TRP A N 1
ATOM 2641 C CA . TRP A 1 359 ? 146.192 194.968 144.311 1.00 97.16 359 TRP A CA 1
ATOM 2642 C C . TRP A 1 359 ? 146.075 196.170 145.253 1.00 97.16 359 TRP A C 1
ATOM 2643 O O . TRP A 1 359 ? 145.702 197.267 144.787 1.00 97.16 359 TRP A O 1
ATOM 2654 N N . ALA A 1 360 ? 146.421 195.998 146.529 1.00 97.78 360 ALA A N 1
ATOM 2655 C CA . ALA A 1 360 ? 146.261 197.058 147.552 1.00 97.78 360 ALA A CA 1
ATOM 2656 C C . ALA A 1 360 ? 147.253 198.204 147.343 1.00 97.78 360 ALA A C 1
ATOM 2657 O O . ALA A 1 360 ? 146.847 199.369 147.490 1.00 97.78 360 ALA A O 1
ATOM 2659 N N . TYR A 1 361 ? 148.515 197.902 147.049 1.00 97.99 361 TYR A N 1
ATOM 2660 C CA . TYR A 1 361 ? 149.566 198.941 146.894 1.00 97.99 361 TYR A CA 1
ATOM 2661 C C . TYR A 1 361 ? 149.318 199.741 145.613 1.00 97.99 361 TYR A C 1
ATOM 2662 O O . TYR A 1 361 ? 149.497 200.969 145.624 1.00 97.99 361 TYR A O 1
ATOM 2671 N N . MET A 1 362 ? 148.907 199.076 144.538 1.00 96.58 362 MET A N 1
ATOM 2672 C CA . MET A 1 362 ? 148.564 199.795 143.284 1.00 96.58 362 MET A CA 1
ATOM 2673 C C . MET A 1 362 ? 147.315 200.652 143.543 1.00 96.58 362 MET A C 1
ATOM 2674 O O . MET A 1 362 ? 147.263 201.776 143.022 1.00 96.58 362 MET A O 1
ATOM 2679 N N . HIS A 1 363 ? 146.368 200.188 144.362 1.00 95.95 363 HIS A N 1
ATOM 2680 C CA . HIS A 1 363 ? 145.183 201.008 144.742 1.00 95.95 363 HIS A CA 1
ATOM 2681 C C . HIS A 1 363 ? 145.662 202.268 145.474 1.00 95.95 363 HIS A C 1
ATOM 2682 O O . HIS A 1 363 ? 145.191 203.375 145.170 1.00 95.95 363 HIS A O 1
ATOM 2689 N N . GLN A 1 364 ? 146.617 202.131 146.389 1.00 96.78 364 GLN A N 1
ATOM 2690 C CA . GLN A 1 364 ? 147.174 203.291 147.130 1.00 96.78 364 GLN A CA 1
ATOM 2691 C C . GLN A 1 364 ? 147.892 204.268 146.196 1.00 96.78 364 GLN A C 1
ATOM 2692 O O . GLN A 1 364 ? 147.705 205.492 146.355 1.00 96.78 364 GLN A O 1
ATOM 2698 N N . ILE A 1 365 ? 148.726 203.767 145.290 1.00 95.95 365 ILE A N 1
ATOM 2699 C CA . ILE A 1 365 ? 149.545 204.640 144.398 1.00 95.95 365 ILE A CA 1
ATOM 2700 C C . ILE A 1 365 ? 148.671 205.310 143.332 1.00 95.95 365 ILE A C 1
ATOM 2701 O O . ILE A 1 365 ? 148.884 206.524 143.094 1.00 95.95 365 ILE A O 1
ATOM 2706 N N . TRP A 1 366 ? 147.713 204.590 142.741 1.00 94.43 366 TRP A N 1
ATOM 2707 C CA . TRP A 1 366 ? 146.912 205.108 141.595 1.00 94.43 366 TRP A CA 1
ATOM 2708 C C . TRP A 1 366 ? 145.573 205.710 142.041 1.00 94.43 366 TRP A C 1
ATOM 2709 O O . TRP A 1 366 ? 144.900 206.311 141.182 1.00 94.43 366 TRP A O 1
ATOM 2720 N N . GLY A 1 367 ? 145.182 205.558 143.309 1.00 91.40 367 GLY A N 1
ATOM 2721 C CA . GLY A 1 367 ? 143.981 206.229 143.851 1.00 91.40 367 GLY A CA 1
ATOM 2722 C C . GLY A 1 367 ? 142.663 205.613 143.414 1.00 91.40 367 GLY A C 1
ATOM 2723 O O . GLY A 1 367 ? 141.611 206.201 143.739 1.00 91.40 367 GLY A O 1
ATOM 2724 N N . LYS A 1 368 ? 142.691 204.467 142.734 1.00 89.42 368 LYS A N 1
ATOM 2725 C CA . LYS A 1 368 ? 141.452 203.769 142.300 1.00 89.42 368 LYS A CA 1
ATOM 2726 C C . LYS A 1 368 ? 141.538 202.284 142.643 1.00 89.42 368 LYS A C 1
ATOM 2727 O O . LYS A 1 368 ? 142.656 201.727 142.622 1.00 89.42 368 LYS A O 1
ATOM 2733 N N . ARG A 1 369 ? 140.393 201.657 142.897 1.00 92.07 369 ARG A N 1
ATOM 2734 C CA . ARG A 1 369 ? 140.360 200.206 143.192 1.00 92.07 369 ARG A CA 1
ATOM 2735 C C . ARG A 1 369 ? 140.886 199.459 141.969 1.00 92.07 369 ARG A C 1
ATOM 2736 O O . ARG A 1 369 ? 140.330 199.654 140.867 1.00 92.07 369 ARG A O 1
ATOM 2744 N N . GLN A 1 370 ? 141.869 198.588 142.163 1.00 95.51 370 GLN A N 1
ATOM 2745 C CA . GLN A 1 370 ? 142.524 197.875 141.039 1.00 95.51 370 GLN A CA 1
ATOM 2746 C C . GLN A 1 370 ? 141.822 196.540 140.769 1.00 95.51 370 GLN A C 1
ATOM 2747 O O . GLN A 1 370 ? 141.081 196.063 141.637 1.00 95.51 370 GLN A O 1
ATOM 2753 N N . PRO A 1 371 ? 141.998 195.921 139.583 1.00 93.83 371 PRO A N 1
ATOM 2754 C CA . PRO A 1 371 ? 141.396 194.621 139.317 1.00 93.83 371 PRO A CA 1
ATOM 2755 C C . PRO A 1 371 ? 142.137 193.486 140.036 1.00 93.83 371 PRO A C 1
ATOM 2756 O O . PRO A 1 371 ? 143.356 193.556 140.165 1.00 93.83 371 PRO A O 1
ATOM 2760 N N . ALA A 1 372 ? 141.405 192.480 140.514 1.00 89.60 372 ALA A N 1
ATOM 2761 C CA . ALA A 1 372 ? 142.000 191.288 141.159 1.00 89.60 372 ALA A CA 1
ATOM 2762 C C . ALA A 1 372 ? 141.926 190.099 140.195 1.00 89.60 372 ALA A C 1
ATOM 2763 O O . ALA A 1 372 ? 142.855 189.269 140.218 1.00 89.60 372 ALA A O 1
ATOM 2765 N N . TRP A 1 373 ? 140.896 190.036 139.345 1.00 86.32 373 TRP A N 1
ATOM 2766 C CA . TRP A 1 373 ? 140.696 188.868 138.451 1.00 86.32 373 TRP A CA 1
ATOM 2767 C C . TRP A 1 373 ? 140.014 189.243 137.136 1.00 86.32 373 TRP A C 1
ATOM 2768 O O . TRP A 1 373 ? 139.421 190.339 137.064 1.00 86.32 373 TRP A O 1
ATOM 2779 N N . ASP A 1 374 ? 140.103 188.362 136.138 1.00 83.37 374 ASP A N 1
ATOM 2780 C CA . ASP A 1 374 ? 139.430 188.549 134.824 1.00 83.37 374 ASP A CA 1
ATOM 2781 C C . ASP A 1 374 ? 138.715 187.236 134.466 1.00 83.37 374 ASP A C 1
ATOM 2782 O O . ASP A 1 374 ? 138.782 186.835 133.284 1.00 83.37 374 ASP A O 1
ATOM 2787 N N . ASN A 1 375 ? 138.122 186.554 135.453 1.00 76.06 375 ASN A N 1
ATOM 2788 C CA . ASN A 1 375 ? 137.372 185.278 135.252 1.00 76.06 375 ASN A CA 1
ATOM 2789 C C . ASN A 1 375 ? 138.362 184.135 134.983 1.00 76.06 375 ASN A C 1
ATOM 2790 O O . ASN A 1 375 ? 137.910 183.054 134.543 1.00 76.06 375 ASN A O 1
ATOM 2795 N N . GLN A 1 376 ? 139.652 184.343 135.253 1.00 74.99 376 GLN A N 1
ATOM 2796 C CA . GLN A 1 376 ? 140.687 183.285 135.105 1.00 74.99 376 GLN A CA 1
ATOM 2797 C C . GLN A 1 376 ? 141.521 183.272 136.386 1.00 74.99 376 GLN A C 1
ATOM 2798 O O . GLN A 1 376 ? 141.424 184.233 137.171 1.00 74.99 376 GLN A O 1
ATOM 2804 N N . VAL A 1 377 ? 142.296 182.219 136.611 1.00 72.45 377 VAL A N 1
ATOM 2805 C CA . VAL A 1 377 ? 143.188 182.173 137.800 1.00 72.45 377 VAL A CA 1
ATOM 2806 C C . VAL A 1 377 ? 144.195 183.318 137.683 1.00 72.45 377 VAL A C 1
ATOM 2807 O O . VAL A 1 377 ? 144.946 183.349 136.684 1.00 72.45 377 VAL A O 1
ATOM 2811 N N . THR A 1 378 ? 144.271 184.181 138.694 1.00 79.61 378 THR A N 1
ATOM 2812 C CA . THR A 1 378 ? 145.254 185.292 138.710 1.00 79.61 378 THR A CA 1
ATOM 2813 C C . THR A 1 378 ? 146.400 184.898 139.630 1.00 79.61 378 THR A C 1
ATOM 2814 O O . THR A 1 378 ? 146.129 184.547 140.792 1.00 79.61 378 THR A O 1
ATOM 2818 N N . ASN A 1 379 ? 147.624 184.976 139.129 1.00 87.63 379 ASN A N 1
ATOM 2819 C CA . ASN A 1 379 ? 148.822 184.604 139.922 1.00 87.63 379 ASN A CA 1
ATOM 2820 C C . ASN A 1 379 ? 149.953 185.553 139.532 1.00 87.63 379 ASN A C 1
ATOM 2821 O O . ASN A 1 379 ? 149.731 186.391 138.637 1.00 87.63 379 ASN A O 1
ATOM 2826 N N . GLY A 1 380 ? 151.117 185.433 140.166 1.00 90.30 380 GLY A N 1
ATOM 2827 C CA . GLY A 1 380 ? 152.229 186.379 139.950 1.00 90.30 380 GLY A CA 1
ATOM 2828 C C . GLY A 1 380 ? 152.637 186.518 138.493 1.00 90.30 380 GLY A C 1
ATOM 2829 O O . GLY A 1 380 ? 152.864 187.647 138.041 1.00 90.30 380 GLY A O 1
ATOM 2830 N N . GLN A 1 381 ? 152.745 185.418 137.760 1.00 92.21 381 GLN A N 1
ATOM 2831 C CA . GLN A 1 381 ? 153.190 185.487 136.344 1.00 92.21 381 GLN A CA 1
ATOM 2832 C C . GLN A 1 381 ? 152.118 186.181 135.488 1.00 92.21 381 GLN A C 1
ATOM 2833 O O . GLN A 1 381 ? 152.518 186.963 134.612 1.00 92.21 381 GLN A O 1
ATOM 2839 N N . ARG A 1 382 ? 150.823 185.992 135.754 1.00 91.99 382 ARG A N 1
ATOM 2840 C CA . ARG A 1 382 ? 149.744 186.494 134.851 1.00 91.99 382 ARG A CA 1
ATOM 2841 C C . ARG A 1 382 ? 149.053 187.796 135.293 1.00 91.99 382 ARG A C 1
ATOM 2842 O O . ARG A 1 382 ? 148.317 188.361 134.462 1.00 91.99 382 ARG A O 1
ATOM 2850 N N . VAL A 1 383 ? 149.286 188.327 136.492 1.00 94.72 383 VAL A N 1
ATOM 2851 C CA . VAL A 1 383 ? 148.495 189.498 136.992 1.00 94.72 383 VAL A CA 1
ATOM 2852 C C . VAL A 1 383 ? 148.598 190.690 136.022 1.00 94.72 383 VAL A C 1
ATOM 2853 O O . VAL A 1 383 ? 147.608 191.433 135.905 1.00 94.72 383 VAL A O 1
ATOM 2857 N N . TRP A 1 384 ? 149.696 190.839 135.284 1.00 95.75 384 TRP A N 1
ATOM 2858 C CA . TRP A 1 384 ? 149.839 191.925 134.276 1.00 95.75 384 TRP A CA 1
ATOM 2859 C C . TRP A 1 384 ? 148.738 191.825 133.214 1.00 95.75 384 TRP A C 1
ATOM 2860 O O . TRP A 1 384 ? 148.320 192.883 132.707 1.00 95.75 384 TRP A O 1
ATOM 2871 N N . VAL A 1 385 ? 148.328 190.611 132.840 1.00 93.24 385 VAL A N 1
ATOM 2872 C CA . VAL A 1 385 ? 147.246 190.389 131.832 1.00 93.24 385 VAL A CA 1
ATOM 2873 C C . VAL A 1 385 ? 145.929 190.949 132.375 1.00 93.24 385 VAL A C 1
ATOM 2874 O O . VAL A 1 385 ? 145.214 191.611 131.608 1.00 93.24 385 VAL A O 1
ATOM 2878 N N . VAL A 1 386 ? 145.636 190.721 133.655 1.00 94.12 386 VAL A N 1
ATOM 2879 C CA . VAL A 1 386 ? 144.382 191.213 134.298 1.00 94.12 386 VAL A CA 1
ATOM 2880 C C . VAL A 1 386 ? 144.363 192.739 134.211 1.00 94.12 386 VAL A C 1
ATOM 2881 O O . VAL A 1 386 ? 143.322 193.308 133.833 1.00 94.12 386 VAL A O 1
ATOM 2885 N N . TYR A 1 387 ? 145.478 193.384 134.538 1.00 95.66 387 TYR A N 1
ATOM 2886 C CA . TYR A 1 387 ? 145.583 194.863 134.491 1.00 95.66 387 TYR A CA 1
ATOM 2887 C C . TYR A 1 387 ? 145.525 195.360 133.043 1.00 95.66 387 TYR A C 1
ATOM 2888 O O . TYR A 1 387 ? 144.798 196.332 132.772 1.00 95.66 387 TYR A O 1
ATOM 2897 N N . ARG A 1 388 ? 146.251 194.704 132.136 1.00 30.00 388 ARG A N 1
ATOM 2898 C CA . ARG A 1 388 ? 146.267 195.129 130.710 1.00 30.00 388 ARG A CA 1
ATOM 2899 C C . ARG A 1 388 ? 144.847 195.049 130.138 1.00 30.00 388 ARG A C 1
ATOM 2900 O O . ARG A 1 388 ? 144.457 195.981 129.407 1.00 30.00 388 ARG A O 1
ATOM 2908 N N . ASN A 1 389 ? 144.105 193.987 130.463 1.00 91.89 389 ASN A N 1
ATOM 2909 C CA . ASN A 1 389 ? 142.729 193.784 129.938 1.00 91.89 389 ASN A CA 1
ATOM 2910 C C . ASN A 1 389 ? 141.828 194.916 130.439 1.00 91.89 389 ASN A C 1
ATOM 2911 O O . ASN A 1 389 ? 140.755 195.123 129.832 1.00 91.89 389 ASN A O 1
ATOM 2916 N N . GLN A 1 390 ? 142.224 195.603 131.517 1.00 91.69 390 GLN A N 1
ATOM 2917 C CA . GLN A 1 390 ? 141.441 196.734 132.091 1.00 91.69 390 GLN A CA 1
ATOM 2918 C C . GLN A 1 390 ? 142.067 198.076 131.681 1.00 91.69 390 GLN A C 1
ATOM 2919 O O . GLN A 1 390 ? 141.743 199.095 132.329 1.00 91.69 390 GLN A O 1
ATOM 2925 N N . GLY A 1 391 ? 142.977 198.052 130.703 1.00 91.15 391 GLY A N 1
ATOM 2926 C CA . GLY A 1 391 ? 143.649 199.286 130.256 1.00 91.15 391 GLY A CA 1
ATOM 2927 C C . GLY A 1 391 ? 144.731 199.734 131.224 1.00 91.15 391 GLY A C 1
ATOM 2928 O O . GLY A 1 391 ? 144.655 200.889 131.687 1.00 91.15 391 GLY A O 1
ATOM 2929 N N . ALA A 1 392 ? 145.768 198.912 131.449 1.00 93.80 392 ALA A N 1
ATOM 2930 C CA . ALA A 1 392 ? 146.822 199.269 132.437 1.00 93.80 392 ALA A CA 1
ATOM 2931 C C . ALA A 1 392 ? 148.208 199.414 131.790 1.00 93.80 392 ALA A C 1
ATOM 2932 O O . ALA A 1 392 ? 149.199 199.316 132.544 1.00 93.80 392 ALA A O 1
ATOM 2934 N N . ARG A 1 393 ? 148.289 199.624 130.470 1.00 30.00 393 ARG A N 1
ATOM 2935 C CA . ARG A 1 393 ? 149.597 199.887 129.801 1.00 30.00 393 ARG A CA 1
ATOM 2936 C C . ARG A 1 393 ? 150.511 198.655 129.825 1.00 30.00 393 ARG A C 1
ATOM 2937 O O . ARG A 1 393 ? 150.299 197.773 128.969 1.00 30.00 393 ARG A O 1
ATOM 2945 N N . VAL A 1 394 ? 151.501 198.621 130.730 1.00 93.45 394 VAL A N 1
ATOM 2946 C CA . VAL A 1 394 ? 152.498 197.500 130.835 1.00 93.45 394 VAL A CA 1
ATOM 2947 C C . VAL A 1 394 ? 153.739 197.816 129.981 1.00 93.45 394 VAL A C 1
ATOM 2948 O O . VAL A 1 394 ? 153.567 198.435 128.914 1.00 93.45 394 VAL A O 1
ATOM 2952 N N . THR A 1 395 ? 154.936 197.403 130.429 1.00 93.76 395 THR A N 1
ATOM 2953 C CA . THR A 1 395 ? 156.207 197.696 129.714 1.00 93.76 395 THR A CA 1
ATOM 2954 C C . THR A 1 395 ? 157.288 196.707 130.153 1.00 93.76 395 THR A C 1
ATOM 2955 O O . THR A 1 395 ? 157.069 196.007 131.161 1.00 93.76 395 THR A O 1
ATOM 2959 N N . HIS A 1 396 ? 158.410 196.657 129.429 1.00 92.72 396 HIS A N 1
ATOM 2960 C CA . HIS A 1 396 ? 159.528 195.790 129.879 1.00 92.72 396 HIS A CA 1
ATOM 2961 C C . HIS A 1 396 ? 160.462 196.631 130.757 1.00 92.72 396 HIS A C 1
ATOM 2962 O O . HIS A 1 396 ? 161.467 196.093 131.270 1.00 92.72 396 HIS A O 1
ATOM 2969 N N . ARG A 1 397 ? 160.138 197.911 130.954 1.00 94.29 397 ARG A N 1
ATOM 2970 C CA . ARG A 1 397 ? 160.984 198.827 131.759 1.00 94.29 397 ARG A CA 1
ATOM 2971 C C . ARG A 1 397 ? 160.521 198.837 133.216 1.00 94.29 397 ARG A C 1
ATOM 2972 O O . ARG A 1 397 ? 159.350 199.194 133.463 1.00 94.29 397 ARG A O 1
ATOM 2980 N N . PRO A 1 398 ? 161.382 198.519 134.206 1.00 96.34 398 PRO A N 1
ATOM 2981 C CA . PRO A 1 398 ? 160.991 198.658 135.601 1.00 96.34 398 PRO A CA 1
ATOM 2982 C C . PRO A 1 398 ? 160.686 200.142 135.791 1.00 96.34 398 PRO A C 1
ATOM 2983 O O . PRO A 1 398 ? 161.553 200.970 135.502 1.00 96.34 398 PRO A O 1
ATOM 2987 N N . THR A 1 399 ? 159.485 200.449 136.268 1.00 97.04 399 THR A N 1
ATOM 2988 C CA . THR A 1 399 ? 159.021 201.849 136.408 1.00 97.04 399 THR A CA 1
ATOM 2989 C C . THR A 1 399 ? 158.498 202.061 137.826 1.00 97.04 399 THR A C 1
ATOM 2990 O O . THR A 1 399 ? 157.690 201.245 138.283 1.00 97.04 399 THR A O 1
ATOM 2994 N N . VAL A 1 400 ? 158.909 203.138 138.478 1.00 97.59 400 VAL A N 1
ATOM 2995 C CA . VAL A 1 400 ? 158.485 203.400 139.878 1.00 97.59 400 VAL A CA 1
ATOM 2996 C C . VAL A 1 400 ? 156.960 203.534 139.902 1.00 97.59 400 VAL A C 1
ATOM 2997 O O . VAL A 1 400 ? 156.414 204.294 139.069 1.00 97.59 400 VAL A O 1
ATOM 3001 N N . GLY A 1 401 ? 156.299 202.830 140.820 1.00 97.03 401 GLY A N 1
ATOM 3002 C CA . GLY A 1 401 ? 154.830 202.886 140.957 1.00 97.03 401 GLY A CA 1
ATOM 3003 C C . GLY A 1 401 ? 154.116 201.866 140.087 1.00 97.03 401 GLY A C 1
ATOM 3004 O O . GLY A 1 401 ? 152.884 201.808 140.149 1.00 97.03 401 GLY A O 1
ATOM 3005 N N . TYR A 1 402 ? 154.879 201.037 139.368 1.00 97.96 402 TYR A N 1
ATOM 3006 C CA . TYR A 1 402 ? 154.290 200.011 138.471 1.00 97.96 402 TYR A CA 1
ATOM 3007 C C . TYR A 1 402 ? 154.309 198.631 139.129 1.00 97.96 402 TYR A C 1
ATOM 3008 O O . TYR A 1 402 ? 155.286 198.329 139.842 1.00 97.96 402 TYR A O 1
ATOM 3017 N N . GLY A 1 403 ? 153.272 197.819 138.899 1.00 98.08 403 GLY A N 1
ATOM 3018 C CA . GLY A 1 403 ? 153.298 196.432 139.384 1.00 98.08 403 GLY A CA 1
ATOM 3019 C C . GLY A 1 403 ? 154.210 195.631 138.474 1.00 98.08 403 GLY A C 1
ATOM 3020 O O . GLY A 1 403 ? 154.553 196.136 137.377 1.00 98.08 403 GLY A O 1
ATOM 3021 N N . PHE A 1 404 ? 154.662 194.459 138.905 1.00 98.25 404 PHE A N 1
ATOM 3022 C CA . PHE A 1 404 ? 155.451 193.580 138.011 1.00 98.25 404 PHE A CA 1
ATOM 3023 C C . PHE A 1 404 ? 154.890 192.162 138.031 1.00 98.25 404 PHE A C 1
ATOM 3024 O O . PHE A 1 404 ? 154.302 191.768 139.055 1.00 98.25 404 PHE A O 1
ATOM 3032 N N . SER A 1 405 ? 155.021 191.437 136.927 1.00 97.49 405 SER A N 1
ATOM 3033 C CA . SER A 1 405 ? 154.669 190.001 136.865 1.00 97.49 405 SER A CA 1
ATOM 3034 C C . SER A 1 405 ? 155.944 189.268 136.471 1.00 97.49 405 SER A C 1
ATOM 3035 O O . SER A 1 405 ? 156.563 189.682 135.480 1.00 97.49 405 SER A O 1
ATOM 3038 N N . SER A 1 406 ? 156.341 188.251 137.225 1.00 95.77 406 SER A N 1
ATOM 3039 C CA . SER A 1 406 ? 157.607 187.528 136.959 1.00 95.77 406 SER A CA 1
ATOM 3040 C C . SER A 1 406 ? 157.388 186.017 136.951 1.00 95.77 406 SER A C 1
ATOM 3041 O O . SER A 1 406 ? 156.937 185.489 137.980 1.00 95.77 406 SER A O 1
ATOM 3044 N N . LYS A 1 407 ? 157.723 185.335 135.856 1.00 91.94 407 LYS A N 1
ATOM 3045 C CA . LYS A 1 407 ? 157.657 183.852 135.806 1.00 91.94 407 LYS A CA 1
ATOM 3046 C C . LYS A 1 407 ? 158.839 183.354 136.638 1.00 91.94 407 LYS A C 1
ATOM 3047 O O . LYS A 1 407 ? 159.773 184.167 136.854 1.00 91.94 407 LYS A O 1
ATOM 3053 N N . PRO A 1 408 ? 158.888 182.079 137.083 1.00 85.58 408 PRO A N 1
ATOM 3054 C CA . PRO A 1 408 ? 159.947 181.604 137.986 1.00 85.58 408 PRO A CA 1
ATOM 3055 C C . PRO A 1 408 ? 161.368 181.894 137.495 1.00 85.58 408 PRO A C 1
ATOM 3056 O O . PRO A 1 408 ? 161.551 181.824 136.296 1.00 85.58 408 PRO A O 1
ATOM 3060 N N . ASN A 1 409 ? 162.298 182.190 138.404 1.00 85.76 409 ASN A N 1
ATOM 3061 C CA . ASN A 1 409 ? 163.710 182.531 138.078 1.00 85.76 409 ASN A CA 1
ATOM 3062 C C . ASN A 1 409 ? 163.860 184.046 138.134 1.00 85.76 409 ASN A C 1
ATOM 3063 O O . ASN A 1 409 ? 164.984 184.511 138.380 1.00 85.76 409 ASN A O 1
ATOM 3068 N N . TYR A 1 410 ? 162.765 184.792 138.002 1.00 91.73 410 TYR A N 1
ATOM 3069 C CA . TYR A 1 410 ? 162.842 186.270 137.910 1.00 91.73 410 TYR A CA 1
ATOM 3070 C C . TYR A 1 410 ? 162.118 186.963 139.062 1.00 91.73 410 TYR A C 1
ATOM 3071 O O . TYR A 1 410 ? 161.109 186.417 139.526 1.00 91.73 410 TYR A O 1
ATOM 3080 N N . LEU A 1 411 ? 162.672 188.074 139.555 1.00 91.24 411 LEU A N 1
ATOM 3081 C CA . LEU A 1 411 ? 162.049 188.919 140.613 1.00 91.24 411 LEU A CA 1
ATOM 3082 C C . LEU A 1 411 ? 161.495 188.058 141.760 1.00 91.24 411 LEU A C 1
ATOM 3083 O O . LEU A 1 411 ? 160.432 188.430 142.305 1.00 91.24 411 LEU A O 1
ATOM 3088 N N . GLN A 1 412 ? 162.197 186.986 142.145 1.00 90.41 412 GLN A N 1
ATOM 3089 C CA . GLN A 1 412 ? 161.825 186.104 143.294 1.00 90.41 412 GLN A CA 1
ATOM 3090 C C . GLN A 1 412 ? 160.750 185.068 142.929 1.00 90.41 412 GLN A C 1
ATOM 3091 O O . GLN A 1 412 ? 160.295 184.360 143.848 1.00 90.41 412 GLN A O 1
ATOM 3097 N N . ALA A 1 413 ? 160.386 184.912 141.660 1.00 90.12 413 ALA A N 1
ATOM 3098 C CA . ALA A 1 413 ? 159.423 183.864 141.260 1.00 90.12 413 ALA A CA 1
ATOM 3099 C C . ALA A 1 413 ? 160.081 182.497 141.455 1.00 90.12 413 ALA A C 1
ATOM 3100 O O . ALA A 1 413 ? 161.153 182.263 140.857 1.00 90.12 413 ALA A O 1
ATOM 3102 N N . MET A 1 414 ? 159.464 181.621 142.249 1.00 76.71 414 MET A N 1
ATOM 3103 C CA . MET A 1 414 ? 160.062 180.302 142.572 1.00 76.71 414 MET A CA 1
ATOM 3104 C C . MET A 1 414 ? 159.238 179.165 141.973 1.00 76.71 414 MET A C 1
ATOM 3105 O O . MET A 1 414 ? 159.852 178.171 141.631 1.00 76.71 414 MET A O 1
ATOM 3110 N N . LEU A 1 415 ? 157.932 179.329 141.774 1.00 72.58 415 LEU A N 1
ATOM 3111 C CA . LEU A 1 415 ? 157.070 178.201 141.326 1.00 72.58 415 LEU A CA 1
ATOM 3112 C C . LEU A 1 415 ? 156.635 178.367 139.867 1.00 72.58 415 LEU A C 1
ATOM 3113 O O . LEU A 1 415 ? 155.971 179.366 139.558 1.00 72.58 415 LEU A O 1
ATOM 3118 N N . PRO A 1 416 ? 156.991 177.436 138.954 1.00 74.69 416 PRO A N 1
ATOM 3119 C CA . PRO A 1 416 ? 156.506 177.495 137.573 1.00 74.69 416 PRO A CA 1
ATOM 3120 C C . PRO A 1 416 ? 154.977 177.413 137.529 1.00 74.69 416 PRO A C 1
ATOM 3121 O O . PRO A 1 416 ? 154.400 176.637 138.270 1.00 74.69 416 PRO A O 1
ATOM 3125 N N . GLY A 1 417 ? 154.352 178.268 136.720 1.00 73.23 417 GLY A N 1
ATOM 3126 C CA . GLY A 1 417 ? 152.884 178.281 136.580 1.00 73.23 417 GLY A CA 1
ATOM 3127 C C . GLY A 1 417 ? 152.229 179.184 137.606 1.00 73.23 417 GLY A C 1
ATOM 3128 O O . GLY A 1 417 ? 151.047 179.508 137.407 1.00 73.23 417 GLY A O 1
ATOM 3129 N N . VAL A 1 418 ? 152.961 179.627 138.636 1.00 81.89 418 VAL A N 1
ATOM 3130 C CA . VAL A 1 418 ? 152.433 180.569 139.672 1.00 81.89 418 VAL A CA 1
ATOM 3131 C C . VAL A 1 418 ? 153.124 181.927 139.505 1.00 81.89 418 VAL A C 1
ATOM 3132 O O . VAL A 1 418 ? 152.419 182.949 139.467 1.00 81.89 418 VAL A O 1
ATOM 3136 N N . GLY A 1 419 ? 154.455 181.944 139.418 1.00 90.99 419 GLY A N 1
ATOM 3137 C CA . GLY A 1 419 ? 155.224 183.191 139.237 1.00 90.99 419 GLY A CA 1
ATOM 3138 C C . GLY A 1 419 ? 155.267 184.042 140.493 1.00 90.99 419 GLY A C 1
ATOM 3139 O O . GLY A 1 419 ? 155.048 183.497 141.595 1.00 90.99 419 GLY A O 1
ATOM 3140 N N . HIS A 1 420 ? 155.582 185.332 140.350 1.00 96.27 420 HIS A N 1
ATOM 3141 C CA . HIS A 1 420 ? 155.593 186.276 141.498 1.00 96.27 420 HIS A CA 1
ATOM 3142 C C . HIS A 1 420 ? 155.199 187.677 141.024 1.00 96.27 420 HIS A C 1
ATOM 3143 O O . HIS A 1 420 ? 155.343 187.988 139.820 1.00 96.27 420 HIS A O 1
ATOM 3150 N N . THR A 1 421 ? 154.687 188.503 141.938 1.00 98.14 421 THR A N 1
ATOM 3151 C CA . THR A 1 421 ? 154.280 189.896 141.620 1.00 98.14 421 THR A CA 1
ATOM 3152 C C . THR A 1 421 ? 154.567 190.818 142.806 1.00 98.14 421 THR A C 1
ATOM 3153 O O . THR A 1 421 ? 154.764 190.328 143.939 1.00 98.14 421 THR A O 1
ATOM 3157 N N . GLY A 1 422 ? 154.592 192.119 142.547 1.00 98.16 422 GLY A N 1
ATOM 3158 C CA . GLY A 1 422 ? 154.841 193.131 143.585 1.00 98.16 422 GLY A CA 1
ATOM 3159 C C . GLY A 1 422 ? 154.847 194.497 142.933 1.00 98.16 422 GLY A C 1
ATOM 3160 O O . GLY A 1 422 ? 154.338 194.617 141.801 1.00 98.16 422 GLY A O 1
ATOM 3161 N N . VAL A 1 423 ? 155.373 195.509 143.614 1.00 98.33 423 VAL A N 1
ATOM 3162 C CA . VAL A 1 423 ? 155.404 196.896 143.069 1.00 98.33 423 VAL A CA 1
ATOM 3163 C C . VAL A 1 423 ? 156.845 197.404 143.017 1.00 98.33 423 VAL A C 1
ATOM 3164 O O . VAL A 1 423 ? 157.594 197.169 143.982 1.00 98.33 423 VAL A O 1
ATOM 3168 N N . VAL A 1 424 ? 157.223 198.078 141.932 1.00 98.38 424 VAL A N 1
ATOM 3169 C CA . VAL A 1 424 ? 158.567 198.711 141.829 1.00 98.38 424 VAL A CA 1
ATOM 3170 C C . VAL A 1 424 ? 158.498 200.009 142.636 1.00 98.38 424 VAL A C 1
ATOM 3171 O O . VAL A 1 424 ? 157.646 200.864 142.316 1.00 98.38 424 VAL A O 1
ATOM 3175 N N . VAL A 1 425 ? 159.351 200.161 143.647 1.00 97.79 425 VAL A N 1
ATOM 3176 C CA . VAL A 1 425 ? 159.282 201.339 144.563 1.00 97.79 425 VAL A CA 1
ATOM 3177 C C . VAL A 1 425 ? 160.471 202.278 144.335 1.00 97.79 425 VAL A C 1
ATOM 3178 O O . VAL A 1 425 ? 160.380 203.429 144.796 1.00 97.79 425 VAL A O 1
ATOM 3182 N N . ALA A 1 426 ? 161.536 201.819 143.673 1.00 97.24 426 ALA A N 1
ATOM 3183 C CA . ALA A 1 426 ? 162.703 202.667 143.340 1.00 97.24 426 ALA A CA 1
ATOM 3184 C C . ALA A 1 426 ? 163.459 202.108 142.136 1.00 97.24 426 ALA A C 1
ATOM 3185 O O . ALA A 1 426 ? 163.421 200.880 141.952 1.00 97.24 426 ALA A O 1
ATOM 3187 N N . VAL A 1 427 ? 164.134 202.964 141.366 1.00 96.54 427 VAL A N 1
ATOM 3188 C CA . VAL A 1 427 ? 165.017 202.519 140.243 1.00 96.54 427 VAL A CA 1
ATOM 3189 C C . VAL A 1 427 ? 166.367 203.215 140.439 1.00 96.54 427 VAL A C 1
ATOM 3190 O O . VAL A 1 427 ? 166.376 204.356 140.948 1.00 96.54 427 VAL A O 1
ATOM 3194 N N . PHE A 1 428 ? 167.469 202.575 140.052 1.00 94.72 428 PHE A N 1
ATOM 3195 C CA . PHE A 1 428 ? 168.830 203.114 140.315 1.00 94.72 428 PHE A CA 1
ATOM 3196 C C . PHE A 1 428 ? 169.572 203.385 139.002 1.00 94.72 428 PHE A C 1
ATOM 3197 O O . PHE A 1 428 ? 169.225 202.782 137.971 1.00 94.72 428 PHE A O 1
ATOM 3205 N N . LYS A 1 429 ? 170.592 204.245 139.035 1.00 90.55 429 LYS A N 1
ATOM 3206 C CA . LYS A 1 429 ? 171.349 204.653 137.817 1.00 90.55 429 LYS A CA 1
ATOM 3207 C C . LYS A 1 429 ? 172.009 203.444 137.150 1.00 90.55 429 LYS A C 1
ATOM 3208 O O . LYS A 1 429 ? 172.201 203.499 135.914 1.00 90.55 429 LYS A O 1
ATOM 3214 N N . ASP A 1 430 ? 172.366 202.416 137.922 1.00 88.99 430 ASP A N 1
ATOM 3215 C CA . ASP A 1 430 ? 173.022 201.189 137.393 1.00 88.99 430 ASP A CA 1
ATOM 3216 C C . ASP A 1 430 ? 171.962 200.278 136.759 1.00 88.99 430 ASP A C 1
ATOM 3217 O O . ASP A 1 430 ? 172.335 199.177 136.302 1.00 88.99 430 ASP A O 1
ATOM 3222 N N . GLY A 1 431 ? 170.684 200.667 136.805 1.00 92.54 431 GLY A N 1
ATOM 3223 C CA . GLY A 1 431 ? 169.593 199.896 136.179 1.00 92.54 431 GLY A CA 1
ATOM 3224 C C . GLY A 1 431 ? 169.029 198.858 137.125 1.00 92.54 431 GLY A C 1
ATOM 3225 O O . GLY A 1 431 ? 168.105 198.138 136.710 1.00 92.54 431 GLY A O 1
ATOM 3226 N N . SER A 1 432 ? 169.547 198.760 138.350 1.00 95.54 432 SER A N 1
ATOM 3227 C CA . SER A 1 432 ? 168.947 197.865 139.373 1.00 95.54 432 SER A CA 1
ATOM 3228 C C . SER A 1 432 ? 167.684 198.561 139.892 1.00 95.54 432 SER A C 1
ATOM 3229 O O . SER A 1 432 ? 167.503 199.769 139.628 1.00 95.54 432 SER A O 1
ATOM 3232 N N . PHE A 1 433 ? 166.791 197.830 140.550 1.00 97.82 433 PHE A N 1
ATOM 3233 C CA . PHE A 1 433 ? 165.561 198.450 141.094 1.00 97.82 433 PHE A CA 1
ATOM 3234 C C . PHE A 1 433 ? 165.095 197.772 142.382 1.00 97.82 433 PHE A C 1
ATOM 3235 O O . PHE A 1 433 ? 165.430 196.595 142.622 1.00 97.82 433 PHE A O 1
ATOM 3243 N N . LEU A 1 434 ? 164.322 198.503 143.186 1.00 98.06 434 LEU A N 1
ATOM 3244 C CA . LEU A 1 434 ? 163.802 197.980 144.474 1.00 98.06 434 LEU A CA 1
ATOM 3245 C C . LEU A 1 434 ? 162.326 197.614 144.308 1.00 98.06 434 LEU A C 1
ATOM 3246 O O . LEU A 1 434 ? 161.567 198.396 143.700 1.00 98.06 434 LEU A O 1
ATOM 3251 N N . THR A 1 435 ? 161.929 196.461 144.836 1.00 98.38 435 THR A N 1
ATOM 3252 C CA . THR A 1 435 ? 160.529 195.985 144.740 1.00 98.38 435 THR A CA 1
ATOM 3253 C C . THR A 1 435 ? 159.920 195.815 146.128 1.00 98.38 435 THR A C 1
ATOM 3254 O O . THR A 1 435 ? 160.686 195.522 147.060 1.00 98.38 435 THR A O 1
ATOM 3258 N N . ALA A 1 436 ? 158.607 196.007 146.265 1.00 98.34 436 ALA A N 1
ATOM 3259 C CA . ALA A 1 436 ? 157.878 195.729 147.524 1.00 98.34 436 ALA A CA 1
ATOM 3260 C C . ALA A 1 436 ? 157.121 194.421 147.302 1.00 98.34 436 ALA A C 1
ATOM 3261 O O . ALA A 1 436 ? 156.436 194.312 146.244 1.00 98.34 436 ALA A O 1
ATOM 3263 N N . ASN A 1 437 ? 157.222 193.478 148.241 1.00 97.99 437 ASN A N 1
ATOM 3264 C CA . ASN A 1 437 ? 156.688 192.112 148.026 1.00 97.99 437 ASN A CA 1
ATOM 3265 C C . ASN A 1 437 ? 155.952 191.519 149.222 1.00 97.99 437 ASN A C 1
ATOM 3266 O O . ASN A 1 437 ? 156.236 191.947 150.360 1.00 97.99 437 ASN A O 1
ATOM 3271 N N . TYR A 1 438 ? 155.064 190.557 148.971 1.00 97.05 438 TYR A N 1
ATOM 3272 C CA . TYR A 1 438 ? 154.376 189.781 150.029 1.00 97.05 438 TYR A CA 1
ATOM 3273 C C . TYR A 1 438 ? 154.665 188.321 149.701 1.00 97.05 438 TYR A C 1
ATOM 3274 O O . TYR A 1 438 ? 155.042 188.066 148.534 1.00 97.05 438 TYR A O 1
ATOM 3283 N N . ASN A 1 439 ? 154.500 187.407 150.655 1.00 93.31 439 ASN A N 1
ATOM 3284 C CA . ASN A 1 439 ? 154.653 185.945 150.421 1.00 93.31 439 ASN A CA 1
ATOM 3285 C C . ASN A 1 439 ? 156.049 185.601 149.881 1.00 93.31 439 ASN A C 1
ATOM 3286 O O . ASN A 1 439 ? 156.143 184.857 148.872 1.00 93.31 439 ASN A O 1
ATOM 3291 N N . VAL A 1 440 ? 157.102 186.132 150.501 1.00 89.62 440 VAL A N 1
ATOM 3292 C CA . VAL A 1 440 ? 158.502 185.753 150.150 1.00 89.62 440 VAL A CA 1
ATOM 3293 C C . VAL A 1 440 ? 159.190 185.364 151.468 1.00 89.62 440 VAL A C 1
ATOM 3294 O O . VAL A 1 440 ? 158.658 185.701 152.534 1.00 89.62 440 VAL A O 1
ATOM 3298 N N . PRO A 1 441 ? 160.289 184.584 151.471 1.00 79.08 441 PRO A N 1
ATOM 3299 C CA . PRO A 1 441 ? 160.927 184.234 152.730 1.00 79.08 441 PRO A CA 1
ATOM 3300 C C . PRO A 1 441 ? 161.590 185.458 153.384 1.00 79.08 441 PRO A C 1
ATOM 3301 O O . PRO A 1 441 ? 162.235 186.224 152.683 1.00 79.08 441 PRO A O 1
ATOM 3305 N N . PRO A 1 442 ? 161.536 185.621 154.725 1.00 85.53 442 PRO A N 1
ATOM 3306 C CA . PRO A 1 442 ? 160.940 184.634 155.645 1.00 85.53 442 PRO A CA 1
ATOM 3307 C C . PRO A 1 442 ? 159.432 184.782 155.914 1.00 85.53 442 PRO A C 1
ATOM 3308 O O . PRO A 1 442 ? 158.884 183.902 156.555 1.00 85.53 442 PRO A O 1
ATOM 3312 N N . TYR A 1 443 ? 158.786 185.843 155.427 1.00 87.38 443 TYR A N 1
ATOM 3313 C CA . TYR A 1 443 ? 157.355 186.099 155.751 1.00 87.38 443 TYR A CA 1
ATOM 3314 C C . TYR A 1 443 ? 156.421 185.585 154.650 1.00 87.38 443 TYR A C 1
ATOM 3315 O O . TYR A 1 443 ? 155.970 186.361 153.780 1.00 87.38 443 TYR A O 1
ATOM 3324 N N . TRP A 1 444 ? 156.031 184.323 154.759 1.00 84.83 444 TRP A N 1
ATOM 3325 C CA . TRP A 1 444 ? 155.093 183.715 153.789 1.00 84.83 444 TRP A CA 1
ATOM 3326 C C . TRP A 1 444 ? 153.655 184.159 154.058 1.00 84.83 444 TRP A C 1
ATOM 3327 O O . TRP A 1 444 ? 153.375 184.693 155.154 1.00 84.83 444 TRP A O 1
ATOM 3338 N N . ALA A 1 445 ? 152.764 183.960 153.092 1.00 85.09 445 ALA A N 1
ATOM 3339 C CA . ALA A 1 445 ? 151.328 184.239 153.284 1.00 85.09 445 ALA A CA 1
ATOM 3340 C C . ALA A 1 445 ? 150.828 183.338 154.418 1.00 85.09 445 ALA A C 1
ATOM 3341 O O . ALA A 1 445 ? 151.337 182.202 154.516 1.00 85.09 445 ALA A O 1
ATOM 3343 N N . PRO A 1 446 ? 149.874 183.747 155.287 1.00 93.54 446 PRO A N 1
ATOM 3344 C CA . PRO A 1 446 ? 149.148 185.030 155.196 1.00 93.54 446 PRO A CA 1
ATOM 3345 C C . PRO A 1 446 ? 149.709 186.172 156.060 1.00 93.54 446 PRO A C 1
ATOM 3346 O O . PRO A 1 446 ? 148.931 187.044 156.425 1.00 93.54 446 PRO A O 1
ATOM 3350 N N . SER A 1 447 ? 151.027 186.242 156.270 1.00 92.95 447 SER A N 1
ATOM 3351 C CA . SER A 1 447 ? 151.665 187.226 157.191 1.00 92.95 447 SER A CA 1
ATOM 3352 C C . SER A 1 447 ? 151.347 188.687 156.851 1.00 92.95 447 SER A C 1
ATOM 3353 O O . SER A 1 447 ? 151.344 189.501 157.802 1.00 92.95 447 SER A O 1
ATOM 3356 N N . ARG A 1 448 ? 151.217 189.039 155.569 1.00 96.65 448 ARG A N 1
ATOM 3357 C CA . ARG A 1 448 ? 150.959 190.438 155.111 1.00 96.65 448 ARG A CA 1
ATOM 3358 C C . ARG A 1 448 ? 152.117 191.355 155.536 1.00 96.65 448 ARG A C 1
ATOM 3359 O O . ARG A 1 448 ? 151.896 192.579 155.718 1.00 96.65 448 ARG A O 1
ATOM 3367 N N . VAL A 1 449 ? 153.331 190.821 155.625 1.00 96.09 449 VAL A N 1
ATOM 3368 C CA . VAL A 1 449 ? 154.523 191.660 155.935 1.00 96.09 449 VAL A CA 1
ATOM 3369 C C . VAL A 1 449 ? 155.114 192.154 154.611 1.00 96.09 449 VAL A C 1
ATOM 3370 O O . VAL A 1 449 ? 155.423 191.312 153.745 1.00 96.09 449 VAL A O 1
ATOM 3374 N N . VAL A 1 450 ? 155.274 193.469 154.455 1.00 98.03 450 VAL A N 1
ATOM 3375 C CA . VAL A 1 450 ? 155.848 194.047 153.204 1.00 98.03 450 VAL A CA 1
ATOM 3376 C C . VAL A 1 450 ? 157.366 193.881 153.248 1.00 98.03 450 VAL A C 1
ATOM 3377 O O . VAL A 1 450 ? 158.010 194.428 154.182 1.00 98.03 450 VAL A O 1
ATOM 3381 N N . GLU A 1 451 ? 157.925 193.238 152.227 1.00 97.01 451 GLU A N 1
ATOM 3382 C CA . GLU A 1 451 ? 159.385 192.984 152.161 1.00 97.01 451 GLU A CA 1
ATOM 3383 C C . GLU A 1 451 ? 159.974 193.657 150.922 1.00 97.01 451 GLU A C 1
ATOM 3384 O O . GLU A 1 451 ? 159.392 193.529 149.819 1.00 97.01 451 GLU A O 1
ATOM 3390 N N . TYR A 1 452 ? 161.114 194.316 151.089 1.00 98.06 452 TYR A N 1
ATOM 3391 C CA . TYR A 1 452 ? 161.758 195.081 149.998 1.00 98.06 452 TYR A CA 1
ATOM 3392 C C . TYR A 1 452 ? 162.957 194.304 149.459 1.00 98.06 452 TYR A C 1
ATOM 3393 O O . TYR A 1 452 ? 163.822 193.896 150.256 1.00 98.06 452 TYR A O 1
ATOM 3402 N N . ALA A 1 453 ? 162.998 194.098 148.144 1.00 97.05 453 ALA A N 1
ATOM 3403 C CA . ALA A 1 453 ? 164.086 193.329 147.506 1.00 97.05 453 ALA A CA 1
ATOM 3404 C C . ALA A 1 453 ? 164.745 194.102 146.367 1.00 97.05 453 ALA A C 1
ATOM 3405 O O . ALA A 1 453 ? 164.013 194.693 145.550 1.00 97.05 453 ALA A O 1
ATOM 3407 N N . LEU A 1 454 ? 166.077 194.106 146.333 1.00 96.71 454 LEU A N 1
ATOM 3408 C CA . LEU A 1 454 ? 166.849 194.736 145.236 1.00 96.71 454 LEU A CA 1
ATOM 3409 C C . LEU A 1 454 ? 166.989 193.730 144.094 1.00 96.71 454 LEU A C 1
ATOM 3410 O O . LEU A 1 454 ? 167.485 192.598 144.343 1.00 96.71 454 LEU A O 1
ATOM 3415 N N . ILE A 1 455 ? 166.623 194.144 142.882 1.00 97.80 455 ILE A N 1
ATOM 3416 C CA . ILE A 1 455 ? 166.647 193.247 141.693 1.00 97.80 455 ILE A CA 1
ATOM 3417 C C . ILE A 1 455 ? 167.747 193.708 140.737 1.00 97.80 455 ILE A C 1
ATOM 3418 O O . ILE A 1 455 ? 167.899 194.942 140.542 1.00 97.80 455 ILE A O 1
ATOM 3423 N N . ASP A 1 456 ? 168.453 192.752 140.141 1.00 94.25 456 ASP A N 1
ATOM 3424 C CA . ASP A 1 456 ? 169.589 193.036 139.235 1.00 94.25 456 ASP A CA 1
ATOM 3425 C C . ASP A 1 456 ? 169.081 193.317 137.822 1.00 94.25 456 ASP A C 1
ATOM 3426 O O . ASP A 1 456 ? 169.133 192.392 136.980 1.00 94.25 456 ASP A O 1
ATOM 3431 N N . GLY A 1 457 ? 168.495 194.496 137.597 1.00 94.40 457 GLY A N 1
ATOM 3432 C CA . GLY A 1 457 ? 168.108 194.932 136.241 1.00 94.40 457 GLY A CA 1
ATOM 3433 C C . GLY A 1 457 ? 167.132 194.013 135.536 1.00 94.40 457 GLY A C 1
ATOM 3434 O O . GLY A 1 457 ? 166.423 193.264 136.214 1.00 94.40 457 GLY A O 1
ATOM 3435 N N . VAL A 1 458 ? 167.091 194.074 134.206 1.00 93.71 458 VAL A N 1
ATOM 3436 C CA . VAL A 1 458 ? 166.169 193.219 133.407 1.00 93.71 458 VAL A CA 1
ATOM 3437 C C . VAL A 1 458 ? 166.893 192.690 132.168 1.00 93.71 458 VAL A C 1
ATOM 3438 O O . VAL A 1 458 ? 167.571 193.495 131.493 1.00 93.71 458 VAL A O 1
ATOM 3442 N N . PRO A 1 459 ? 166.767 191.388 131.823 1.00 86.96 459 PRO A N 1
ATOM 3443 C CA . PRO A 1 459 ? 167.328 190.862 130.578 1.00 86.96 459 PRO A CA 1
ATOM 3444 C C . PRO A 1 459 ? 166.648 191.507 129.362 1.00 86.96 459 PRO A C 1
ATOM 3445 O O . PRO A 1 459 ? 165.449 191.724 129.394 1.00 86.96 459 PRO A O 1
ATOM 3449 N N . GLU A 1 460 ? 167.409 191.783 128.307 1.00 81.28 460 GLU A N 1
ATOM 3450 C CA . GLU A 1 460 ? 166.868 192.441 127.090 1.00 81.28 460 GLU A CA 1
ATOM 3451 C C . GLU A 1 460 ? 165.777 191.566 126.470 1.00 81.28 460 GLU A C 1
ATOM 3452 O O . GLU A 1 460 ? 164.785 192.142 125.979 1.00 81.28 460 GLU A O 1
ATOM 3458 N N . ASN A 1 461 ? 165.928 190.240 126.515 1.00 75.37 461 ASN A N 1
ATOM 3459 C CA . ASN A 1 461 ? 164.986 189.311 125.830 1.00 75.37 461 ASN A CA 1
ATOM 3460 C C . ASN A 1 461 ? 164.109 188.564 126.842 1.00 75.37 461 ASN A C 1
ATOM 3461 O O . ASN A 1 461 ? 163.679 187.439 126.526 1.00 75.37 461 ASN A O 1
ATOM 3466 N N . ALA A 1 462 ? 163.811 189.153 127.999 1.00 74.15 462 ALA A N 1
ATOM 3467 C CA . ALA A 1 462 ? 162.928 188.520 129.006 1.00 74.15 462 ALA A CA 1
ATOM 3468 C C . ALA A 1 462 ? 161.529 188.303 128.416 1.00 74.15 462 ALA A C 1
ATOM 3469 O O . ALA A 1 462 ? 160.925 187.259 128.691 1.00 74.15 462 ALA A O 1
ATOM 3471 N N . GLY A 1 463 ? 161.001 189.271 127.668 1.00 85.40 463 GLY A N 1
ATOM 3472 C CA . GLY A 1 463 ? 159.645 189.157 127.099 1.00 85.40 463 GLY A CA 1
ATOM 3473 C C . GLY A 1 463 ? 158.602 188.975 128.188 1.00 85.40 463 GLY A C 1
ATOM 3474 O O . GLY A 1 463 ? 158.605 189.783 129.139 1.00 85.40 463 GLY A O 1
ATOM 3475 N N . ASP A 1 464 ? 157.759 187.943 128.107 1.00 86.77 464 ASP A N 1
ATOM 3476 C CA . ASP A 1 464 ? 156.636 187.789 129.076 1.00 86.77 464 ASP A CA 1
ATOM 3477 C C . ASP A 1 464 ? 157.146 187.134 130.369 1.00 86.77 464 ASP A C 1
ATOM 3478 O O . ASP A 1 464 ? 156.317 186.932 131.273 1.00 86.77 464 ASP A O 1
ATOM 3483 N N . ASN A 1 465 ? 158.433 186.794 130.461 1.00 89.91 465 ASN A N 1
ATOM 3484 C CA . ASN A 1 465 ? 159.036 186.300 131.726 1.00 89.91 465 ASN A CA 1
ATOM 3485 C C . ASN A 1 465 ? 158.937 187.417 132.765 1.00 89.91 465 ASN A C 1
ATOM 3486 O O . ASN A 1 465 ? 158.642 187.120 133.941 1.00 89.91 465 ASN A O 1
ATOM 3491 N N . ILE A 1 466 ? 159.214 188.655 132.355 1.00 94.92 466 ILE A N 1
ATOM 3492 C CA . ILE A 1 466 ? 159.093 189.836 133.256 1.00 94.92 466 ILE A CA 1
ATOM 3493 C C . ILE A 1 466 ? 158.244 190.912 132.576 1.00 94.92 466 ILE A C 1
ATOM 3494 O O . ILE A 1 466 ? 158.695 191.458 131.554 1.00 94.92 466 ILE A O 1
ATOM 3499 N N . MET A 1 467 ? 157.114 191.279 133.176 1.00 96.39 467 MET A N 1
ATOM 3500 C CA . MET A 1 467 ? 156.253 192.357 132.631 1.00 96.39 467 MET A CA 1
ATOM 3501 C C . MET A 1 467 ? 156.004 193.397 133.721 1.00 96.39 467 MET A C 1
ATOM 3502 O O . MET A 1 467 ? 155.760 193.003 134.863 1.00 96.39 467 MET A O 1
ATOM 3507 N N . PHE A 1 468 ? 156.068 194.688 133.371 1.00 97.60 468 PHE A N 1
ATOM 3508 C CA . PHE A 1 468 ? 155.832 195.780 134.355 1.00 97.60 468 PHE A CA 1
ATOM 3509 C C . PHE A 1 468 ? 154.542 196.522 133.993 1.00 97.60 468 PHE A C 1
ATOM 3510 O O . PHE A 1 468 ? 154.536 197.209 132.958 1.00 97.60 468 PHE A O 1
ATOM 3518 N N . PHE A 1 469 ? 153.504 196.419 134.828 1.00 96.66 469 PHE A N 1
ATOM 3519 C CA . PHE A 1 469 ? 152.193 197.030 134.481 1.00 96.66 469 PHE A CA 1
ATOM 3520 C C . PHE A 1 469 ? 151.884 198.224 135.390 1.00 96.66 469 PHE A C 1
ATOM 3521 O O . PHE A 1 469 ? 152.347 198.230 136.544 1.00 96.66 469 PHE A O 1
ATOM 3529 N N . SER A 1 470 ? 151.116 199.194 134.883 1.00 96.35 470 SER A N 1
ATOM 3530 C CA . SER A 1 470 ? 150.709 200.372 135.694 1.00 96.35 470 SER A CA 1
ATOM 3531 C C . SER A 1 470 ? 149.396 200.058 136.417 1.00 96.35 470 SER A C 1
ATOM 3532 O O . SER A 1 470 ? 148.909 198.919 136.275 1.00 96.35 470 SER A O 1
ATOM 3535 N N . GLY A 1 471 ? 148.841 201.026 137.155 1.00 94.36 471 GLY A N 1
ATOM 3536 C CA . GLY A 1 471 ? 147.542 200.787 137.790 1.00 94.36 471 GLY A CA 1
ATOM 3537 C C . GLY A 1 471 ? 146.502 201.343 136.838 1.00 94.36 471 GLY A C 1
ATOM 3538 O O . GLY A 1 471 ? 146.874 202.214 136.023 1.00 94.36 471 GLY A O 1
ATOM 3539 N N . ILE A 1 472 ? 145.262 200.864 136.895 1.00 91.39 472 ILE A N 1
ATOM 3540 C CA . ILE A 1 472 ? 144.172 201.420 136.040 1.00 91.39 472 ILE A CA 1
ATOM 3541 C C . ILE A 1 472 ? 143.858 202.844 136.516 1.00 91.39 472 ILE A C 1
ATOM 3542 O O . ILE A 1 472 ? 143.907 203.089 137.743 1.00 91.39 472 ILE A O 1
ATOM 3547 N N . LYS A 1 473 ? 143.546 203.754 135.590 1.00 84.40 473 LYS A N 1
ATOM 3548 C CA . LYS A 1 473 ? 143.340 205.189 135.922 1.00 84.40 473 LYS A CA 1
ATOM 3549 C C . LYS A 1 473 ? 141.864 205.523 136.133 1.00 84.40 473 LYS A C 1
ATOM 3550 O O . LYS A 1 473 ? 140.994 204.757 135.733 1.00 84.40 473 LYS A O 1
ATOM 3557 N N . VAL B 2 1 ? 173.937 166.794 211.353 1.00 48.92 1 VAL B N 1
ATOM 3558 C CA . VAL B 2 1 ? 174.121 167.869 210.331 1.00 48.92 1 VAL B CA 1
ATOM 3559 C C . VAL B 2 1 ? 174.529 167.211 209.012 1.00 48.92 1 VAL B C 1
ATOM 3560 O O . VAL B 2 1 ? 173.989 167.606 207.961 1.00 48.92 1 VAL B O 1
ATOM 3564 N N . THR B 2 2 ? 175.425 166.229 209.064 1.00 57.68 2 THR B N 1
ATOM 3565 C CA . THR B 2 2 ? 175.894 165.508 207.856 1.00 57.68 2 THR B CA 1
ATOM 3566 C C . THR B 2 2 ? 174.704 164.816 207.192 1.00 57.68 2 THR B C 1
ATOM 3567 O O . THR B 2 2 ? 174.634 164.821 205.951 1.00 57.68 2 THR B O 1
ATOM 3571 N N . ASN B 2 3 ? 173.815 164.224 207.985 1.00 68.65 3 ASN B N 1
ATOM 3572 C CA . ASN B 2 3 ? 172.619 163.529 207.451 1.00 68.65 3 ASN B CA 1
ATOM 3573 C C . ASN B 2 3 ? 171.697 164.546 206.777 1.00 68.65 3 ASN B C 1
ATOM 3574 O O . ASN B 2 3 ? 171.180 164.222 205.700 1.00 68.65 3 ASN B O 1
ATOM 3579 N N . GLU B 2 4 ? 171.505 165.728 207.365 1.00 70.55 4 GLU B N 1
ATOM 3580 C CA . GLU B 2 4 ? 170.552 166.738 206.834 1.00 70.55 4 GLU B CA 1
ATOM 3581 C C . GLU B 2 4 ? 170.966 167.206 205.435 1.00 70.55 4 GLU B C 1
ATOM 3582 O O . GLU B 2 4 ? 170.076 167.349 204.568 1.00 70.55 4 GLU B O 1
ATOM 3588 N N . LYS B 2 5 ? 172.255 167.453 205.214 1.00 69.92 5 LYS B N 1
ATOM 3589 C CA . LYS B 2 5 ? 172.739 167.876 203.874 1.00 69.92 5 LYS B CA 1
ATOM 3590 C C . LYS B 2 5 ? 172.529 166.736 202.873 1.00 69.92 5 LYS B C 1
ATOM 3591 O O . LYS B 2 5 ? 172.064 167.020 201.760 1.00 69.92 5 LYS B O 1
ATOM 3597 N N . GLY B 2 6 ? 172.838 165.497 203.256 1.00 76.63 6 GLY B N 1
ATOM 3598 C CA . GLY B 2 6 ? 172.626 164.337 202.372 1.00 76.63 6 GLY B CA 1
ATOM 3599 C C . GLY B 2 6 ? 171.158 164.190 202.032 1.00 76.63 6 GLY B C 1
ATOM 3600 O O . GLY B 2 6 ? 170.849 163.975 200.847 1.00 76.63 6 GLY B O 1
ATOM 3601 N N . GLN B 2 7 ? 170.282 164.359 203.021 1.00 85.48 7 GLN B N 1
ATOM 3602 C CA . GLN B 2 7 ? 168.816 164.226 202.829 1.00 85.48 7 GLN B CA 1
ATOM 3603 C C . GLN B 2 7 ? 168.327 165.286 201.835 1.00 85.48 7 GLN B C 1
ATOM 3604 O O . GLN B 2 7 ? 167.612 164.918 200.902 1.00 85.48 7 GLN B O 1
ATOM 3610 N N . ALA B 2 8 ? 168.749 166.542 201.972 1.00 82.73 8 ALA B N 1
ATOM 3611 C CA . ALA B 2 8 ? 168.320 167.639 201.073 1.00 82.73 8 ALA B CA 1
ATOM 3612 C C . ALA B 2 8 ? 168.734 167.335 199.625 1.00 82.73 8 ALA B C 1
ATOM 3613 O O . ALA B 2 8 ? 167.959 167.637 198.696 1.00 82.73 8 ALA B O 1
ATOM 3615 N N . TYR B 2 9 ? 169.914 166.753 199.417 1.00 86.43 9 TYR B N 1
ATOM 3616 C CA . TYR B 2 9 ? 170.391 166.397 198.056 1.00 86.43 9 TYR B CA 1
ATOM 3617 C C . TYR B 2 9 ? 169.546 165.250 197.507 1.00 86.43 9 TYR B C 1
ATOM 3618 O O . TYR B 2 9 ? 169.255 165.253 196.297 1.00 86.43 9 TYR B O 1
ATOM 3627 N N . THR B 2 10 ? 169.168 164.295 198.354 1.00 90.84 10 THR B N 1
ATOM 3628 C CA . THR B 2 10 ? 168.280 163.178 197.941 1.00 90.84 10 THR B CA 1
ATOM 3629 C C . THR B 2 10 ? 166.904 163.744 197.577 1.00 90.84 10 THR B C 1
ATOM 3630 O O . THR B 2 10 ? 166.385 163.363 196.521 1.00 90.84 10 THR B O 1
ATOM 3634 N N . GLU B 2 11 ? 166.362 164.659 198.383 1.00 93.29 11 GLU B N 1
ATOM 3635 C CA . GLU B 2 11 ? 165.033 165.282 198.132 1.00 93.29 11 GLU B CA 1
ATOM 3636 C C . GLU B 2 11 ? 165.065 166.048 196.808 1.00 93.29 11 GLU B C 1
ATOM 3637 O O . GLU B 2 11 ? 164.102 165.935 196.021 1.00 93.29 11 GLU B O 1
ATOM 3643 N N . MET B 2 12 ? 166.138 166.790 196.554 1.00 94.67 12 MET B N 1
ATOM 3644 C CA . MET B 2 12 ? 166.280 167.550 195.288 1.00 94.67 12 MET B CA 1
ATOM 3645 C C . MET B 2 12 ? 166.341 166.581 194.098 1.00 94.67 12 MET B C 1
ATOM 3646 O O . MET B 2 12 ? 165.640 166.822 193.096 1.00 94.67 12 MET B O 1
ATOM 3651 N N . LEU B 2 13 ? 167.112 165.500 194.202 1.00 93.00 13 LEU B N 1
ATOM 3652 C CA . LEU B 2 13 ? 167.202 164.499 193.111 1.00 93.00 13 LEU B CA 1
ATOM 3653 C C . LEU B 2 13 ? 165.842 163.838 192.893 1.00 93.00 13 LEU B C 1
ATOM 3654 O O . LEU B 2 13 ? 165.483 163.615 191.732 1.00 93.00 13 LEU B O 1
ATOM 3659 N N . GLN B 2 14 ? 165.134 163.500 193.969 1.00 93.90 14 GLN B N 1
ATOM 3660 C CA . GLN B 2 14 ? 163.824 162.809 193.867 1.00 93.90 14 GLN B CA 1
ATOM 3661 C C . GLN B 2 14 ? 162.818 163.736 193.185 1.00 93.90 14 GLN B C 1
ATOM 3662 O O . GLN B 2 14 ? 162.136 163.287 192.250 1.00 93.90 14 GLN B O 1
ATOM 3668 N N . LEU B 2 15 ? 162.765 164.999 193.595 1.00 94.58 15 LEU B N 1
ATOM 3669 C CA . LEU B 2 15 ? 161.814 165.969 193.001 1.00 94.58 15 LEU B CA 1
ATOM 3670 C C . LEU B 2 15 ? 162.158 166.159 191.524 1.00 94.58 15 LEU B C 1
ATOM 3671 O O . LEU B 2 15 ? 161.242 166.131 190.695 1.00 94.58 15 LEU B O 1
ATOM 3676 N N . PHE B 2 16 ? 163.439 166.310 191.202 1.00 93.32 16 PHE B N 1
ATOM 3677 C CA . PHE B 2 16 ? 163.886 166.540 189.808 1.00 93.32 16 PHE B CA 1
ATOM 3678 C C . PHE B 2 16 ? 163.450 165.363 188.934 1.00 93.32 16 PHE B C 1
ATOM 3679 O O . PHE B 2 16 ? 162.875 165.586 187.858 1.00 93.32 16 PHE B O 1
ATOM 3687 N N . ASN B 2 17 ? 163.672 164.141 189.407 1.00 90.72 17 ASN B N 1
ATOM 3688 C CA . ASN B 2 17 ? 163.319 162.915 188.645 1.00 90.72 17 ASN B CA 1
ATOM 3689 C C . ASN B 2 17 ? 161.801 162.800 188.456 1.00 90.72 17 ASN B C 1
ATOM 3690 O O . ASN B 2 17 ? 161.368 162.324 187.389 1.00 90.72 17 ASN B O 1
ATOM 3695 N N . LEU B 2 18 ? 161.009 163.152 189.466 1.00 91.61 18 LEU B N 1
ATOM 3696 C CA . LEU B 2 18 ? 159.530 163.104 189.343 1.00 91.61 18 LEU B CA 1
ATOM 3697 C C . LEU B 2 18 ? 159.057 164.143 188.321 1.00 91.61 18 LEU B C 1
ATOM 3698 O O . LEU B 2 18 ? 158.366 163.756 187.366 1.00 91.61 18 LEU B O 1
ATOM 3703 N N . LEU B 2 19 ? 159.493 165.396 188.452 1.00 91.54 19 LEU B N 1
ATOM 3704 C CA . LEU B 2 19 ? 159.032 166.486 187.552 1.00 91.54 19 LEU B CA 1
ATOM 3705 C C . LEU B 2 19 ? 159.539 166.228 186.131 1.00 91.54 19 LEU B C 1
ATOM 3706 O O . LEU B 2 19 ? 158.877 166.661 185.182 1.00 91.54 19 LEU B O 1
ATOM 3711 N N . GLN B 2 20 ? 160.653 165.519 185.984 1.00 89.77 20 GLN B N 1
ATOM 3712 C CA . GLN B 2 20 ? 161.243 165.250 184.648 1.00 89.77 20 GLN B CA 1
ATOM 3713 C C . GLN B 2 20 ? 160.251 164.450 183.791 1.00 89.77 20 GLN B C 1
ATOM 3714 O O . GLN B 2 20 ? 160.287 164.588 182.561 1.00 89.77 20 GLN B O 1
ATOM 3720 N N . GLN B 2 21 ? 159.386 163.645 184.397 1.00 87.66 21 GLN B N 1
ATOM 3721 C CA . GLN B 2 21 ? 158.381 162.837 183.652 1.00 87.66 21 GLN B CA 1
ATOM 3722 C C . GLN B 2 21 ? 157.428 163.733 182.860 1.00 87.66 21 GLN B C 1
ATOM 3723 O O . GLN B 2 21 ? 156.924 163.252 181.827 1.00 87.66 21 GLN B O 1
ATOM 3729 N N . TRP B 2 22 ? 157.146 164.948 183.328 1.00 87.27 22 TRP B N 1
ATOM 3730 C CA . TRP B 2 22 ? 156.176 165.861 182.663 1.00 87.27 22 TRP B CA 1
ATOM 3731 C C . TRP B 2 22 ? 156.879 166.969 181.875 1.00 87.27 22 TRP B C 1
ATOM 3732 O O . TRP B 2 22 ? 156.164 167.814 181.306 1.00 87.27 22 TRP B O 1
ATOM 3743 N N . ASN B 2 23 ? 158.210 166.989 181.838 1.00 87.48 23 ASN B N 1
ATOM 3744 C CA . ASN B 2 23 ? 158.957 168.099 181.189 1.00 87.48 23 ASN B CA 1
ATOM 3745 C C . ASN B 2 23 ? 159.909 167.568 180.111 1.00 87.48 23 ASN B C 1
ATOM 3746 O O . ASN B 2 23 ? 160.813 166.781 180.441 1.00 87.48 23 ASN B O 1
ATOM 3751 N N . ASP B 2 24 ? 159.764 168.023 178.868 1.00 72.71 24 ASP B N 1
ATOM 3752 C CA . ASP B 2 24 ? 160.696 167.619 177.785 1.00 72.71 24 ASP B CA 1
ATOM 3753 C C . ASP B 2 24 ? 162.085 168.164 178.128 1.00 72.71 24 ASP B C 1
ATOM 3754 O O . ASP B 2 24 ? 162.173 169.348 178.511 1.00 72.71 24 ASP B O 1
ATOM 3759 N N . PHE B 2 25 ? 163.133 167.352 177.989 1.00 64.62 25 PHE B N 1
ATOM 3760 C CA . PHE B 2 25 ? 164.512 167.743 178.382 1.00 64.62 25 PHE B CA 1
ATOM 3761 C C . PHE B 2 25 ? 165.402 167.978 177.163 1.00 64.62 25 PHE B C 1
ATOM 3762 O O . PHE B 2 25 ? 166.570 168.334 177.362 1.00 64.62 25 PHE B O 1
ATOM 3770 N N . TYR B 2 26 ? 164.871 167.869 175.953 1.00 56.31 26 TYR B N 1
ATOM 3771 C CA . TYR B 2 26 ? 165.686 167.955 174.715 1.00 56.31 26 TYR B CA 1
ATOM 3772 C C . TYR B 2 26 ? 166.629 169.167 174.769 1.00 56.31 26 TYR B C 1
ATOM 3773 O O . TYR B 2 26 ? 167.784 169.006 174.344 1.00 56.31 26 TYR B O 1
ATOM 3782 N N . THR B 2 27 ? 166.211 170.307 175.325 1.00 67.52 27 THR B N 1
ATOM 3783 C CA . THR B 2 27 ? 167.049 171.539 175.304 1.00 67.52 27 THR B CA 1
ATOM 3784 C C . THR B 2 27 ? 167.749 171.776 176.648 1.00 67.52 27 THR B C 1
ATOM 3785 O O . THR B 2 27 ? 167.160 171.490 177.710 1.00 67.52 27 THR B O 1
ATOM 3789 N N . ALA B 2 28 ? 168.970 172.304 176.611 1.00 66.11 28 ALA B N 1
ATOM 3790 C CA . ALA B 2 28 ? 169.742 172.600 177.835 1.00 66.11 28 ALA B CA 1
ATOM 3791 C C . ALA B 2 28 ? 168.986 173.640 178.662 1.00 66.11 28 ALA B C 1
ATOM 3792 O O . ALA B 2 28 ? 169.033 173.553 179.902 1.00 66.11 28 ALA B O 1
ATOM 3794 N N . GLU B 2 29 ? 168.327 174.595 178.007 1.00 73.73 29 GLU B N 1
ATOM 3795 C CA . GLU B 2 29 ? 167.588 175.682 178.700 1.00 73.73 29 GLU B CA 1
ATOM 3796 C C . GLU B 2 29 ? 166.495 175.077 179.590 1.00 73.73 29 GLU B C 1
ATOM 3797 O O . GLU B 2 29 ? 166.391 175.483 180.757 1.00 73.73 29 GLU B O 1
ATOM 3803 N N . ASN B 2 30 ? 165.746 174.097 179.089 1.00 74.55 30 ASN B N 1
ATOM 3804 C CA . ASN B 2 30 ? 164.663 173.436 179.865 1.00 74.55 30 ASN B CA 1
ATOM 3805 C C . ASN B 2 30 ? 165.251 172.711 181.081 1.00 74.55 30 ASN B C 1
ATOM 3806 O O . ASN B 2 30 ? 164.604 172.725 182.148 1.00 74.55 30 ASN B O 1
ATOM 3811 N N . ALA B 2 31 ? 166.407 172.062 180.932 1.00 76.72 31 ALA B N 1
ATOM 3812 C CA . ALA B 2 31 ? 167.067 171.327 182.037 1.00 76.72 31 ALA B CA 1
ATOM 3813 C C . ALA B 2 31 ? 167.439 172.307 183.151 1.00 76.72 31 ALA B C 1
ATOM 3814 O O . ALA B 2 31 ? 167.242 171.990 184.346 1.00 76.72 31 ALA B O 1
ATOM 3816 N N . ASN B 2 32 ? 167.951 173.470 182.774 1.00 88.59 32 ASN B N 1
ATOM 3817 C CA . ASN B 2 32 ? 168.350 174.522 183.739 1.00 88.59 32 ASN B CA 1
ATOM 3818 C C . ASN B 2 32 ? 167.105 175.060 184.450 1.00 88.59 32 ASN B C 1
ATOM 3819 O O . ASN B 2 32 ? 167.149 175.268 185.685 1.00 88.59 32 ASN B O 1
ATOM 3824 N N . ASN B 2 33 ? 166.026 175.264 183.706 1.00 91.84 33 ASN B N 1
ATOM 3825 C CA . ASN B 2 33 ? 164.759 175.778 184.276 1.00 91.84 33 ASN B CA 1
ATOM 3826 C C . ASN B 2 33 ? 164.200 174.790 185.312 1.00 91.84 33 ASN B C 1
ATOM 3827 O O . ASN B 2 33 ? 163.770 175.243 186.389 1.00 91.84 33 ASN B O 1
ATOM 3832 N N . LEU B 2 34 ? 164.227 173.487 185.025 1.00 92.10 34 LEU B N 1
ATOM 3833 C CA . LEU B 2 34 ? 163.687 172.484 185.981 1.00 92.10 34 LEU B CA 1
ATOM 3834 C C . LEU B 2 34 ? 164.549 172.470 187.249 1.00 92.10 34 LEU B C 1
ATOM 3835 O O . LEU B 2 34 ? 163.973 172.371 188.342 1.00 92.10 34 LEU B O 1
ATOM 3840 N N . LEU B 2 35 ? 165.869 172.591 187.124 1.00 92.31 35 LEU B N 1
ATOM 3841 C CA . LEU B 2 35 ? 166.772 172.629 188.302 1.00 92.31 35 LEU B CA 1
ATOM 3842 C C . LEU B 2 35 ? 166.376 173.796 189.209 1.00 92.31 35 LEU B C 1
ATOM 3843 O O . LEU B 2 35 ? 166.208 173.573 190.435 1.00 92.31 35 LEU B O 1
ATOM 3848 N N . VAL B 2 36 ? 166.210 174.987 188.634 1.00 93.60 36 VAL B N 1
ATOM 3849 C CA . VAL B 2 36 ? 165.842 176.207 189.409 1.00 93.60 36 VAL B CA 1
ATOM 3850 C C . VAL B 2 36 ? 164.450 176.003 190.010 1.00 93.60 36 VAL B C 1
ATOM 3851 O O . VAL B 2 36 ? 164.272 176.314 191.205 1.00 93.60 36 VAL B O 1
ATOM 3855 N N . ALA B 2 37 ? 163.511 175.458 189.238 1.00 94.94 37 ALA B N 1
ATOM 3856 C CA . ALA B 2 37 ? 162.118 175.251 189.684 1.00 94.94 37 ALA B CA 1
ATOM 3857 C C . ALA B 2 37 ? 162.095 174.328 190.905 1.00 94.94 37 ALA B C 1
ATOM 3858 O O . ALA B 2 37 ? 161.436 174.674 191.904 1.00 94.94 37 ALA B O 1
ATOM 3860 N N . CYS B 2 38 ? 162.822 173.217 190.850 1.00 95.39 38 CYS B N 1
ATOM 3861 C CA . CYS B 2 38 ? 162.889 172.245 191.969 1.00 95.39 38 CYS B CA 1
ATOM 3862 C C . CYS B 2 38 ? 163.451 172.919 193.221 1.00 95.39 38 CYS B C 1
ATOM 3863 O O . CYS B 2 38 ? 162.908 172.706 194.319 1.00 95.39 38 CYS B O 1
ATOM 3866 N N . GLN B 2 39 ? 164.491 173.729 193.062 1.00 94.53 39 GLN B N 1
ATOM 3867 C CA . GLN B 2 39 ? 165.106 174.424 194.217 1.00 94.53 39 GLN B CA 1
ATOM 3868 C C . GLN B 2 39 ? 164.100 175.411 194.808 1.00 94.53 39 GLN B C 1
ATOM 3869 O O . GLN B 2 39 ? 163.955 175.436 196.032 1.00 94.53 39 GLN B O 1
ATOM 3875 N N . GLN B 2 40 ? 163.423 176.192 193.971 1.00 95.82 40 GLN B N 1
ATOM 3876 C CA . GLN B 2 40 ? 162.435 177.189 194.454 1.00 95.82 40 GLN B CA 1
ATOM 3877 C C . GLN B 2 40 ? 161.269 176.471 195.140 1.00 95.82 40 GLN B C 1
ATOM 3878 O O . GLN B 2 40 ? 160.735 177.020 196.119 1.00 95.82 40 GLN B O 1
ATOM 3884 N N . LEU B 2 41 ? 160.868 175.302 194.648 1.00 96.12 41 LEU B N 1
ATOM 3885 C CA . LEU B 2 41 ? 159.803 174.508 195.309 1.00 96.12 41 LEU B CA 1
ATOM 3886 C C . LEU B 2 41 ? 160.289 174.049 196.687 1.00 96.12 41 LEU B C 1
ATOM 3887 O O . LEU B 2 41 ? 159.564 174.226 197.661 1.00 96.12 41 LEU B O 1
ATOM 3892 N N . LEU B 2 42 ? 161.497 173.499 196.778 1.00 95.01 42 LEU B N 1
ATOM 3893 C CA . LEU B 2 42 ? 162.022 172.966 198.062 1.00 95.01 42 LEU B CA 1
ATOM 3894 C C . LEU B 2 42 ? 162.299 174.113 199.044 1.00 95.01 42 LEU B C 1
ATOM 3895 O O . LEU B 2 42 ? 162.182 173.880 200.251 1.00 95.01 42 LEU B O 1
ATOM 3900 N N . ILE B 2 43 ? 162.643 175.305 198.560 1.00 94.40 43 ILE B N 1
ATOM 3901 C CA . ILE B 2 43 ? 162.955 176.468 199.443 1.00 94.40 43 ILE B CA 1
ATOM 3902 C C . ILE B 2 43 ? 161.654 177.080 199.963 1.00 94.40 43 ILE B C 1
ATOM 3903 O O . ILE B 2 43 ? 161.577 177.350 201.175 1.00 94.40 43 ILE B O 1
ATOM 3908 N N . ASN B 2 44 ? 160.651 177.254 199.108 1.00 95.45 44 ASN B N 1
ATOM 3909 C CA . ASN B 2 44 ? 159.420 177.992 199.494 1.00 95.45 44 ASN B CA 1
ATOM 3910 C C . ASN B 2 44 ? 158.299 177.048 199.934 1.00 95.45 44 ASN B C 1
ATOM 3911 O O . ASN B 2 44 ? 157.397 177.519 200.659 1.00 95.45 44 ASN B O 1
ATOM 3916 N N . TYR B 2 45 ? 158.330 175.782 199.520 1.00 95.04 45 TYR B N 1
ATOM 3917 C CA . TYR B 2 45 ? 157.231 174.819 199.798 1.00 95.04 45 TYR B CA 1
ATOM 3918 C C . TYR B 2 45 ? 157.817 173.488 200.271 1.00 95.04 45 TYR B C 1
ATOM 3919 O O . TYR B 2 45 ? 157.331 172.431 199.836 1.00 95.04 45 TYR B O 1
ATOM 3928 N N . ASN B 2 46 ? 158.798 173.523 201.166 1.00 94.30 46 ASN B N 1
ATOM 3929 C CA . ASN B 2 46 ? 159.496 172.296 201.613 1.00 94.30 46 ASN B CA 1
ATOM 3930 C C . ASN B 2 46 ? 158.503 171.241 202.103 1.00 94.30 46 ASN B C 1
ATOM 3931 O O . ASN B 2 46 ? 158.499 170.144 201.536 1.00 94.30 46 ASN B O 1
ATOM 3936 N N . GLU B 2 47 ? 157.616 171.574 203.039 1.00 95.68 47 GLU B N 1
ATOM 3937 C CA . GLU B 2 47 ? 156.706 170.561 203.646 1.00 95.68 47 GLU B CA 1
ATOM 3938 C C . GLU B 2 47 ? 155.801 169.939 202.575 1.00 95.68 47 GLU B C 1
ATOM 3939 O O . GLU B 2 47 ? 155.729 168.697 202.536 1.00 95.68 47 GLU B O 1
ATOM 3945 N N . PRO B 2 48 ? 155.087 170.712 201.723 1.00 95.63 48 PRO B N 1
ATOM 3946 C CA . PRO B 2 48 ? 154.313 170.134 200.617 1.00 95.63 48 PRO B CA 1
ATOM 3947 C C . PRO B 2 48 ? 155.147 169.241 199.692 1.00 95.63 48 PRO B C 1
ATOM 3948 O O . PRO B 2 48 ? 154.689 168.166 199.336 1.00 95.63 48 PRO B O 1
ATOM 3952 N N . VAL B 2 49 ? 156.348 169.689 199.339 1.00 96.04 49 VAL B N 1
ATOM 3953 C CA . VAL B 2 49 ? 157.237 168.932 198.413 1.00 96.04 49 VAL B CA 1
ATOM 3954 C C . VAL B 2 49 ? 157.668 167.610 199.060 1.00 96.04 49 VAL B C 1
ATOM 3955 O O . VAL B 2 49 ? 157.635 166.587 198.369 1.00 96.04 49 VAL B O 1
ATOM 3959 N N . ILE B 2 50 ? 158.033 167.620 200.340 1.00 95.59 50 ILE B N 1
ATOM 3960 C CA . ILE B 2 50 ? 158.460 166.378 201.051 1.00 95.59 50 ILE B CA 1
ATOM 3961 C C . ILE B 2 50 ? 157.264 165.418 201.131 1.00 95.59 50 ILE B C 1
ATOM 3962 O O . ILE B 2 50 ? 157.475 164.201 200.974 1.00 95.59 50 ILE B O 1
ATOM 3967 N N . LYS B 2 51 ? 156.050 165.920 201.358 1.00 95.14 51 LYS B N 1
ATOM 3968 C CA . LYS B 2 51 ? 154.847 165.050 201.366 1.00 95.14 51 LYS B CA 1
ATOM 3969 C C . LYS B 2 51 ? 154.668 164.427 199.981 1.00 95.14 51 LYS B C 1
ATOM 3970 O O . LYS B 2 51 ? 154.463 163.207 199.915 1.00 95.14 51 LYS B O 1
ATOM 3976 N N . PHE B 2 52 ? 154.794 165.216 198.917 1.00 95.43 52 PHE B N 1
ATOM 3977 C CA . PHE B 2 52 ? 154.639 164.733 197.523 1.00 95.43 52 PHE B CA 1
ATOM 3978 C C . PHE B 2 52 ? 155.710 163.691 197.176 1.00 95.43 52 PHE B C 1
ATOM 3979 O O . PHE B 2 52 ? 155.390 162.663 196.559 1.00 95.43 52 PHE B O 1
ATOM 3987 N N . ILE B 2 53 ? 156.960 163.934 197.562 1.00 94.72 53 ILE B N 1
ATOM 3988 C CA . ILE B 2 53 ? 158.083 162.998 197.260 1.00 94.72 53 ILE B CA 1
ATOM 3989 C C . ILE B 2 53 ? 157.825 161.665 197.963 1.00 94.72 53 ILE B C 1
ATOM 3990 O O . ILE B 2 53 ? 158.058 160.617 197.329 1.00 94.72 53 ILE B O 1
ATOM 3995 N N . ASN B 2 54 ? 157.326 161.698 199.199 1.00 93.68 54 ASN B N 1
ATOM 3996 C CA . ASN B 2 54 ? 157.140 160.468 200.011 1.00 93.68 54 ASN B CA 1
ATOM 3997 C C . ASN B 2 54 ? 155.773 159.818 199.763 1.00 93.68 54 ASN B C 1
ATOM 3998 O O . ASN B 2 54 ? 155.522 158.747 200.349 1.00 93.68 54 ASN B O 1
ATOM 4003 N N . ASP B 2 55 ? 154.923 160.413 198.929 1.00 93.60 55 ASP B N 1
ATOM 4004 C CA . ASP B 2 55 ? 153.617 159.791 198.599 1.00 93.60 55 ASP B CA 1
ATOM 4005 C C . ASP B 2 55 ? 153.847 158.656 197.592 1.00 93.60 55 ASP B C 1
ATOM 4006 O O . ASP B 2 55 ? 154.492 158.893 196.553 1.00 93.60 55 ASP B O 1
ATOM 4011 N N . GLU B 2 56 ? 153.328 157.460 197.879 1.00 90.97 56 GLU B N 1
ATOM 4012 C CA . GLU B 2 56 ? 153.489 156.281 196.987 1.00 90.97 56 GLU B CA 1
ATOM 4013 C C . GLU B 2 56 ? 152.246 156.116 196.099 1.00 90.97 56 GLU B C 1
ATOM 4014 O O . GLU B 2 56 ? 152.222 155.173 195.282 1.00 90.97 56 GLU B O 1
ATOM 4020 N N . ASN B 2 57 ? 151.255 156.997 196.228 1.00 91.30 57 ASN B N 1
ATOM 4021 C CA . ASN B 2 57 ? 150.022 156.918 195.405 1.00 91.30 57 ASN B CA 1
ATOM 4022 C C . ASN B 2 57 ? 150.342 157.223 193.939 1.00 91.30 57 ASN B C 1
ATOM 4023 O O . ASN B 2 57 ? 151.090 158.174 193.673 1.00 91.30 57 ASN B O 1
ATOM 4028 N N . GLU B 2 58 ? 149.774 156.450 193.017 1.00 81.88 58 GLU B N 1
ATOM 4029 C CA . GLU B 2 58 ? 149.995 156.633 191.559 1.00 81.88 58 GLU B CA 1
ATOM 4030 C C . GLU B 2 58 ? 149.392 157.953 191.076 1.00 81.88 58 GLU B C 1
ATOM 4031 O O . GLU B 2 58 ? 149.982 158.554 190.160 1.00 81.88 58 GLU B O 1
ATOM 4037 N N . ASP B 2 59 ? 148.280 158.400 191.665 1.00 84.25 59 ASP B N 1
ATOM 4038 C CA . ASP B 2 59 ? 147.558 159.618 191.200 1.00 84.25 59 ASP B CA 1
ATOM 4039 C C . ASP B 2 59 ? 148.022 160.860 191.975 1.00 84.25 59 ASP B C 1
ATOM 4040 O O .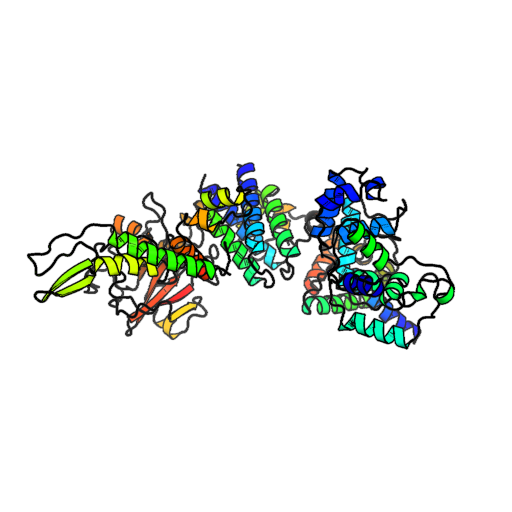 ASP B 2 59 ? 147.353 161.907 191.857 1.00 84.25 59 ASP B O 1
ATOM 4045 N N . LYS B 2 60 ? 149.120 160.787 192.727 1.00 89.84 60 LYS B N 1
ATOM 4046 C CA . LYS B 2 60 ? 149.571 161.930 193.563 1.00 89.84 60 LYS B CA 1
ATOM 4047 C C . LYS B 2 60 ? 149.847 163.162 192.695 1.00 89.84 60 LYS B C 1
ATOM 4048 O O . LYS B 2 60 ? 150.452 163.019 191.613 1.00 89.84 60 LYS B O 1
ATOM 4054 N N . SER B 2 61 ? 149.434 164.340 193.153 1.00 90.61 61 SER B N 1
ATOM 4055 C CA . SER B 2 61 ? 149.691 165.604 192.422 1.00 90.61 61 SER B CA 1
ATOM 4056 C C . SER B 2 61 ? 150.418 166.595 193.329 1.00 90.61 61 SER B C 1
ATOM 4057 O O . SER B 2 61 ? 149.935 166.868 194.441 1.00 90.61 61 SER B O 1
ATOM 4060 N N . LEU B 2 62 ? 151.519 167.160 192.850 1.00 94.23 62 LEU B N 1
ATOM 4061 C CA . LEU B 2 62 ? 152.257 168.185 193.627 1.00 94.23 62 LEU B CA 1
ATOM 4062 C C . LEU B 2 62 ? 151.360 169.418 193.790 1.00 94.23 62 LEU B C 1
ATOM 4063 O O . LEU B 2 62 ? 151.442 170.064 194.842 1.00 94.23 62 LEU B O 1
ATOM 4068 N N . LEU B 2 63 ? 150.514 169.727 192.805 1.00 94.01 63 LEU B N 1
ATOM 4069 C CA . LEU B 2 63 ? 149.597 170.894 192.880 1.00 94.01 63 LEU B CA 1
ATOM 4070 C C . LEU B 2 63 ? 148.633 170.736 194.060 1.00 94.01 63 LEU B C 1
ATOM 4071 O O . LEU B 2 63 ? 148.321 171.746 194.696 1.00 94.01 63 LEU B O 1
ATOM 4076 N N . GLN B 2 64 ? 148.173 169.521 194.342 1.00 94.26 64 GLN B N 1
ATOM 4077 C CA . GLN B 2 64 ? 147.254 169.280 195.482 1.00 94.26 64 GLN B CA 1
ATOM 4078 C C . GLN B 2 64 ? 147.966 169.634 196.792 1.00 94.26 64 GLN B C 1
ATOM 4079 O O . GLN B 2 64 ? 147.348 170.278 197.654 1.00 94.26 64 GLN B O 1
ATOM 4085 N N . TYR B 2 65 ? 149.229 169.252 196.946 1.00 94.92 65 TYR B N 1
ATOM 4086 C CA . TYR B 2 65 ? 150.012 169.573 198.165 1.00 94.92 65 TYR B CA 1
ATOM 4087 C C . TYR B 2 65 ? 150.292 171.076 198.248 1.00 94.92 65 TYR B C 1
ATOM 4088 O O . TYR B 2 65 ? 150.401 171.587 199.382 1.00 94.92 65 TYR B O 1
ATOM 4097 N N . LEU B 2 66 ? 150.445 171.758 197.110 1.00 94.78 66 LEU B N 1
ATOM 4098 C CA . LEU B 2 66 ? 150.816 173.199 197.080 1.00 94.78 66 LEU B CA 1
ATOM 4099 C C . LEU B 2 66 ? 149.596 174.116 197.200 1.00 94.78 66 LEU B C 1
ATOM 4100 O O . LEU B 2 66 ? 149.725 175.152 197.883 1.00 94.78 66 LEU B O 1
ATOM 4105 N N . ALA B 2 67 ? 148.470 173.794 196.562 1.00 94.07 67 ALA B N 1
ATOM 4106 C CA . ALA B 2 67 ? 147.304 174.711 196.502 1.00 94.07 67 ALA B CA 1
ATOM 4107 C C . ALA B 2 67 ? 146.010 174.102 197.064 1.00 94.07 67 ALA B C 1
ATOM 4108 O O . ALA B 2 67 ? 144.975 174.801 197.041 1.00 94.07 67 ALA B O 1
ATOM 4110 N N . GLY B 2 68 ? 146.036 172.859 197.542 1.00 91.98 68 GLY B N 1
ATOM 4111 C CA . GLY B 2 68 ? 144.843 172.228 198.139 1.00 91.98 68 GLY B CA 1
ATOM 4112 C C . GLY B 2 68 ? 143.955 171.593 197.086 1.00 91.98 68 GLY B C 1
ATOM 4113 O O . GLY B 2 68 ? 144.401 171.492 195.932 1.00 91.98 68 GLY B O 1
ATOM 4114 N N . ASP B 2 69 ? 142.713 171.240 197.423 1.00 92.74 69 ASP B N 1
ATOM 4115 C CA . ASP B 2 69 ? 141.817 170.494 196.497 1.00 92.74 69 ASP B CA 1
ATOM 4116 C C . ASP B 2 69 ? 141.060 171.429 195.539 1.00 92.74 69 ASP B C 1
ATOM 4117 O O . ASP B 2 69 ? 140.294 170.913 194.700 1.00 92.74 69 ASP B O 1
ATOM 4122 N N . ASP B 2 70 ? 141.259 172.742 195.623 1.00 94.57 70 ASP B N 1
ATOM 4123 C CA . ASP B 2 70 ? 140.494 173.682 194.766 1.00 94.57 70 ASP B CA 1
ATOM 4124 C C . ASP B 2 70 ? 141.152 173.774 193.386 1.00 94.57 70 ASP B C 1
ATOM 4125 O O . ASP B 2 70 ? 142.256 174.342 193.286 1.00 94.57 70 ASP B O 1
ATOM 4130 N N . GLY B 2 71 ? 140.467 173.312 192.340 1.00 92.33 71 GLY B N 1
ATOM 4131 C CA . GLY B 2 71 ? 141.029 173.285 190.975 1.00 92.33 71 GLY B CA 1
ATOM 4132 C C . GLY B 2 71 ? 141.383 174.665 190.448 1.00 92.33 71 GLY B C 1
ATOM 4133 O O . GLY B 2 71 ? 142.291 174.763 189.611 1.00 92.33 71 GLY B O 1
ATOM 4134 N N . LEU B 2 72 ? 140.653 175.701 190.850 1.00 94.83 72 LEU B N 1
ATOM 4135 C CA . LEU B 2 72 ? 140.937 177.082 190.387 1.00 94.83 72 LEU B CA 1
ATOM 4136 C C . LEU B 2 72 ? 142.227 177.569 191.052 1.00 94.83 72 LEU B C 1
ATOM 4137 O O . LEU B 2 72 ? 143.053 178.170 190.349 1.00 94.83 72 LEU B O 1
ATOM 4142 N N . ALA B 2 73 ? 142.418 177.301 192.343 1.00 94.74 73 ALA B N 1
ATOM 4143 C CA . ALA B 2 73 ? 143.656 177.676 193.064 1.00 94.74 73 ALA B CA 1
ATOM 4144 C C . ALA B 2 73 ? 144.833 176.906 192.459 1.00 94.74 73 ALA B C 1
ATOM 4145 O O . ALA B 2 73 ? 145.884 177.522 192.232 1.00 94.74 73 ALA B O 1
ATOM 4147 N N . GLN B 2 74 ? 144.655 175.616 192.175 1.00 94.72 74 GLN B N 1
ATOM 4148 C CA . GLN B 2 74 ? 145.720 174.785 191.558 1.00 94.72 74 GLN B CA 1
ATOM 4149 C C . GLN B 2 74 ? 146.081 175.383 190.198 1.00 94.72 74 GLN B C 1
ATOM 4150 O O . GLN B 2 74 ? 147.274 175.520 189.912 1.00 94.72 74 GLN B O 1
ATOM 4156 N N . TRP B 2 75 ? 145.084 175.740 189.393 1.00 94.51 75 TRP B N 1
ATOM 4157 C CA . TRP B 2 75 ? 145.294 176.373 188.066 1.00 94.51 75 TRP B CA 1
ATOM 4158 C C . TRP B 2 75 ? 146.054 177.691 188.198 1.00 94.51 75 TRP B C 1
ATOM 4159 O O . TRP B 2 75 ? 146.972 177.936 187.409 1.00 94.51 75 TRP B O 1
ATOM 4170 N N . GLN B 2 76 ? 145.643 178.541 189.135 1.00 95.94 76 GLN B N 1
ATOM 4171 C CA . GLN B 2 76 ? 146.277 179.870 189.323 1.00 95.94 76 GLN B CA 1
ATOM 4172 C C . GLN B 2 76 ? 147.730 179.675 189.750 1.00 95.94 76 GLN B C 1
ATOM 4173 O O . GLN B 2 76 ? 148.606 180.385 189.223 1.00 95.94 76 GLN B O 1
ATOM 4179 N N . PHE B 2 77 ? 147.982 178.736 190.656 1.00 95.38 77 PHE B N 1
ATOM 4180 C CA . PHE B 2 77 ? 149.357 178.434 191.109 1.00 95.38 77 PHE B CA 1
ATOM 4181 C C . PHE B 2 77 ? 150.154 177.906 189.920 1.00 95.38 77 PHE B C 1
ATOM 4182 O O . PHE B 2 77 ? 151.217 178.480 189.607 1.00 95.38 77 PHE B O 1
ATOM 4190 N N . TYR B 2 78 ? 149.608 176.915 189.213 1.00 95.59 78 TYR B N 1
ATOM 4191 C CA . TYR B 2 78 ? 150.315 176.271 188.082 1.00 95.59 78 TYR B CA 1
ATOM 4192 C C . TYR B 2 78 ? 150.658 177.332 187.038 1.00 95.59 78 TYR B C 1
ATOM 4193 O O . TYR B 2 78 ? 151.815 177.398 186.599 1.00 95.59 78 TYR B O 1
ATOM 4202 N N . LYS B 2 79 ? 149.695 178.186 186.701 1.00 95.85 79 LYS B N 1
ATOM 4203 C CA . LYS B 2 79 ? 149.889 179.206 185.641 1.00 95.85 79 LYS B CA 1
ATOM 4204 C C . LYS B 2 79 ? 150.995 180.182 186.044 1.00 95.85 79 LYS B C 1
ATOM 4205 O O . LYS B 2 79 ? 151.833 180.511 185.186 1.00 95.85 79 LYS B O 1
ATOM 4211 N N . GLY B 2 80 ? 150.990 180.648 187.291 1.00 94.83 80 GLY B N 1
ATOM 4212 C CA . GLY B 2 80 ? 152.043 181.555 187.782 1.00 94.83 80 GLY B CA 1
ATOM 4213 C C . GLY B 2 80 ? 153.391 180.865 187.783 1.00 94.83 80 GLY B C 1
ATOM 4214 O O . GLY B 2 80 ? 154.372 181.480 187.332 1.00 94.83 80 GLY B O 1
ATOM 4215 N N . PHE B 2 81 ? 153.444 179.616 188.234 1.00 94.70 81 PHE B N 1
ATOM 4216 C CA . PHE B 2 81 ? 154.704 178.841 188.305 1.00 94.70 81 PHE B CA 1
ATOM 4217 C C . PHE B 2 81 ? 155.243 178.588 186.896 1.00 94.70 81 PHE B C 1
ATOM 4218 O O . PHE B 2 81 ? 156.430 178.868 186.643 1.00 94.70 81 PHE B O 1
ATOM 4226 N N . TYR B 2 82 ? 154.390 178.119 185.985 1.00 93.67 82 TYR B N 1
ATOM 4227 C CA . TYR B 2 82 ? 154.792 177.812 184.592 1.00 93.67 82 TYR B CA 1
ATOM 4228 C C . TYR B 2 82 ? 155.267 179.096 183.912 1.00 93.67 82 TYR B C 1
ATOM 4229 O O . TYR B 2 82 ? 156.254 179.066 183.201 1.00 93.67 82 TYR B O 1
ATOM 4238 N N . ASN B 2 83 ? 154.596 180.210 184.162 1.00 94.23 83 ASN B N 1
ATOM 4239 C CA . ASN B 2 83 ? 154.999 181.515 183.589 1.00 94.23 83 ASN B CA 1
ATOM 4240 C C . ASN B 2 83 ? 156.389 181.927 184.082 1.00 94.23 83 ASN B C 1
ATOM 4241 O O . ASN B 2 83 ? 157.112 182.581 183.326 1.00 94.23 83 ASN B O 1
ATOM 4246 N N . ASN B 2 84 ? 156.735 181.617 185.328 1.00 92.86 84 ASN B N 1
ATOM 4247 C CA . ASN B 2 84 ? 158.022 182.057 185.926 1.00 92.86 84 ASN B CA 1
ATOM 4248 C C . ASN B 2 84 ? 159.156 181.096 185.572 1.00 92.86 84 ASN B C 1
ATOM 4249 O O . ASN B 2 84 ? 160.298 181.571 185.416 1.00 92.86 84 ASN B O 1
ATOM 4254 N N . TYR B 2 85 ? 158.887 179.795 185.484 1.00 91.64 85 TYR B N 1
ATOM 4255 C CA . TYR B 2 85 ? 159.967 178.786 185.322 1.00 91.64 85 TYR B CA 1
ATOM 4256 C C . TYR B 2 85 ? 159.836 177.951 184.044 1.00 91.64 85 TYR B C 1
ATOM 4257 O O . TYR B 2 85 ? 160.790 177.227 183.746 1.00 91.64 85 TYR B O 1
ATOM 4266 N N . ASN B 2 86 ? 158.714 178.021 183.327 1.00 91.58 86 ASN B N 1
ATOM 4267 C CA . ASN B 2 86 ? 158.484 177.200 182.106 1.00 91.58 86 ASN B CA 1
ATOM 4268 C C . ASN B 2 86 ? 158.592 175.720 182.489 1.00 91.58 86 ASN B C 1
ATOM 4269 O O . ASN B 2 86 ? 159.231 174.952 181.735 1.00 91.58 86 ASN B O 1
ATOM 4274 N N . VAL B 2 87 ? 158.005 175.329 183.627 1.00 91.57 87 VAL B N 1
ATOM 4275 C CA . VAL B 2 87 ? 158.094 173.928 184.136 1.00 91.57 87 VAL B CA 1
ATOM 4276 C C . VAL B 2 87 ? 156.711 173.389 184.515 1.00 91.57 87 VAL B C 1
ATOM 4277 O O . VAL B 2 87 ? 155.948 174.125 185.176 1.00 91.57 87 VAL B O 1
ATOM 4281 N N . HIS B 2 88 ? 156.425 172.137 184.148 1.00 91.48 88 HIS B N 1
ATOM 4282 C CA . HIS B 2 88 ? 155.159 171.446 184.504 1.00 91.48 88 HIS B CA 1
ATOM 4283 C C . HIS B 2 88 ? 155.309 170.810 185.886 1.00 91.48 88 HIS B C 1
ATOM 4284 O O . HIS B 2 88 ? 156.398 170.255 186.171 1.00 91.48 88 HIS B O 1
ATOM 4291 N N . ILE B 2 89 ? 154.276 170.911 186.731 1.00 89.31 89 ILE B N 1
ATOM 4292 C CA . ILE B 2 89 ? 154.308 170.386 188.127 1.00 89.31 89 ILE B CA 1
ATOM 4293 C C . ILE B 2 89 ? 153.003 169.639 188.428 1.00 89.31 89 ILE B C 1
ATOM 4294 O O . ILE B 2 89 ? 152.587 169.651 189.602 1.00 89.31 89 ILE B O 1
ATOM 4299 N N . PHE B 2 90 ? 152.381 169.006 187.436 1.00 80.65 90 PHE B N 1
ATOM 4300 C CA . PHE B 2 90 ? 151.070 168.335 187.623 1.00 80.65 90 PHE B CA 1
ATOM 4301 C C . PHE B 2 90 ? 151.236 167.025 188.398 1.00 80.65 90 PHE B C 1
ATOM 4302 O O . PHE B 2 90 ? 152.115 166.247 188.044 1.00 80.65 90 PHE B O 1
ATOM 4311 N N . VAL C 2 1 ? 132.878 176.544 146.547 1.00 48.92 1 VAL C N 1
ATOM 4312 C CA . VAL C 2 1 ? 133.408 175.254 147.085 1.00 48.92 1 VAL C CA 1
ATOM 4313 C C . VAL C 2 1 ? 134.935 175.356 147.149 1.00 48.92 1 VAL C C 1
ATOM 4314 O O . VAL C 2 1 ? 135.513 174.968 148.182 1.00 48.92 1 VAL C O 1
ATOM 4318 N N . THR C 2 2 ? 135.566 175.871 146.098 1.00 57.68 2 THR C N 1
ATOM 4319 C CA . THR C 2 2 ? 137.042 176.002 146.037 1.00 57.68 2 THR C CA 1
ATOM 4320 C C . THR C 2 2 ? 137.515 176.921 147.161 1.00 57.68 2 THR C C 1
ATOM 4321 O O . THR C 2 2 ? 138.576 176.648 147.741 1.00 57.68 2 THR C O 1
ATOM 4325 N N . ASN C 2 3 ? 136.782 177.998 147.422 1.00 68.65 3 ASN C N 1
ATOM 4326 C CA . ASN C 2 3 ? 137.164 178.977 148.471 1.00 68.65 3 ASN C CA 1
ATOM 4327 C C . ASN C 2 3 ? 137.107 178.320 149.852 1.00 68.65 3 ASN C C 1
ATOM 4328 O O . ASN C 2 3 ? 138.026 178.563 150.644 1.00 68.65 3 ASN C O 1
ATOM 4333 N N . GLU C 2 4 ? 136.092 177.504 150.133 1.00 70.55 4 GLU C N 1
ATOM 4334 C CA . GLU C 2 4 ? 135.906 176.888 151.473 1.00 70.55 4 GLU C CA 1
ATOM 4335 C C . GLU C 2 4 ? 137.086 175.978 151.827 1.00 70.55 4 GLU C C 1
ATOM 4336 O O . GLU C 2 4 ? 137.543 176.010 152.985 1.00 70.55 4 GLU C O 1
ATOM 4342 N N . LYS C 2 5 ? 137.555 175.173 150.876 1.00 69.92 5 LYS C N 1
ATOM 4343 C CA . LYS C 2 5 ? 138.704 174.269 151.133 1.00 69.92 5 LYS C CA 1
ATOM 4344 C C . LYS C 2 5 ? 139.961 175.112 151.352 1.00 69.92 5 LYS C C 1
ATOM 4345 O O . LYS C 2 5 ? 140.724 174.783 152.267 1.00 69.92 5 LYS C O 1
ATOM 4351 N N . GLY C 2 6 ? 140.161 176.166 150.558 1.00 76.63 6 GLY C N 1
ATOM 4352 C CA . GLY C 2 6 ? 141.321 177.059 150.739 1.00 76.63 6 GLY C CA 1
ATOM 4353 C C . GLY C 2 6 ? 141.276 177.707 152.108 1.00 76.63 6 GLY C C 1
ATOM 4354 O O . GLY C 2 6 ? 142.320 177.735 152.781 1.00 76.63 6 GLY C O 1
ATOM 4355 N N . GLN C 2 7 ? 140.095 178.148 152.537 1.00 85.48 7 GLN C N 1
ATOM 4356 C CA . GLN C 2 7 ? 139.921 178.821 153.848 1.00 85.48 7 GLN C CA 1
ATOM 4357 C C . GLN C 2 7 ? 140.249 177.846 154.984 1.00 85.48 7 GLN C C 1
ATOM 4358 O O . GLN C 2 7 ? 141.017 178.230 155.869 1.00 85.48 7 GLN C O 1
ATOM 4364 N N . ALA C 2 8 ? 139.768 176.603 154.926 1.00 82.73 8 ALA C N 1
ATOM 4365 C CA . ALA C 2 8 ? 140.027 175.587 155.974 1.00 82.73 8 ALA C CA 1
ATOM 4366 C C . ALA C 2 8 ? 141.535 175.326 156.076 1.00 82.73 8 ALA C C 1
ATOM 4367 O O . ALA C 2 8 ? 142.025 175.106 157.207 1.00 82.73 8 ALA C O 1
ATOM 4369 N N . TYR C 2 9 ? 142.252 175.340 154.946 1.00 86.43 9 TYR C N 1
ATOM 4370 C CA . TYR C 2 9 ? 143.724 175.136 154.918 1.00 86.43 9 TYR C CA 1
ATOM 4371 C C . TYR C 2 9 ? 144.410 176.335 155.573 1.00 86.43 9 TYR C C 1
ATOM 4372 O O . TYR C 2 9 ? 145.412 176.117 156.279 1.00 86.43 9 TYR C O 1
ATOM 4381 N N . THR C 2 10 ? 143.913 177.553 155.335 1.00 90.84 10 THR C N 1
ATOM 4382 C CA . THR C 2 10 ? 144.472 178.800 155.925 1.00 90.84 10 THR C CA 1
ATOM 4383 C C . THR C 2 10 ? 144.211 178.823 157.434 1.00 90.84 10 THR C C 1
ATOM 4384 O O . THR C 2 10 ? 145.157 179.121 158.179 1.00 90.84 10 THR C O 1
ATOM 4388 N N . GLU C 2 11 ? 143.000 178.472 157.871 1.00 93.29 11 GLU C N 1
ATOM 4389 C CA . GLU C 2 11 ? 142.629 178.451 159.312 1.00 93.29 11 GLU C CA 1
ATOM 4390 C C . GLU C 2 11 ? 143.522 177.449 160.046 1.00 93.29 11 GLU C C 1
ATOM 4391 O O . GLU C 2 11 ? 144.004 177.776 161.154 1.00 93.29 11 GLU C O 1
ATOM 4397 N N . MET C 2 12 ? 143.767 176.284 159.440 1.00 94.67 12 MET C N 1
ATOM 4398 C CA . MET C 2 12 ? 144.628 175.232 160.044 1.00 94.67 12 MET C CA 1
ATOM 4399 C C . MET C 2 12 ? 146.045 175.783 160.210 1.00 94.67 12 MET C C 1
ATOM 4400 O O . MET C 2 12 ? 146.627 175.624 161.299 1.00 94.67 12 MET C O 1
ATOM 4405 N N . LEU C 2 13 ? 146.585 176.407 159.166 1.00 93.00 13 LEU C N 1
ATOM 4406 C CA . LEU C 2 13 ? 147.978 176.916 159.203 1.00 93.00 13 LEU C CA 1
ATOM 4407 C C . LEU C 2 13 ? 148.070 178.057 160.217 1.00 93.00 13 LEU C C 1
ATOM 4408 O O . LEU C 2 13 ? 149.077 178.115 160.932 1.00 93.00 13 LEU C O 1
ATOM 4413 N N . GLN C 2 14 ? 147.060 178.922 160.289 1.00 93.90 14 GLN C N 1
ATOM 4414 C CA . GLN C 2 14 ? 147.054 180.063 161.241 1.00 93.90 14 GLN C CA 1
ATOM 4415 C C . GLN C 2 14 ? 147.009 179.542 162.681 1.00 93.90 14 GLN C C 1
ATOM 4416 O O . GLN C 2 14 ? 147.817 180.001 163.501 1.00 93.90 14 GLN C O 1
ATOM 4422 N N . LEU C 2 15 ? 146.128 178.589 162.971 1.00 94.58 15 LEU C N 1
ATOM 4423 C CA . LEU C 2 15 ? 146.013 178.022 164.338 1.00 94.58 15 LEU C CA 1
ATOM 4424 C C . LEU C 2 15 ? 147.330 177.339 164.706 1.00 94.58 15 LEU C C 1
ATOM 4425 O O . LEU C 2 15 ? 147.817 177.556 165.823 1.00 94.58 15 LEU C O 1
ATOM 4430 N N . PHE C 2 16 ? 147.894 176.551 163.794 1.00 93.32 16 PHE C N 1
ATOM 4431 C CA . PHE C 2 16 ? 149.163 175.822 164.035 1.00 93.32 16 PHE C CA 1
ATOM 4432 C C . PHE C 2 16 ? 150.265 176.824 164.386 1.00 93.32 16 PHE C C 1
ATOM 4433 O O . PHE C 2 16 ? 150.965 176.603 165.385 1.00 93.32 16 PHE C O 1
ATOM 4441 N N . ASN C 2 17 ? 150.389 177.905 163.618 1.00 90.72 17 ASN C N 1
ATOM 4442 C CA . ASN C 2 17 ? 151.442 178.932 163.837 1.00 90.72 17 ASN C CA 1
ATOM 4443 C C . ASN C 2 17 ? 151.235 179.656 165.174 1.00 90.72 17 ASN C C 1
ATOM 4444 O O . ASN C 2 17 ? 152.247 179.975 165.831 1.00 90.72 17 ASN C O 1
ATOM 4449 N N . LEU C 2 18 ? 149.991 179.933 165.568 1.00 91.61 18 LEU C N 1
ATOM 4450 C CA . LEU C 2 18 ? 149.703 180.584 166.875 1.00 91.61 18 LEU C CA 1
ATOM 4451 C C . LEU C 2 18 ? 150.059 179.641 168.029 1.00 91.61 18 LEU C C 1
ATOM 4452 O O . LEU C 2 18 ? 150.839 180.047 168.897 1.00 91.61 18 LEU C O 1
ATOM 4457 N N . LEU C 2 19 ? 149.582 178.397 168.000 1.00 91.54 19 LEU C N 1
ATOM 4458 C CA . LEU C 2 19 ? 149.820 177.437 169.111 1.00 91.54 19 LEU C CA 1
ATOM 4459 C C . LEU C 2 19 ? 151.312 177.097 169.175 1.00 91.54 19 LEU C C 1
ATOM 4460 O O . LEU C 2 19 ? 151.800 176.781 170.265 1.00 91.54 19 LEU C O 1
ATOM 4465 N N . GLN C 2 20 ? 152.020 177.190 168.055 1.00 89.77 20 GLN C N 1
ATOM 4466 C CA . GLN C 2 20 ? 153.463 176.845 168.010 1.00 89.77 20 GLN C CA 1
ATOM 4467 C C . GLN C 2 20 ? 154.244 177.767 168.955 1.00 89.77 20 GLN C C 1
ATOM 4468 O O . GLN C 2 20 ? 155.292 177.340 169.458 1.00 89.77 20 GLN C O 1
ATOM 4474 N N . GLN C 2 21 ? 153.764 178.984 169.200 1.00 87.66 21 GLN C N 1
ATOM 4475 C CA . GLN C 2 21 ? 154.476 179.949 170.078 1.00 87.66 21 GLN C CA 1
ATOM 4476 C C . GLN C 2 21 ? 154.579 179.399 171.507 1.00 87.66 21 GLN C C 1
ATOM 4477 O O . GLN C 2 21 ? 155.531 179.790 172.212 1.00 87.66 21 GLN C O 1
ATOM 4483 N N . TRP C 2 22 ? 153.630 178.570 171.948 1.00 87.27 22 TRP C N 1
ATOM 4484 C CA . TRP C 2 22 ? 153.607 178.040 173.340 1.00 87.27 22 TRP C CA 1
ATOM 4485 C C . TRP C 2 22 ? 154.067 176.580 173.404 1.00 87.27 22 TRP C C 1
ATOM 4486 O O . TRP C 2 22 ? 154.055 176.016 174.515 1.00 87.27 22 TRP C O 1
ATOM 4497 N N . ASN C 2 23 ? 154.446 175.975 172.280 1.00 87.48 23 ASN C N 1
ATOM 4498 C CA . ASN C 2 23 ? 154.799 174.531 172.246 1.00 87.48 23 ASN C CA 1
ATOM 4499 C C . ASN C 2 23 ? 156.211 174.323 171.683 1.00 87.48 23 ASN C C 1
ATOM 4500 O O . ASN C 2 23 ? 156.468 174.713 170.537 1.00 87.48 23 ASN C O 1
ATOM 4505 N N . ASP C 2 24 ? 157.097 173.673 172.433 1.00 72.71 24 ASP C N 1
ATOM 4506 C CA . ASP C 2 24 ? 158.463 173.382 171.933 1.00 72.71 24 ASP C CA 1
ATOM 4507 C C . ASP C 2 24 ? 158.354 172.415 170.753 1.00 72.71 24 ASP C C 1
ATOM 4508 O O . ASP C 2 24 ? 157.622 171.418 170.884 1.00 72.71 24 ASP C O 1
ATOM 4513 N N . PHE C 2 25 ? 159.068 172.674 169.657 1.00 64.62 25 PHE C N 1
ATOM 4514 C CA . PHE C 2 25 ? 159.017 171.836 168.431 1.00 64.62 25 PHE C CA 1
ATOM 4515 C C . PHE C 2 25 ? 160.300 171.023 168.260 1.00 64.62 25 PHE C C 1
ATOM 4516 O O . PHE C 2 25 ? 160.511 170.439 167.180 1.00 64.62 25 PHE C O 1
ATOM 4524 N N . TYR C 2 26 ? 161.125 170.926 169.292 1.00 56.31 26 TYR C N 1
ATOM 4525 C CA . TYR C 2 26 ? 162.438 170.247 169.161 1.00 56.31 26 TYR C CA 1
ATOM 4526 C C . TYR C 2 26 ? 162.214 168.784 168.751 1.00 56.31 26 TYR C C 1
ATOM 4527 O O . TYR C 2 26 ? 163.006 168.288 167.934 1.00 56.31 26 TYR C O 1
ATOM 4536 N N . THR C 2 27 ? 161.166 168.119 169.241 1.00 67.52 27 THR C N 1
ATOM 4537 C CA . THR C 2 27 ? 160.943 166.676 168.947 1.00 67.52 27 THR C CA 1
ATOM 4538 C C . THR C 2 27 ? 159.882 166.501 167.852 1.00 67.52 27 THR C C 1
ATOM 4539 O O . THR C 2 27 ? 158.884 167.257 167.824 1.00 67.52 27 THR C O 1
ATOM 4543 N N . ALA C 2 28 ? 160.080 165.528 166.967 1.00 66.11 28 ALA C N 1
ATOM 4544 C CA . ALA C 2 28 ? 159.116 165.246 165.883 1.00 66.11 28 ALA C CA 1
ATOM 4545 C C . ALA C 2 28 ? 157.776 164.861 166.510 1.00 66.11 28 ALA C C 1
ATOM 4546 O O . ALA C 2 28 ? 156.740 165.227 165.939 1.00 66.11 28 ALA C O 1
ATOM 4548 N N . GLU C 2 29 ? 157.789 164.163 167.644 1.00 73.73 29 GLU C N 1
ATOM 4549 C CA . GLU C 2 29 ? 156.549 163.690 168.312 1.00 73.73 29 GLU C CA 1
ATOM 4550 C C . GLU C 2 29 ? 155.663 164.889 168.667 1.00 73.73 29 GLU C C 1
ATOM 4551 O O . GLU C 2 29 ? 154.454 164.839 168.378 1.00 73.73 29 GLU C O 1
ATOM 4557 N N . ASN C 2 30 ? 156.247 165.952 169.217 1.00 74.55 30 ASN C N 1
ATOM 4558 C CA . ASN C 2 30 ? 155.494 167.175 169.602 1.00 74.55 30 ASN C CA 1
ATOM 4559 C C . ASN C 2 30 ? 154.859 167.811 168.359 1.00 74.55 30 ASN C C 1
ATOM 4560 O O . ASN C 2 30 ? 153.732 168.331 168.472 1.00 74.55 30 ASN C O 1
ATOM 4565 N N . ALA C 2 31 ? 155.545 167.795 167.218 1.00 76.72 31 ALA C N 1
ATOM 4566 C CA . ALA C 2 31 ? 155.028 168.394 165.965 1.00 76.72 31 ALA C CA 1
ATOM 4567 C C . ALA C 2 31 ? 153.763 167.663 165.496 1.00 76.72 31 ALA C C 1
ATOM 4568 O O . ALA C 2 31 ? 152.792 168.340 165.103 1.00 76.72 31 ALA C O 1
ATOM 4570 N N . ASN C 2 32 ? 153.759 166.332 165.533 1.00 88.59 32 ASN C N 1
ATOM 4571 C CA . ASN C 2 32 ? 152.575 165.529 165.131 1.00 88.59 32 ASN C CA 1
ATOM 4572 C C . ASN C 2 32 ? 151.427 165.791 166.108 1.00 88.59 32 ASN C C 1
ATOM 4573 O O . ASN C 2 32 ? 150.269 165.913 165.660 1.00 88.59 32 ASN C O 1
ATOM 4578 N N . ASN C 2 33 ? 151.737 165.882 167.395 1.00 91.84 33 ASN C N 1
ATOM 4579 C CA . ASN C 2 33 ? 150.713 166.126 168.439 1.00 91.84 33 ASN C CA 1
ATOM 4580 C C . ASN C 2 33 ? 150.032 167.483 168.213 1.00 91.84 33 ASN C C 1
ATOM 4581 O O . ASN C 2 33 ? 148.795 167.547 168.304 1.00 91.84 33 ASN C O 1
ATOM 4586 N N . LEU C 2 34 ? 150.796 168.528 167.893 1.00 92.10 34 LEU C N 1
ATOM 4587 C CA . LEU C 2 34 ? 150.194 169.866 167.660 1.00 92.10 34 LEU C CA 1
ATOM 4588 C C . LEU C 2 34 ? 149.321 169.819 166.401 1.00 92.10 34 LEU C C 1
ATOM 4589 O O . LEU C 2 34 ? 148.236 170.420 166.425 1.00 92.10 34 LEU C O 1
ATOM 4594 N N . LEU C 2 35 ? 149.758 169.120 165.348 1.00 92.31 35 LEU C N 1
ATOM 4595 C CA . LEU C 2 35 ? 148.977 169.007 164.087 1.00 92.31 35 LEU C CA 1
ATOM 4596 C C . LEU C 2 35 ? 147.632 168.346 164.400 1.00 92.31 35 LEU C C 1
ATOM 4597 O O . LEU C 2 35 ? 146.611 168.863 163.914 1.00 92.31 35 LEU C O 1
ATOM 4602 N N . VAL C 2 36 ? 147.622 167.269 165.191 1.00 93.60 36 VAL C N 1
ATOM 4603 C CA . VAL C 2 36 ? 146.372 166.547 165.577 1.00 93.60 36 VAL C CA 1
ATOM 4604 C C . VAL C 2 36 ? 145.528 167.454 166.476 1.00 93.60 36 VAL C C 1
ATOM 4605 O O . VAL C 2 36 ? 144.306 167.531 166.254 1.00 93.60 36 VAL C O 1
ATOM 4609 N N . ALA C 2 37 ? 146.152 168.149 167.425 1.00 94.94 37 ALA C N 1
ATOM 4610 C CA . ALA C 2 37 ? 145.444 169.034 168.375 1.00 94.94 37 ALA C CA 1
ATOM 4611 C C . ALA C 2 37 ? 144.716 170.136 167.603 1.00 94.94 37 ALA C C 1
ATOM 4612 O O . ALA C 2 37 ? 143.527 170.371 167.870 1.00 94.94 37 ALA C O 1
ATOM 4614 N N . CYS C 2 38 ? 145.386 170.759 166.639 1.00 95.39 38 CYS C N 1
ATOM 4615 C CA . CYS C 2 38 ? 144.783 171.839 165.817 1.00 95.39 38 CYS C CA 1
ATOM 4616 C C . CYS C 2 38 ? 143.588 171.297 165.032 1.00 95.39 38 CYS C C 1
ATOM 4617 O O . CYS C 2 38 ? 142.552 171.975 164.978 1.00 95.39 38 CYS C O 1
ATOM 4620 N N . GLN C 2 39 ? 143.712 170.106 164.459 1.00 94.53 39 GLN C N 1
ATOM 4621 C CA . GLN C 2 39 ? 142.599 169.491 163.694 1.00 94.53 39 GLN C CA 1
ATOM 4622 C C . GLN C 2 39 ? 141.425 169.233 164.641 1.00 94.53 39 GLN C C 1
ATOM 4623 O O . GLN C 2 39 ? 140.292 169.571 164.279 1.00 94.53 39 GLN C O 1
ATOM 4629 N N . GLN C 2 40 ? 141.682 168.680 165.823 1.00 95.82 40 GLN C N 1
ATOM 4630 C CA . GLN C 2 40 ? 140.603 168.369 166.795 1.00 95.82 40 GLN C CA 1
ATOM 4631 C C . GLN C 2 40 ? 139.949 169.668 167.278 1.00 95.82 40 GLN C C 1
ATOM 4632 O O . GLN C 2 40 ? 138.727 169.661 167.506 1.00 95.82 40 GLN C O 1
ATOM 4638 N N . LEU C 2 41 ? 140.720 170.738 167.460 1.00 96.12 41 LEU C N 1
ATOM 4639 C CA . LEU C 2 41 ? 140.146 172.051 167.849 1.00 96.12 41 LEU C CA 1
ATOM 4640 C C . LEU C 2 41 ? 139.248 172.572 166.722 1.00 96.12 41 LEU C C 1
ATOM 4641 O O . LEU C 2 41 ? 138.121 172.969 167.002 1.00 96.12 41 LEU C O 1
ATOM 4646 N N . LEU C 2 42 ? 139.713 172.543 165.475 1.00 95.01 42 LEU C N 1
ATOM 4647 C CA . LEU C 2 42 ? 138.929 173.088 164.336 1.00 95.01 42 LEU C CA 1
ATOM 4648 C C . LEU C 2 42 ? 137.701 172.208 164.065 1.00 95.01 42 LEU C C 1
ATOM 4649 O O . LEU C 2 42 ? 136.696 172.746 163.589 1.00 95.01 42 LEU C O 1
ATOM 4654 N N . ILE C 2 43 ? 137.761 170.911 164.365 1.00 94.40 43 ILE C N 1
ATOM 4655 C CA . ILE C 2 43 ? 136.626 169.978 164.098 1.00 94.40 43 ILE C CA 1
ATOM 4656 C C . ILE C 2 43 ? 135.572 170.137 165.194 1.00 94.40 43 ILE C C 1
ATOM 4657 O O . ILE C 2 43 ? 134.381 170.234 164.853 1.00 94.40 43 ILE C O 1
ATOM 4662 N N . ASN C 2 44 ? 135.982 170.217 166.456 1.00 95.45 44 ASN C N 1
ATOM 4663 C CA . ASN C 2 44 ? 135.019 170.206 167.587 1.00 95.45 44 ASN C CA 1
ATOM 4664 C C . ASN C 2 44 ? 134.686 171.618 168.072 1.00 95.45 44 ASN C C 1
ATOM 4665 O O . ASN C 2 44 ? 133.617 171.776 168.699 1.00 95.45 44 ASN C O 1
ATOM 4670 N N . TYR C 2 45 ? 135.547 172.602 167.816 1.00 95.04 45 TYR C N 1
ATOM 4671 C CA . TYR C 2 45 ? 135.369 173.981 168.345 1.00 95.04 45 TYR C CA 1
ATOM 4672 C C . TYR C 2 45 ? 135.624 174.998 167.232 1.00 95.04 45 TYR C C 1
ATOM 4673 O O . TYR C 2 45 ? 136.280 176.020 167.491 1.00 95.04 45 TYR C O 1
ATOM 4682 N N . ASN C 2 46 ? 135.088 174.760 166.041 1.00 94.30 46 ASN C N 1
ATOM 4683 C CA . ASN C 2 46 ? 135.357 175.632 164.874 1.00 94.30 46 ASN C CA 1
ATOM 4684 C C . ASN C 2 46 ? 135.056 177.097 165.194 1.00 94.30 46 ASN C C 1
ATOM 4685 O O . ASN C 2 46 ? 135.977 177.911 165.081 1.00 94.30 46 ASN C O 1
ATOM 4690 N N . GLU C 2 47 ? 133.861 177.420 165.685 1.00 95.68 47 GLU C N 1
ATOM 4691 C CA . GLU C 2 47 ? 133.467 178.841 165.899 1.00 95.68 47 GLU C CA 1
ATOM 4692 C C . GLU C 2 47 ? 134.401 179.514 166.912 1.00 95.68 47 GLU C C 1
ATOM 4693 O O . GLU C 2 47 ? 134.894 180.614 166.599 1.00 95.68 47 GLU C O 1
ATOM 4699 N N . PRO C 2 48 ? 134.660 178.944 168.113 1.00 95.63 48 PRO C N 1
ATOM 4700 C CA . PRO C 2 48 ? 135.645 179.511 169.042 1.00 95.63 48 PRO C CA 1
ATOM 4701 C C . PRO C 2 48 ? 137.032 179.700 168.418 1.00 95.63 48 PRO C C 1
ATOM 4702 O O . PRO C 2 48 ? 137.634 180.745 168.614 1.00 95.63 48 PRO C O 1
ATOM 4706 N N . VAL C 2 49 ? 137.501 178.705 167.672 1.00 96.04 49 VAL C N 1
ATOM 4707 C CA . VAL C 2 49 ? 138.852 178.750 167.044 1.00 96.04 49 VAL C CA 1
ATOM 4708 C C . VAL C 2 49 ? 138.907 179.867 165.995 1.00 96.04 49 VAL C C 1
ATOM 4709 O O . VAL C 2 49 ? 139.902 180.600 165.979 1.00 96.04 49 VAL C O 1
ATOM 4713 N N . ILE C 2 50 ? 137.873 180.014 165.169 1.00 95.59 50 ILE C N 1
ATOM 4714 C CA . ILE C 2 50 ? 137.842 181.077 164.122 1.00 95.59 50 ILE C CA 1
ATOM 4715 C C . ILE C 2 50 ? 137.814 182.449 164.812 1.00 95.59 50 ILE C C 1
ATOM 4716 O O . ILE C 2 50 ? 138.480 183.373 164.310 1.00 95.59 50 ILE C O 1
ATOM 4721 N N . LYS C 2 51 ? 137.089 182.596 165.920 1.00 95.14 51 LYS C N 1
ATOM 4722 C CA . LYS C 2 51 ? 137.088 183.875 166.675 1.00 95.14 51 LYS C CA 1
ATOM 4723 C C . LYS C 2 51 ? 138.500 184.156 167.192 1.00 95.14 51 LYS C C 1
ATOM 4724 O O . LYS C 2 51 ? 138.972 185.288 167.008 1.00 95.14 51 LYS C O 1
ATOM 4730 N N . PHE C 2 52 ? 139.168 183.158 167.763 1.00 95.43 52 PHE C N 1
ATOM 4731 C CA . PHE C 2 52 ? 140.540 183.303 168.307 1.00 95.43 52 PHE C CA 1
ATOM 4732 C C . PHE C 2 52 ? 141.540 183.656 167.198 1.00 95.43 52 PHE C C 1
ATOM 4733 O O . PHE C 2 52 ? 142.392 184.536 167.397 1.00 95.43 52 PHE C O 1
ATOM 4741 N N . ILE C 2 53 ? 141.449 182.997 166.046 1.00 94.72 53 ILE C N 1
ATOM 4742 C CA . ILE C 2 53 ? 142.383 183.246 164.910 1.00 94.72 53 ILE C CA 1
ATOM 4743 C C . ILE C 2 53 ? 142.206 184.685 164.424 1.00 94.72 53 ILE C C 1
ATOM 4744 O O . ILE C 2 53 ? 143.232 185.339 164.149 1.00 94.72 53 ILE C O 1
ATOM 4749 N N . ASN C 2 54 ? 140.968 185.174 164.363 1.00 93.68 54 ASN C N 1
ATOM 4750 C CA . ASN C 2 54 ? 140.673 186.520 163.806 1.00 93.68 54 ASN C CA 1
ATOM 4751 C C . ASN C 2 54 ? 140.769 187.617 164.874 1.00 93.68 54 ASN C C 1
ATOM 4752 O O . ASN C 2 54 ? 140.595 188.797 164.512 1.00 93.68 54 ASN C O 1
ATOM 4757 N N . ASP C 2 55 ? 141.044 187.269 166.128 1.00 93.60 55 ASP C N 1
ATOM 4758 C CA . ASP C 2 55 ? 141.218 188.298 167.184 1.00 93.60 55 ASP C CA 1
ATOM 4759 C C . ASP C 2 55 ? 142.606 188.935 167.033 1.00 93.60 55 ASP C C 1
ATOM 4760 O O . ASP C 2 55 ? 143.608 188.195 166.974 1.00 93.60 55 ASP C O 1
ATOM 4765 N N . GLU C 2 56 ? 142.672 190.267 166.983 1.00 90.97 56 GLU C N 1
ATOM 4766 C CA . GLU C 2 56 ? 143.956 191.002 166.826 1.00 90.97 56 GLU C CA 1
ATOM 4767 C C . GLU C 2 56 ? 144.470 191.472 168.195 1.00 90.97 56 GLU C C 1
ATOM 4768 O O . GLU C 2 56 ? 145.552 192.092 168.239 1.00 90.97 56 GLU C O 1
ATOM 4774 N N . ASN C 2 57 ? 143.751 191.181 169.279 1.00 91.30 57 ASN C N 1
ATOM 4775 C CA . ASN C 2 57 ? 144.188 191.572 170.643 1.00 91.30 57 ASN C CA 1
ATOM 4776 C C . ASN C 2 57 ? 145.446 190.791 171.036 1.00 91.30 57 ASN C C 1
ATOM 4777 O O . ASN C 2 57 ? 145.491 189.575 170.802 1.00 91.30 57 ASN C O 1
ATOM 4782 N N . GLU C 2 58 ? 146.428 191.459 171.641 1.00 81.88 58 GLU C N 1
ATOM 4783 C CA . GLU C 2 58 ? 147.696 190.809 172.071 1.00 81.88 58 GLU C CA 1
ATOM 4784 C C . GLU C 2 58 ? 147.415 189.827 173.213 1.00 81.88 58 GLU C C 1
ATOM 4785 O O . GLU C 2 58 ? 148.107 188.789 173.269 1.00 81.88 58 GLU C O 1
ATOM 4791 N N . ASP C 2 59 ? 146.428 190.103 174.070 1.00 84.25 59 ASP C N 1
ATOM 4792 C CA . ASP C 2 59 ? 146.158 189.273 175.278 1.00 84.25 59 ASP C CA 1
ATOM 4793 C C . ASP C 2 59 ? 145.099 188.198 174.989 1.00 84.25 59 ASP C C 1
ATOM 4794 O O . ASP C 2 59 ? 144.601 187.588 175.956 1.00 84.25 59 ASP C O 1
ATOM 4799 N N . LYS C 2 60 ? 144.772 187.941 173.723 1.00 89.84 60 LYS C N 1
ATOM 4800 C CA . LYS C 2 60 ? 143.716 186.958 173.368 1.00 89.84 60 LYS C CA 1
ATOM 4801 C C . LYS C 2 60 ? 144.080 185.562 173.878 1.00 89.84 60 LYS C C 1
ATOM 4802 O O . LYS C 2 60 ? 145.254 185.159 173.757 1.00 89.84 60 LYS C O 1
ATOM 4808 N N . SER C 2 61 ? 143.108 184.833 174.419 1.00 90.61 61 SER C N 1
ATOM 4809 C CA . SER C 2 61 ? 143.333 183.448 174.897 1.00 90.61 61 SER C CA 1
ATOM 4810 C C . SER C 2 61 ? 142.353 182.493 174.218 1.00 90.61 61 SER C C 1
ATOM 4811 O O . SER C 2 61 ? 141.135 182.735 174.271 1.00 90.61 61 SER C O 1
ATOM 4814 N N . LEU C 2 62 ? 142.861 181.409 173.645 1.00 94.23 62 LEU C N 1
ATOM 4815 C CA . LEU C 2 62 ? 141.986 180.389 173.021 1.00 94.23 62 LEU C CA 1
ATOM 4816 C C . LEU C 2 62 ? 141.120 179.748 174.113 1.00 94.23 62 LEU C C 1
ATOM 4817 O O . LEU C 2 62 ? 139.966 179.411 173.817 1.00 94.23 62 LEU C O 1
ATOM 4822 N N . LEU C 2 63 ? 141.633 179.604 175.337 1.00 94.01 63 LEU C N 1
ATOM 4823 C CA . LEU C 2 63 ? 140.862 179.007 176.460 1.00 94.01 63 LEU C CA 1
ATOM 4824 C C . LEU C 2 63 ? 139.618 179.850 176.757 1.00 94.01 63 LEU C C 1
ATOM 4825 O O . LEU C 2 63 ? 138.581 179.263 177.080 1.00 94.01 63 LEU C O 1
ATOM 4830 N N . GLN C 2 64 ? 139.713 181.172 176.659 1.00 94.26 64 GLN C N 1
ATOM 4831 C CA . GLN C 2 64 ? 138.549 182.057 176.910 1.00 94.26 64 GLN C CA 1
ATOM 4832 C C . GLN C 2 64 ? 137.456 181.764 175.875 1.00 94.26 64 GLN C C 1
ATOM 4833 O O . GLN C 2 64 ? 136.278 181.683 176.255 1.00 94.26 64 GLN C O 1
ATOM 4839 N N . TYR C 2 65 ? 137.818 181.587 174.609 1.00 94.92 65 TYR C N 1
ATOM 4840 C CA . TYR C 2 65 ? 136.839 181.270 173.542 1.00 94.92 65 TYR C CA 1
ATOM 4841 C C . TYR C 2 65 ? 136.262 179.864 173.736 1.00 94.92 65 TYR C C 1
ATOM 4842 O O . TYR C 2 65 ? 135.095 179.654 173.344 1.00 94.92 65 TYR C O 1
ATOM 4851 N N . LEU C 2 66 ? 137.043 178.926 174.277 1.00 94.78 66 LEU C N 1
ATOM 4852 C CA . LEU C 2 66 ? 136.616 177.507 174.419 1.00 94.78 66 LEU C CA 1
ATOM 4853 C C . LEU C 2 66 ? 135.815 177.266 175.701 1.00 94.78 66 LEU C C 1
ATOM 4854 O O . LEU C 2 66 ? 134.851 176.476 175.634 1.00 94.78 66 LEU C O 1
ATOM 4859 N N . ALA C 2 67 ? 136.188 177.874 176.828 1.00 94.07 67 ALA C N 1
ATOM 4860 C CA . ALA C 2 67 ? 135.562 177.565 178.137 1.00 94.07 67 ALA C CA 1
ATOM 4861 C C . ALA C 2 67 ? 134.943 178.790 178.828 1.00 94.07 67 ALA C C 1
ATOM 4862 O O . ALA C 2 67 ? 134.403 178.625 179.942 1.00 94.07 67 ALA C O 1
ATOM 4864 N N . GLY C 2 68 ? 135.008 179.975 178.221 1.00 91.98 68 GLY C N 1
ATOM 4865 C CA . GLY C 2 68 ? 134.395 181.184 178.805 1.00 91.98 68 GLY C CA 1
ATOM 4866 C C . GLY C 2 68 ? 135.317 181.858 179.803 1.00 91.98 68 GLY C C 1
ATOM 4867 O O . GLY C 2 68 ? 136.494 181.475 179.857 1.00 91.98 68 GLY C O 1
ATOM 4868 N N . ASP C 2 69 ? 134.808 182.779 180.623 1.00 92.74 69 ASP C N 1
ATOM 4869 C CA . ASP C 2 69 ? 135.661 183.585 181.540 1.00 92.74 69 ASP C CA 1
ATOM 4870 C C . ASP C 2 69 ? 135.928 182.862 182.871 1.00 92.74 69 ASP C C 1
ATOM 4871 O O . ASP C 2 69 ? 136.651 183.435 183.712 1.00 92.74 69 ASP C O 1
ATOM 4876 N N . ASP C 2 70 ? 135.398 181.658 183.073 1.00 94.57 70 ASP C N 1
ATOM 4877 C CA . ASP C 2 70 ? 135.575 180.961 184.371 1.00 94.57 70 ASP C CA 1
ATOM 4878 C C . ASP C 2 70 ? 136.939 180.263 184.394 1.00 94.57 70 ASP C C 1
ATOM 4879 O O . ASP C 2 70 ? 137.117 179.267 183.662 1.00 94.57 70 ASP C O 1
ATOM 4884 N N . GLY C 2 71 ? 137.846 180.710 185.263 1.00 92.33 71 GLY C N 1
ATOM 4885 C CA . GLY C 2 71 ? 139.215 180.163 185.324 1.00 92.33 71 GLY C CA 1
ATOM 4886 C C . GLY C 2 71 ? 139.250 178.684 185.665 1.00 92.33 71 GLY C C 1
ATOM 4887 O O . GLY C 2 71 ? 140.203 178.006 185.249 1.00 92.33 71 GLY C O 1
ATOM 4888 N N . LEU C 2 72 ? 138.306 178.198 186.465 1.00 94.83 72 LEU C N 1
ATOM 4889 C CA . LEU C 2 72 ? 138.263 176.763 186.837 1.00 94.83 72 LEU C CA 1
ATOM 4890 C C . LEU C 2 72 ? 137.855 175.941 185.611 1.00 94.83 72 LEU C C 1
ATOM 4891 O O . LEU C 2 72 ? 138.485 174.898 185.379 1.00 94.83 72 LEU C O 1
ATOM 4896 N N . ALA C 2 73 ? 136.869 176.396 184.838 1.00 94.74 73 ALA C N 1
ATOM 4897 C CA . ALA C 2 73 ? 136.435 175.704 183.604 1.00 94.74 73 ALA C CA 1
ATOM 4898 C C . ALA C 2 73 ? 137.586 175.721 182.595 1.00 94.74 73 ALA C C 1
ATOM 4899 O O . ALA C 2 73 ? 137.855 174.671 181.990 1.00 94.74 73 ALA C O 1
ATOM 4901 N N . GLN C 2 74 ? 138.270 176.857 182.449 1.00 94.72 74 GLN C N 1
ATOM 4902 C CA . GLN C 2 74 ? 139.424 176.973 181.522 1.00 94.72 74 GLN C CA 1
ATOM 4903 C C . GLN C 2 74 ? 140.500 175.971 181.948 1.00 94.72 74 GLN C C 1
ATOM 4904 O O . GLN C 2 74 ? 141.038 175.264 181.089 1.00 94.72 74 GLN C O 1
ATOM 4910 N N . TRP C 2 75 ? 140.787 175.894 183.242 1.00 94.51 75 TRP C N 1
ATOM 4911 C CA . TRP C 2 75 ? 141.817 174.965 183.772 1.00 94.51 75 TRP C CA 1
ATOM 4912 C C . TRP C 2 75 ? 141.409 173.509 183.541 1.00 94.51 75 TRP C C 1
ATOM 4913 O O . TRP C 2 75 ? 142.271 172.707 183.162 1.00 94.51 75 TRP C O 1
ATOM 4924 N N . GLN C 2 76 ? 140.148 173.166 183.791 1.00 95.94 76 GLN C N 1
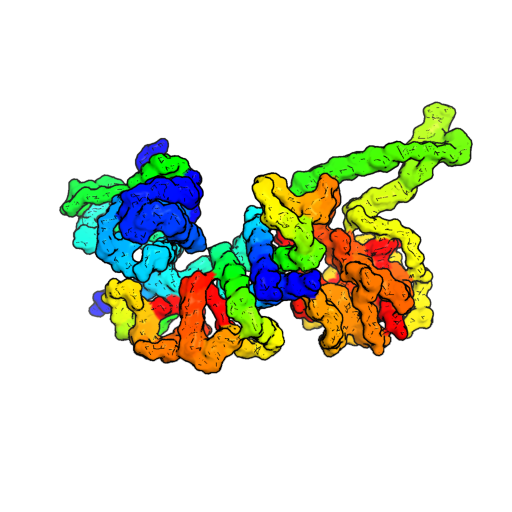ATOM 4925 C CA . GLN C 2 76 ? 139.652 171.781 183.597 1.00 95.94 76 GLN C CA 1
ATOM 4926 C C . GLN C 2 76 ? 139.752 171.417 182.116 1.00 95.94 76 GLN C C 1
ATOM 4927 O O . GLN C 2 76 ? 140.187 170.291 181.809 1.00 95.94 76 GLN C O 1
ATOM 4933 N N . PHE C 2 77 ? 139.373 172.333 181.230 1.00 95.38 77 PHE C N 1
ATOM 4934 C CA . PHE C 2 77 ? 139.466 172.100 179.773 1.00 95.38 77 PHE C CA 1
ATOM 4935 C C . PHE C 2 77 ? 140.937 171.927 179.404 1.00 95.38 77 PHE C C 1
ATOM 4936 O O . PHE C 2 77 ? 141.290 170.893 178.803 1.00 95.38 77 PHE C O 1
ATOM 4944 N N . TYR C 2 78 ? 141.786 172.854 179.845 1.00 95.59 78 TYR C N 1
ATOM 4945 C CA . TYR C 2 78 ? 143.224 172.837 179.491 1.00 95.59 78 TYR C CA 1
ATOM 4946 C C . TYR C 2 78 ? 143.838 171.520 179.962 1.00 95.59 78 TYR C C 1
ATOM 4947 O O . TYR C 2 78 ? 144.525 170.852 179.173 1.00 95.59 78 TYR C O 1
ATOM 4956 N N . LYS C 2 79 ? 143.545 171.119 181.197 1.00 95.85 79 LYS C N 1
ATOM 4957 C CA . LYS C 2 79 ? 144.146 169.895 181.784 1.00 95.85 79 LYS C CA 1
ATOM 4958 C C . LYS C 2 79 ? 143.717 168.662 180.985 1.00 95.85 79 LYS C C 1
ATOM 4959 O O . LYS C 2 79 ? 144.577 167.803 180.724 1.00 95.85 79 LYS C O 1
ATOM 4965 N N . GLY C 2 80 ? 142.440 168.565 180.617 1.00 94.83 80 GLY C N 1
ATOM 4966 C CA . GLY C 2 80 ? 141.955 167.437 179.803 1.00 94.83 80 GLY C CA 1
ATOM 4967 C C . GLY C 2 80 ? 142.599 167.446 178.432 1.00 94.83 80 GLY C C 1
ATOM 4968 O O . GLY C 2 80 ? 143.041 166.380 177.974 1.00 94.83 80 GLY C O 1
ATOM 4969 N N . PHE C 2 81 ? 142.690 168.614 177.804 1.00 94.70 81 PHE C N 1
ATOM 4970 C CA . PHE C 2 81 ? 143.283 168.756 176.454 1.00 94.70 81 PHE C CA 1
ATOM 4971 C C . PHE C 2 81 ? 144.771 168.400 176.489 1.00 94.70 81 PHE C C 1
ATOM 4972 O O . PHE C 2 81 ? 145.223 167.595 175.659 1.00 94.70 81 PHE C O 1
ATOM 4980 N N . TYR C 2 82 ? 145.508 168.929 177.464 1.00 93.67 82 TYR C N 1
ATOM 4981 C CA . TYR C 2 82 ? 146.966 168.691 177.581 1.00 93.67 82 TYR C CA 1
ATOM 4982 C C . TYR C 2 82 ? 147.226 167.206 177.847 1.00 93.67 82 TYR C C 1
ATOM 4983 O O . TYR C 2 82 ? 148.149 166.634 177.267 1.00 93.67 82 TYR C O 1
ATOM 4992 N N . ASN C 2 83 ? 146.421 166.574 178.690 1.00 94.23 83 ASN C N 1
ATOM 4993 C CA . ASN C 2 83 ? 146.584 165.125 178.959 1.00 94.23 83 ASN C CA 1
ATOM 4994 C C . ASN C 2 83 ? 146.400 164.342 177.655 1.00 94.23 83 ASN C C 1
ATOM 4995 O O . ASN C 2 83 ? 147.204 163.425 177.407 1.00 94.23 83 ASN C O 1
ATOM 5000 N N . ASN C 2 84 ? 145.406 164.701 176.840 1.00 92.86 84 ASN C N 1
ATOM 5001 C CA . ASN C 2 84 ? 145.083 163.973 175.582 1.00 92.86 84 ASN C CA 1
ATOM 5002 C C . ASN C 2 84 ? 146.075 164.249 174.447 1.00 92.86 84 ASN C C 1
ATOM 5003 O O . ASN C 2 84 ? 146.338 163.307 173.664 1.00 92.86 84 ASN C O 1
ATOM 5008 N N . TYR C 2 85 ? 146.575 165.476 174.300 1.00 91.64 85 TYR C N 1
ATOM 5009 C CA . TYR C 2 85 ? 147.405 165.844 173.122 1.00 91.64 85 TYR C CA 1
ATOM 5010 C C . TYR C 2 85 ? 148.817 166.309 173.492 1.00 91.64 85 TYR C C 1
ATOM 5011 O O . TYR C 2 85 ? 149.623 166.441 172.556 1.00 91.64 85 TYR C O 1
ATOM 5020 N N . ASN C 2 86 ? 149.125 166.542 174.770 1.00 91.58 86 ASN C N 1
ATOM 5021 C CA . ASN C 2 86 ? 150.446 167.082 175.204 1.00 91.58 86 ASN C CA 1
ATOM 5022 C C . ASN C 2 86 ? 150.685 168.412 174.476 1.00 91.58 86 ASN C C 1
ATOM 5023 O O . ASN C 2 86 ? 151.814 168.636 173.975 1.00 91.58 86 ASN C O 1
ATOM 5028 N N . VAL C 2 87 ? 149.656 169.264 174.399 1.00 91.57 87 VAL C N 1
ATOM 5029 C CA . VAL C 2 87 ? 149.749 170.567 173.673 1.00 91.57 87 VAL C CA 1
ATOM 5030 C C . VAL C 2 87 ? 149.236 171.719 174.539 1.00 91.57 87 VAL C C 1
ATOM 5031 O O . VAL C 2 87 ? 148.166 171.564 175.167 1.00 91.57 87 VAL C O 1
ATOM 5035 N N . HIS C 2 88 ? 149.958 172.842 174.533 1.00 91.48 88 HIS C N 1
ATOM 5036 C CA . HIS C 2 88 ? 149.565 174.072 175.265 1.00 91.48 88 HIS C CA 1
ATOM 5037 C C . HIS C 2 88 ? 148.632 174.897 174.376 1.00 91.48 88 HIS C C 1
ATOM 5038 O O . HIS C 2 88 ? 148.891 174.971 173.150 1.00 91.48 88 HIS C O 1
ATOM 5045 N N . ILE C 2 89 ? 147.564 175.464 174.950 1.00 89.31 89 ILE C N 1
ATOM 5046 C CA . ILE C 2 89 ? 146.544 176.243 174.187 1.00 89.31 89 ILE C CA 1
ATOM 5047 C C . ILE C 2 89 ? 146.205 177.532 174.946 1.00 89.31 89 ILE C C 1
ATOM 5048 O O . ILE C 2 89 ? 145.050 177.985 174.834 1.00 89.31 89 ILE C O 1
ATOM 5053 N N . PHE C 2 90 ? 147.153 178.113 175.677 1.00 80.65 90 PHE C N 1
ATOM 5054 C CA . PHE C 2 90 ? 146.884 179.310 176.513 1.00 80.65 90 PHE C CA 1
ATOM 5055 C C . PHE C 2 90 ? 146.748 180.561 175.642 1.00 80.65 90 PHE C C 1
ATOM 5056 O O . PHE C 2 90 ? 147.595 180.767 174.781 1.00 80.65 90 PHE C O 1
ATOM 5065 N N . VAL D 2 1 ? 128.649 171.009 155.507 1.00 48.92 1 VAL D N 1
ATOM 5066 C CA . VAL D 2 1 ? 129.728 172.024 155.702 1.00 48.92 1 VAL D CA 1
ATOM 5067 C C . VAL D 2 1 ? 130.685 171.503 156.775 1.00 48.92 1 VAL D C 1
ATOM 5068 O O . VAL D 2 1 ? 131.907 171.631 156.587 1.00 48.92 1 VAL D O 1
ATOM 5072 N N . THR D 2 2 ? 130.159 170.928 157.854 1.00 57.68 2 THR D N 1
ATOM 5073 C CA . THR D 2 2 ? 130.986 170.406 158.969 1.00 57.68 2 THR D CA 1
ATOM 5074 C C . THR D 2 2 ? 131.935 169.331 158.439 1.00 57.68 2 THR D C 1
ATOM 5075 O O . THR D 2 2 ? 133.090 169.290 158.890 1.00 57.68 2 THR D O 1
ATOM 5079 N N . ASN D 2 3 ? 131.458 168.474 157.539 1.00 68.65 3 ASN D N 1
ATOM 5080 C CA . ASN D 2 3 ? 132.286 167.377 156.981 1.00 68.65 3 ASN D CA 1
ATOM 5081 C C . ASN D 2 3 ? 133.424 167.971 156.148 1.00 68.65 3 ASN D C 1
ATOM 5082 O O . ASN D 2 3 ? 134.541 167.456 156.253 1.00 68.65 3 ASN D O 1
ATOM 5087 N N . GLU D 2 4 ? 133.164 169.014 155.361 1.00 70.55 4 GLU D N 1
ATOM 5088 C CA . GLU D 2 4 ? 134.181 169.602 154.449 1.00 70.55 4 GLU D CA 1
ATOM 5089 C C . GLU D 2 4 ? 135.370 170.162 155.236 1.00 70.55 4 GLU D C 1
ATOM 5090 O O . GLU D 2 4 ? 136.517 169.963 154.798 1.00 70.55 4 GLU D O 1
ATOM 5096 N N . LYS D 2 5 ? 135.116 170.859 156.342 1.00 69.92 5 LYS D N 1
ATOM 5097 C CA . LYS D 2 5 ? 136.219 171.399 157.179 1.00 69.92 5 LYS D CA 1
ATOM 5098 C C . LYS D 2 5 ? 137.002 170.237 157.794 1.00 69.92 5 LYS D C 1
ATOM 5099 O O . LYS D 2 5 ? 138.235 170.305 157.791 1.00 69.92 5 LYS D O 1
ATOM 5105 N N . GLY D 2 6 ? 136.317 169.203 158.284 1.00 76.63 6 GLY D N 1
ATOM 5106 C CA . GLY D 2 6 ? 136.996 168.022 158.848 1.00 76.63 6 GLY D CA 1
ATOM 5107 C C . GLY D 2 6 ? 137.856 167.352 157.795 1.00 76.63 6 GLY D C 1
ATOM 5108 O O . GLY D 2 6 ? 139.004 167.009 158.108 1.00 76.63 6 GLY D O 1
ATOM 5109 N N . GLN D 2 7 ? 137.345 167.227 156.573 1.00 85.48 7 GLN D N 1
ATOM 5110 C CA . GLN D 2 7 ? 138.081 166.581 155.458 1.00 85.48 7 GLN D CA 1
ATOM 5111 C C . GLN D 2 7 ? 139.340 167.393 155.131 1.00 85.48 7 GLN D C 1
ATOM 5112 O O . GLN D 2 7 ? 140.409 166.783 155.045 1.00 85.48 7 GLN D O 1
ATOM 5118 N N . ALA D 2 8 ? 139.246 168.723 155.043 1.00 82.73 8 ALA D N 1
ATOM 5119 C CA . ALA D 2 8 ? 140.397 169.610 154.744 1.00 82.73 8 ALA D CA 1
ATOM 5120 C C . ALA D 2 8 ? 141.494 169.429 155.801 1.00 82.73 8 ALA D C 1
ATOM 5121 O O . ALA D 2 8 ? 142.680 169.485 155.444 1.00 82.73 8 ALA D O 1
ATOM 5123 N N . TYR D 2 9 ? 141.124 169.245 157.068 1.00 86.43 9 TYR D N 1
ATOM 5124 C CA . TYR D 2 9 ? 142.103 169.055 158.173 1.00 86.43 9 TYR D CA 1
ATOM 5125 C C . TYR D 2 9 ? 142.749 167.672 158.032 1.00 86.43 9 TYR D C 1
ATOM 5126 O O . TYR D 2 9 ? 143.979 167.543 158.269 1.00 86.43 9 TYR D O 1
ATOM 5135 N N . THR D 2 10 ? 141.971 166.664 157.641 1.00 90.84 10 THR D N 1
ATOM 5136 C CA . THR D 2 10 ? 142.499 165.293 157.421 1.00 90.84 10 THR D CA 1
ATOM 5137 C C . THR D 2 10 ? 143.464 165.306 156.232 1.00 90.84 10 THR D C 1
ATOM 5138 O O . THR D 2 10 ? 144.560 164.740 156.380 1.00 90.84 10 THR D O 1
ATOM 5142 N N . GLU D 2 11 ? 143.094 165.950 155.117 1.00 93.29 11 GLU D N 1
ATOM 5143 C CA . GLU D 2 11 ? 143.942 166.037 153.895 1.00 93.29 11 GLU D CA 1
ATOM 5144 C C . GLU D 2 11 ? 145.266 166.721 154.246 1.00 93.29 11 GLU D C 1
ATOM 5145 O O . GLU D 2 11 ? 146.324 166.240 153.800 1.00 93.29 11 GLU D O 1
ATOM 5151 N N . MET D 2 12 ? 145.222 167.793 155.041 1.00 94.67 12 MET D N 1
ATOM 5152 C CA . MET D 2 12 ? 146.448 168.545 155.422 1.00 94.67 12 MET D CA 1
ATOM 5153 C C . MET D 2 12 ? 147.340 167.646 156.287 1.00 94.67 12 MET D C 1
ATOM 5154 O O . MET D 2 12 ? 148.559 167.608 156.032 1.00 94.67 12 MET D O 1
ATOM 5159 N N . LEU D 2 13 ? 146.764 166.913 157.240 1.00 93.00 13 LEU D N 1
ATOM 5160 C CA . LEU D 2 13 ? 147.558 166.031 158.131 1.00 93.00 13 LEU D CA 1
ATOM 5161 C C . LEU D 2 13 ? 148.145 164.874 157.319 1.00 93.00 13 LEU D C 1
ATOM 5162 O O . LEU D 2 13 ? 149.297 164.504 157.573 1.00 93.00 13 LEU D O 1
ATOM 5167 N N . GLN D 2 14 ? 147.378 164.314 156.387 1.00 93.90 14 GLN D N 1
ATOM 5168 C CA . GLN D 2 14 ? 147.849 163.185 155.547 1.00 93.90 14 GLN D CA 1
ATOM 5169 C C . GLN D 2 14 ? 149.007 163.651 154.661 1.00 93.90 14 GLN D C 1
ATOM 5170 O O . GLN D 2 14 ? 150.041 162.961 154.628 1.00 93.90 14 GLN D O 1
ATOM 5176 N N . LEU D 2 15 ? 148.854 164.795 153.998 1.00 94.58 15 LEU D N 1
ATOM 5177 C CA . LEU D 2 15 ? 149.924 165.335 153.126 1.00 94.58 15 LEU D CA 1
ATOM 5178 C C . LEU D 2 15 ? 151.162 165.598 153.982 1.00 94.58 15 LEU D C 1
ATOM 5179 O O . LEU D 2 15 ? 152.248 165.213 153.554 1.00 94.58 15 LEU D O 1
ATOM 5184 N N . PHE D 2 16 ? 151.002 166.234 155.140 1.00 93.32 16 PHE D N 1
ATOM 5185 C CA . PHE D 2 16 ? 152.134 166.573 156.035 1.00 93.32 16 PHE D CA 1
ATOM 5186 C C . PHE D 2 16 ? 152.889 165.296 156.409 1.00 93.32 16 PHE D C 1
ATOM 5187 O O . PHE D 2 16 ? 154.121 165.286 156.289 1.00 93.32 16 PHE D O 1
ATOM 5195 N N . ASN D 2 17 ? 152.177 164.248 156.822 1.00 90.72 17 ASN D N 1
ATOM 5196 C CA . ASN D 2 17 ? 152.799 162.968 157.254 1.00 90.72 17 ASN D CA 1
ATOM 5197 C C . ASN D 2 17 ? 153.532 162.290 156.088 1.00 90.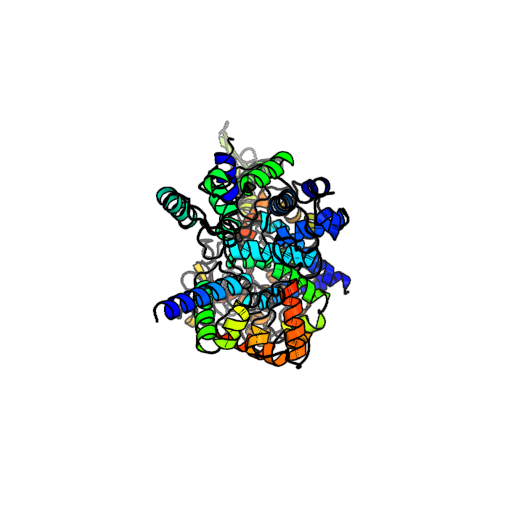72 17 ASN D C 1
ATOM 5198 O O . ASN D 2 17 ? 154.587 161.668 156.331 1.00 90.72 17 ASN D O 1
ATOM 5203 N N . LEU D 2 18 ? 152.977 162.342 154.878 1.00 91.61 18 LEU D N 1
ATOM 5204 C CA . LEU D 2 18 ? 153.642 161.750 153.688 1.00 91.61 18 LEU D CA 1
ATOM 5205 C C . LEU D 2 18 ? 154.926 162.521 153.367 1.00 91.61 18 LEU D C 1
ATOM 5206 O O . LEU D 2 18 ? 155.985 161.889 153.297 1.00 91.61 18 LEU D O 1
ATOM 5211 N N . LEU D 2 19 ? 154.858 163.848 153.266 1.00 91.54 19 LEU D N 1
ATOM 5212 C CA . LEU D 2 19 ? 156.042 164.666 152.890 1.00 91.54 19 LEU D CA 1
ATOM 5213 C C . LEU D 2 19 ? 157.090 164.585 154.002 1.00 91.54 19 LEU D C 1
ATOM 5214 O O . LEU D 2 19 ? 158.279 164.716 153.698 1.00 91.54 19 LEU D O 1
ATOM 5219 N N . GLN D 2 20 ? 156.671 164.344 155.241 1.00 89.77 20 GLN D N 1
ATOM 5220 C CA . GLN D 2 20 ? 157.609 164.289 156.391 1.00 89.77 20 GLN D CA 1
ATOM 5221 C C . GLN D 2 20 ? 158.626 163.160 156.174 1.00 89.77 20 GLN D C 1
ATOM 5222 O O . GLN D 2 20 ? 159.752 163.278 156.684 1.00 89.77 20 GLN D O 1
ATOM 5228 N N . GLN D 2 21 ? 158.262 162.109 155.443 1.00 87.66 21 GLN D N 1
ATOM 5229 C CA . GLN D 2 21 ? 159.172 160.957 155.206 1.00 87.66 21 GLN D CA 1
ATOM 5230 C C . GLN D 2 21 ? 160.419 161.405 154.432 1.00 87.66 21 GLN D C 1
ATOM 5231 O O . GLN D 2 21 ? 161.468 160.746 154.587 1.00 87.66 21 GLN D O 1
ATOM 5237 N N . TRP D 2 22 ? 160.320 162.439 153.597 1.00 87.27 22 TRP D N 1
ATOM 5238 C CA . TRP D 2 22 ? 161.458 162.906 152.758 1.00 87.27 22 TRP D CA 1
ATOM 5239 C C . TRP D 2 22 ? 162.087 164.184 153.319 1.00 87.27 22 TRP D C 1
ATOM 5240 O O . TRP D 2 22 ? 163.028 164.693 152.681 1.00 87.27 22 TRP D O 1
ATOM 5251 N N . ASN D 2 23 ? 161.606 164.699 154.451 1.00 87.48 23 ASN D N 1
ATOM 5252 C CA . ASN D 2 23 ? 162.090 166.004 154.976 1.00 87.48 23 ASN D CA 1
ATOM 5253 C C . ASN D 2 23 ? 162.619 165.897 156.409 1.00 87.48 23 ASN D C 1
ATOM 5254 O O . ASN D 2 23 ? 161.868 165.469 157.302 1.00 87.48 23 ASN D O 1
ATOM 5259 N N . ASP D 2 24 ? 163.851 166.341 156.639 1.00 72.71 24 ASP D N 1
ATOM 5260 C CA . ASP D 2 24 ? 164.443 166.343 157.998 1.00 72.71 24 ASP D CA 1
ATOM 5261 C C . ASP D 2 24 ? 163.621 167.269 158.891 1.00 72.71 24 ASP D C 1
ATOM 5262 O O . ASP D 2 24 ? 163.352 168.400 158.455 1.00 72.71 24 ASP D O 1
ATOM 5267 N N . PHE D 2 25 ? 163.277 166.835 160.102 1.00 64.62 25 PHE D N 1
ATOM 5268 C CA . PHE D 2 25 ? 162.470 167.642 161.053 1.00 64.62 25 PHE D CA 1
ATOM 5269 C C . PHE D 2 25 ? 163.312 168.082 162.250 1.00 64.62 25 PHE D C 1
ATOM 5270 O O . PHE D 2 25 ? 162.745 168.598 163.231 1.00 64.62 25 PHE D O 1
ATOM 5278 N N . TYR D 2 26 ? 164.630 167.954 162.172 1.00 56.31 26 TYR D N 1
ATOM 5279 C CA . TYR D 2 26 ? 165.510 168.273 163.319 1.00 56.31 26 TYR D CA 1
ATOM 5280 C C . TYR D 2 26 ? 165.314 169.732 163.743 1.00 56.31 26 TYR D C 1
ATOM 5281 O O . TYR D 2 26 ? 165.298 169.988 164.961 1.00 56.31 26 TYR D O 1
ATOM 5290 N N . THR D 2 27 ? 165.155 170.658 162.799 1.00 67.52 27 THR D N 1
ATOM 5291 C CA . THR D 2 27 ? 165.055 172.106 163.131 1.00 67.52 27 THR D CA 1
ATOM 5292 C C . THR D 2 27 ? 163.597 172.580 163.102 1.00 67.52 27 THR D C 1
ATOM 5293 O O . THR D 2 27 ? 162.806 172.113 162.252 1.00 67.52 27 THR D O 1
ATOM 5297 N N . ALA D 2 28 ? 163.244 173.497 163.998 1.00 66.11 28 ALA D N 1
ATOM 5298 C CA . ALA D 2 28 ? 161.879 174.059 164.049 1.00 66.11 28 ALA D CA 1
ATOM 5299 C C . ALA D 2 28 ? 161.594 174.767 162.725 1.00 66.11 28 ALA D C 1
ATOM 5300 O O . ALA D 2 28 ? 160.446 174.710 162.272 1.00 66.11 28 ALA D O 1
ATOM 5302 N N . GLU D 2 29 ? 162.598 175.401 162.122 1.00 73.73 29 GLU D N 1
ATOM 5303 C CA . GLU D 2 29 ? 162.430 176.156 160.853 1.00 73.73 29 GLU D CA 1
ATOM 5304 C C . GLU D 2 29 ? 161.918 175.218 159.752 1.00 73.73 29 GLU D C 1
ATOM 5305 O O . GLU D 2 29 ? 160.966 175.598 159.051 1.00 73.73 29 GLU D O 1
ATOM 5311 N N . ASN D 2 30 ? 162.487 174.020 159.635 1.00 74.55 30 ASN D N 1
ATOM 5312 C CA . ASN D 2 30 ? 162.080 173.033 158.602 1.00 74.55 30 ASN D CA 1
ATOM 5313 C C . ASN D 2 30 ? 160.630 172.596 158.838 1.00 74.55 30 ASN D C 1
ATOM 5314 O O . ASN D 2 30 ? 159.894 172.419 157.843 1.00 74.55 30 ASN D O 1
ATOM 5319 N N . ALA D 2 31 ? 160.247 172.363 160.094 1.00 76.72 31 ALA D N 1
ATOM 5320 C CA . ALA D 2 31 ? 158.875 171.934 160.445 1.00 76.72 31 ALA D CA 1
ATOM 5321 C C . ALA D 2 31 ? 157.903 173.004 159.951 1.00 76.72 31 ALA D C 1
ATOM 5322 O O . ALA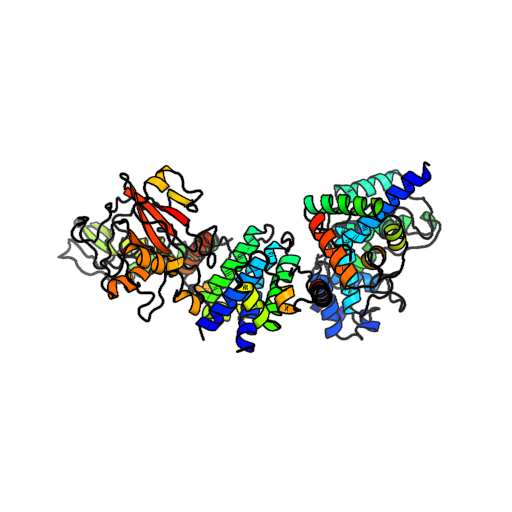 D 2 31 ? 156.869 172.645 159.365 1.00 76.72 31 ALA D O 1
ATOM 5324 N N . ASN D 2 32 ? 158.225 174.277 160.172 1.00 88.59 32 ASN D N 1
ATOM 5325 C CA . ASN D 2 32 ? 157.385 175.405 159.695 1.00 88.59 32 ASN D CA 1
ATOM 5326 C C . ASN D 2 32 ? 157.373 175.409 158.168 1.00 88.59 32 ASN D C 1
ATOM 5327 O O . ASN D 2 32 ? 156.306 175.653 157.582 1.00 88.59 32 ASN D O 1
ATOM 5332 N N . ASN D 2 33 ? 158.517 175.146 157.549 1.00 91.84 33 ASN D N 1
ATOM 5333 C CA . ASN D 2 33 ? 158.635 175.142 156.072 1.00 91.84 33 ASN D CA 1
ATOM 5334 C C . ASN D 2 33 ? 157.729 174.061 155.472 1.00 91.84 33 ASN D C 1
ATOM 5335 O O . ASN D 2 33 ? 157.030 174.356 154.492 1.00 91.84 33 ASN D O 1
ATOM 5340 N N . LEU D 2 34 ? 157.706 172.862 156.056 1.00 92.10 34 LEU D N 1
ATOM 5341 C CA . LEU D 2 34 ? 156.853 171.768 155.524 1.00 92.10 34 LEU D CA 1
ATOM 5342 C C . LEU D 2 34 ? 155.376 172.138 155.709 1.00 92.10 34 LEU D C 1
ATOM 5343 O O . LEU D 2 34 ? 154.593 171.877 154.793 1.00 92.10 34 LEU D O 1
ATOM 5348 N N . LEU D 2 35 ? 155.003 172.739 156.837 1.00 92.31 35 LEU D N 1
ATOM 5349 C CA . LEU D 2 35 ? 153.596 173.150 157.077 1.00 92.31 35 LEU D CA 1
ATOM 5350 C C . LEU D 2 35 ? 153.173 174.143 155.992 1.00 92.31 35 LEU D C 1
ATOM 5351 O O . LEU D 2 35 ? 152.092 173.954 155.402 1.00 92.31 35 LEU D O 1
ATOM 5356 N N . VAL D 2 36 ? 154.007 175.144 155.712 1.00 93.60 36 VAL D N 1
ATOM 5357 C CA . VAL D 2 36 ? 153.709 176.178 154.678 1.00 93.60 36 VAL D CA 1
ATOM 5358 C C . VAL D 2 36 ? 153.667 175.499 153.309 1.00 93.60 36 VAL D C 1
ATOM 5359 O O . VAL D 2 36 ? 152.737 175.788 152.545 1.00 93.60 36 VAL D O 1
ATOM 5363 N N . ALA D 2 37 ? 154.604 174.595 153.026 1.00 94.94 37 ALA D N 1
ATOM 5364 C CA . ALA D 2 37 ? 154.688 173.894 151.727 1.00 94.94 37 ALA D CA 1
ATOM 5365 C C . ALA D 2 37 ? 153.415 173.085 151.488 1.00 94.94 37 ALA D C 1
ATOM 5366 O O . ALA D 2 37 ? 152.925 173.095 150.354 1.00 94.94 37 ALA D O 1
ATOM 5368 N N . CYS D 2 38 ? 152.912 172.405 152.516 1.00 95.39 38 CYS D N 1
ATOM 5369 C CA . CYS D 2 38 ? 151.692 171.567 152.406 1.00 95.39 38 CYS D CA 1
ATOM 5370 C C . CYS D 2 38 ? 150.465 172.440 152.150 1.00 95.39 38 CYS D C 1
ATOM 5371 O O . CYS D 2 38 ? 149.619 172.011 151.366 1.00 95.39 38 CYS D O 1
ATOM 5374 N N . GLN D 2 39 ? 150.349 173.591 152.812 1.00 94.53 39 GLN D N 1
ATOM 5375 C CA . GLN D 2 39 ? 149.145 174.450 152.678 1.00 94.53 39 GLN D CA 1
ATOM 5376 C C . GLN D 2 39 ? 149.148 175.100 151.294 1.00 94.53 39 GLN D C 1
ATOM 5377 O O . GLN D 2 39 ? 148.052 175.306 150.775 1.00 94.53 39 GLN D O 1
ATOM 5383 N N . GLN D 2 40 ? 150.320 175.437 150.746 1.00 95.82 40 GLN D N 1
ATOM 5384 C CA . GLN D 2 40 ? 150.443 176.023 149.383 1.00 95.82 40 GLN D CA 1
ATOM 5385 C C . GLN D 2 40 ? 150.143 174.940 148.343 1.00 95.82 40 GLN D C 1
ATOM 5386 O O . GLN D 2 40 ? 149.563 175.274 147.297 1.00 95.82 40 GLN D O 1
ATOM 5392 N N . LEU D 2 41 ? 150.527 173.690 148.602 1.00 96.12 41 LEU D N 1
ATOM 5393 C CA . LEU D 2 41 ? 150.194 172.567 147.687 1.00 96.12 41 LEU D CA 1
ATOM 5394 C C . LEU D 2 41 ? 148.674 172.363 147.659 1.00 96.12 41 LEU D C 1
ATOM 5395 O O . LEU D 2 41 ? 148.116 172.278 146.568 1.00 96.12 41 LEU D O 1
ATOM 5400 N N . LEU D 2 42 ? 148.008 172.338 148.813 1.00 95.01 42 LEU D N 1
ATOM 5401 C CA . LEU D 2 42 ? 146.539 172.109 148.875 1.00 95.01 42 LEU D CA 1
ATOM 5402 C C . LEU D 2 42 ? 145.782 173.289 148.251 1.00 95.01 42 LEU D C 1
ATOM 5403 O O . LEU D 2 42 ? 144.705 173.057 147.689 1.00 95.01 42 LEU D O 1
ATOM 5408 N N . ILE D 2 43 ? 146.279 174.515 148.403 1.00 94.40 43 ILE D N 1
ATOM 5409 C CA . ILE D 2 43 ? 145.593 175.730 147.866 1.00 94.40 43 ILE D CA 1
ATOM 5410 C C . ILE D 2 43 ? 145.767 175.804 146.347 1.00 94.40 43 ILE D C 1
ATOM 5411 O O . ILE D 2 43 ? 144.766 176.070 145.654 1.00 94.40 43 ILE D O 1
ATOM 5416 N N . ASN D 2 44 ? 146.967 175.546 145.832 1.00 95.45 44 ASN D N 1
ATOM 5417 C CA . ASN D 2 44 ? 147.258 175.763 144.390 1.00 95.45 44 ASN D CA 1
ATOM 5418 C C . ASN D 2 44 ? 147.128 174.476 143.572 1.00 95.45 44 ASN D C 1
ATOM 5419 O O . ASN D 2 44 ? 146.925 174.594 142.345 1.00 95.45 44 ASN D O 1
ATOM 5424 N N . TYR D 2 45 ? 147.251 173.301 144.191 1.00 95.04 45 TYR D N 1
ATOM 5425 C CA . TYR D 2 45 ? 147.257 172.002 143.464 1.00 95.04 45 TYR D CA 1
ATOM 5426 C C . TYR D 2 45 ? 146.345 171.000 144.177 1.00 95.04 45 TYR D C 1
ATOM 5427 O O . TYR D 2 45 ? 146.728 169.823 144.295 1.00 95.04 45 TYR D O 1
ATOM 5436 N N . ASN D 2 46 ? 145.175 171.442 144.635 1.00 94.30 46 ASN D N 1
ATOM 5437 C CA . ASN D 2 46 ? 144.243 170.580 145.407 1.00 94.30 46 ASN D CA 1
ATOM 5438 C C . ASN D 2 46 ? 143.998 169.238 144.710 1.00 94.30 46 ASN D C 1
ATOM 5439 O O . ASN D 2 46 ? 144.332 168.208 145.312 1.00 94.30 46 ASN D O 1
ATOM 5444 N N . GLU D 2 47 ? 143.466 169.225 143.487 1.00 95.68 47 GLU D N 1
ATOM 5445 C CA . GLU D 2 47 ? 143.081 167.955 142.807 1.00 95.68 47 GLU D CA 1
ATOM 5446 C C . GLU D 2 47 ? 144.290 167.017 142.696 1.00 95.68 47 GLU D C 1
ATOM 5447 O O . GLU D 2 47 ? 144.136 165.836 143.056 1.00 95.68 47 GLU D O 1
ATOM 5453 N N . PRO D 2 48 ? 145.471 167.453 142.199 1.00 95.63 48 PRO D N 1
ATOM 5454 C CA . PRO D 2 48 ? 146.671 166.606 142.200 1.00 95.63 48 PRO D CA 1
ATOM 5455 C C . PRO D 2 48 ? 147.037 166.062 143.587 1.00 95.63 48 PRO D C 1
ATOM 5456 O O . PRO D 2 48 ? 147.336 164.883 143.700 1.00 95.63 48 PRO D O 1
ATOM 5460 N N . VAL D 2 49 ? 147.007 166.914 144.607 1.00 96.04 49 VAL D N 1
ATOM 5461 C CA . VAL D 2 49 ? 147.384 166.518 145.994 1.00 96.04 49 VAL D CA 1
ATOM 5462 C C . VAL D 2 49 ? 146.394 165.468 146.508 1.00 96.04 49 VAL D C 1
ATOM 5463 O O . VAL D 2 49 ? 146.843 164.489 147.112 1.00 96.04 49 VAL D O 1
ATOM 5467 N N . ILE D 2 50 ? 145.097 165.647 146.264 1.00 95.59 50 ILE D N 1
ATOM 5468 C CA . ILE D 2 50 ? 144.057 164.689 146.742 1.00 95.59 50 ILE D CA 1
ATOM 5469 C C . ILE D 2 50 ? 144.255 163.351 146.020 1.00 95.59 50 ILE D C 1
ATOM 5470 O O . ILE D 2 50 ? 144.089 162.306 146.671 1.00 95.59 50 ILE D O 1
ATOM 5475 N N . LYS D 2 51 ? 144.602 163.357 144.733 1.00 95.14 51 LYS D N 1
ATOM 5476 C CA . LYS D 2 51 ? 144.892 162.096 144.003 1.00 95.14 51 LYS D CA 1
ATOM 5477 C C . LYS D 2 51 ? 146.106 161.416 144.636 1.00 95.14 51 LYS D C 1
ATOM 5478 O O . LYS D 2 51 ? 146.031 160.203 144.890 1.00 95.14 51 LYS D O 1
ATOM 5484 N N . PHE D 2 52 ? 147.161 162.172 144.932 1.00 95.43 52 PHE D N 1
ATOM 5485 C CA . PHE D 2 52 ? 148.400 161.634 145.546 1.00 95.43 52 PHE D CA 1
ATOM 5486 C C . PHE D 2 52 ? 148.120 161.057 146.939 1.00 95.43 52 PHE D C 1
ATOM 5487 O O . PHE D 2 52 ? 148.621 159.968 147.265 1.00 95.43 52 PHE D O 1
ATOM 5495 N N . ILE D 2 53 ? 147.341 161.762 147.756 1.00 94.72 53 ILE D N 1
ATOM 5496 C CA . ILE D 2 53 ? 147.017 161.307 149.138 1.00 94.72 53 ILE D CA 1
ATOM 5497 C C . ILE D 2 53 ? 146.247 159.988 149.056 1.00 94.72 53 ILE D C 1
ATOM 5498 O O . ILE D 2 53 ? 146.562 159.086 149.855 1.00 94.72 53 ILE D O 1
ATOM 5503 N N . ASN D 2 54 ? 145.317 159.855 148.107 1.00 93.68 54 ASN D N 1
ATOM 5504 C CA . ASN D 2 54 ? 144.436 158.661 148.009 1.00 93.68 54 ASN D CA 1
ATOM 5505 C C . ASN D 2 54 ? 145.071 157.543 147.173 1.00 93.68 54 ASN D C 1
ATOM 5506 O O . ASN D 2 54 ? 144.446 156.470 147.066 1.00 93.68 54 ASN D O 1
ATOM 5511 N N . ASP D 2 55 ? 146.259 157.757 146.614 1.00 93.60 55 ASP D N 1
ATOM 5512 C CA . ASP D 2 55 ? 146.949 156.683 145.854 1.00 93.60 55 ASP D CA 1
ATOM 5513 C C . ASP D 2 55 ? 147.573 155.694 146.848 1.00 93.60 55 ASP D C 1
ATOM 5514 O O . ASP D 2 55 ? 148.309 156.131 147.754 1.00 93.60 55 ASP D O 1
ATOM 5519 N N . GLU D 2 56 ? 147.300 154.398 146.683 1.00 90.97 56 GLU D N 1
ATOM 5520 C CA . GLU D 2 56 ? 147.833 153.344 147.588 1.00 90.97 56 GLU D CA 1
ATOM 5521 C C . GLU D 2 56 ? 149.087 152.702 146.976 1.00 90.97 56 GLU D C 1
ATOM 5522 O O . GLU D 2 56 ? 149.669 151.808 147.622 1.00 90.97 56 GLU D O 1
ATOM 5528 N N . ASN D 2 57 ? 149.513 153.141 145.792 1.00 91.30 57 ASN D N 1
ATOM 5529 C CA . ASN D 2 57 ? 150.733 152.598 145.142 1.00 91.30 57 ASN D CA 1
ATOM 5530 C C . ASN D 2 57 ? 151.976 152.992 145.946 1.00 91.30 57 ASN D C 1
ATOM 5531 O O . ASN D 2 57 ? 152.076 154.157 146.358 1.00 91.30 57 ASN D O 1
ATOM 5536 N N . GLU D 2 58 ? 152.910 152.061 146.142 1.00 81.88 58 GLU D N 1
ATOM 5537 C CA . GLU D 2 58 ? 154.159 152.324 146.907 1.00 81.88 58 GLU D CA 1
ATOM 5538 C C . GLU D 2 58 ? 155.045 153.308 146.133 1.00 81.88 58 GLU D C 1
ATOM 5539 O O . GLU D 2 58 ? 155.731 154.115 146.795 1.00 81.88 58 GLU D O 1
ATOM 5545 N N . ASP D 2 59 ? 155.018 153.285 144.798 1.00 84.25 59 ASP D N 1
ATOM 5546 C CA . ASP D 2 59 ? 155.929 154.116 143.961 1.00 84.25 59 ASP D CA 1
ATOM 5547 C C . ASP D 2 59 ? 155.270 155.448 143.575 1.00 84.25 59 ASP D C 1
ATOM 5548 O O . ASP D 2 59 ? 155.813 156.139 142.689 1.00 84.25 59 ASP D O 1
ATOM 5553 N N . LYS D 2 60 ? 154.163 155.828 144.212 1.00 89.84 60 LYS D N 1
ATOM 5554 C CA . LYS D 2 60 ? 153.436 157.074 143.854 1.00 89.84 60 LYS D CA 1
ATOM 5555 C C . LYS D 2 60 ? 154.334 158.299 144.043 1.00 89.84 60 LYS D C 1
ATOM 5556 O O . LYS D 2 60 ? 155.062 158.366 145.053 1.00 89.84 60 LYS D O 1
ATOM 5562 N N . SER D 2 61 ? 154.279 159.251 143.116 1.00 90.61 61 SER D N 1
ATOM 5563 C CA . SER D 2 61 ? 155.065 160.503 143.222 1.00 90.61 61 SER D CA 1
ATOM 5564 C C . SER D 2 61 ? 154.139 161.715 143.132 1.00 90.61 61 SER D C 1
ATOM 5565 O O . SER D 2 61 ? 153.365 161.817 142.166 1.00 90.61 61 SER D O 1
ATOM 5568 N N . LEU D 2 62 ? 154.253 162.637 144.080 1.00 94.23 62 LEU D N 1
ATOM 5569 C CA . LEU D 2 62 ? 153.447 163.880 144.043 1.00 94.23 62 LEU D CA 1
ATOM 5570 C C . LEU D 2 62 ? 153.856 164.697 142.811 1.00 94.23 62 LEU D C 1
ATOM 5571 O O . LEU D 2 62 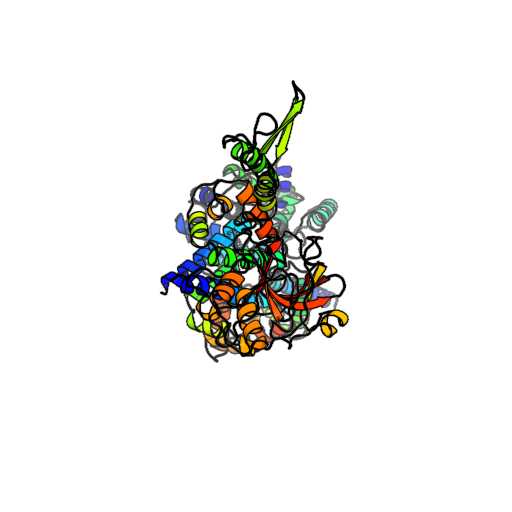? 152.980 165.348 142.228 1.00 94.23 62 LEU D O 1
ATOM 5576 N N . LEU D 2 63 ? 155.125 164.648 142.402 1.00 94.01 63 LEU D N 1
ATOM 5577 C CA . LEU D 2 63 ? 155.608 165.393 141.210 1.00 94.01 63 LEU D CA 1
ATOM 5578 C C . LEU D 2 63 ? 154.877 164.915 139.952 1.00 94.01 63 LEU D C 1
ATOM 5579 O O . LEU D 2 63 ? 154.589 165.753 139.091 1.00 94.01 63 LEU D O 1
ATOM 5584 N N . GLN D 2 64 ? 154.590 163.621 139.841 1.00 94.26 64 GLN D N 1
ATOM 5585 C CA . GLN D 2 64 ? 153.863 163.083 138.665 1.00 94.26 64 GLN D CA 1
ATOM 5586 C C . GLN D 2 64 ? 152.463 163.703 138.605 1.00 94.26 64 GLN D C 1
ATOM 5587 O O . GLN D 2 64 ? 152.027 164.093 137.511 1.00 94.26 64 GLN D O 1
ATOM 5593 N N . TYR D 2 65 ? 151.775 163.817 139.735 1.00 94.92 65 TYR D N 1
ATOM 5594 C CA . TYR D 2 65 ? 150.425 164.430 139.782 1.00 94.92 65 TYR D CA 1
ATOM 5595 C C . TYR D 2 65 ? 150.503 165.933 139.497 1.00 94.92 65 TYR D C 1
ATOM 5596 O O . TYR D 2 65 ? 149.522 166.470 138.941 1.00 94.92 65 TYR D O 1
ATOM 5605 N N . LEU D 2 66 ? 151.593 166.600 139.884 1.00 94.78 66 LEU D N 1
ATOM 5606 C CA . LEU D 2 66 ? 151.726 168.076 139.744 1.00 94.78 66 LEU D CA 1
ATOM 5607 C C . LEU D 2 66 ? 152.235 168.485 138.360 1.00 94.78 66 LEU D C 1
ATOM 5608 O O . LEU D 2 66 ? 151.744 169.514 137.851 1.00 94.78 66 LEU D O 1
ATOM 5613 N N . ALA D 2 67 ? 153.186 167.758 137.774 1.00 94.07 67 ALA D N 1
ATOM 5614 C CA . ALA D 2 67 ? 153.838 168.182 136.510 1.00 94.07 67 ALA D CA 1
ATOM 5615 C C . ALA D 2 67 ? 153.708 167.153 135.377 1.00 94.07 67 ALA D C 1
ATOM 5616 O O . ALA D 2 67 ? 154.237 167.420 134.277 1.00 94.07 67 ALA D O 1
ATOM 5618 N N . GLY D 2 68 ? 153.045 166.021 135.608 1.00 91.98 68 GLY D N 1
ATOM 5619 C CA . GLY D 2 68 ? 152.841 165.008 134.554 1.00 91.98 68 GLY D CA 1
ATOM 5620 C C . GLY D 2 68 ? 154.025 164.066 134.439 1.00 91.98 68 GLY D C 1
ATOM 5621 O O . GLY D 2 68 ? 154.889 164.106 135.329 1.00 91.98 68 GLY D O 1
ATOM 5622 N N . ASP D 2 69 ? 154.122 163.290 133.359 1.00 92.74 69 ASP D N 1
ATOM 5623 C CA . ASP D 2 69 ? 155.175 162.246 133.221 1.00 92.74 69 ASP D CA 1
ATOM 5624 C C . ASP D 2 69 ? 156.489 162.818 132.663 1.00 92.74 69 ASP D C 1
ATOM 5625 O O . ASP D 2 69 ? 157.455 162.040 132.529 1.00 92.74 69 ASP D O 1
ATOM 5630 N N . ASP D 2 70 ? 156.554 164.112 132.359 1.00 94.57 70 ASP D N 1
ATOM 5631 C CA . ASP D 2 70 ? 157.780 164.693 131.756 1.00 94.57 70 ASP D CA 1
ATOM 5632 C C . ASP D 2 70 ? 158.801 164.986 132.861 1.00 94.57 70 ASP D C 1
ATOM 5633 O O . ASP D 2 70 ? 158.576 165.918 133.670 1.00 94.57 70 ASP D O 1
ATOM 5638 N N . GLY D 2 71 ? 159.932 164.281 132.854 1.00 92.33 71 GLY D N 1
ATOM 5639 C CA . GLY D 2 71 ? 160.917 164.434 133.938 1.00 92.33 71 GLY D CA 1
ATOM 5640 C C . GLY D 2 71 ? 161.433 165.855 134.009 1.00 92.33 71 GLY D C 1
ATOM 5641 O O . GLY D 2 71 ? 161.647 166.341 135.128 1.00 92.33 71 GLY D O 1
ATOM 5642 N N . LEU D 2 72 ? 161.593 166.534 132.878 1.00 94.83 72 LEU D N 1
ATOM 5643 C CA . LEU D 2 72 ? 162.189 167.890 132.905 1.00 94.83 72 LEU D CA 1
ATOM 5644 C C . LEU D 2 72 ? 161.187 168.839 133.567 1.00 94.83 72 LEU D C 1
ATOM 5645 O O . LEU D 2 72 ? 161.619 169.662 134.400 1.00 94.83 72 LEU D O 1
ATOM 5650 N N . ALA D 2 73 ? 159.899 168.717 133.250 1.00 94.74 73 ALA D N 1
ATOM 5651 C CA . ALA D 2 73 ? 158.849 169.542 133.885 1.00 94.74 73 ALA D CA 1
ATOM 5652 C C . ALA D 2 73 ? 158.832 169.243 135.386 1.00 94.74 73 ALA D C 1
ATOM 5653 O O . ALA D 2 73 ? 158.792 170.209 136.177 1.00 94.74 73 ALA D O 1
ATOM 5655 N N . GLN D 2 74 ? 158.908 167.966 135.768 1.00 94.72 74 GLN D N 1
ATOM 5656 C CA . GLN D 2 74 ? 158.937 167.559 137.196 1.00 94.72 74 GLN D CA 1
ATOM 5657 C C . GLN D 2 74 ? 160.150 168.201 137.871 1.00 94.72 74 GLN D C 1
ATOM 5658 O O . GLN D 2 74 ? 159.992 168.765 138.965 1.00 94.72 74 GLN D O 1
ATOM 5664 N N . TRP D 2 75 ? 161.315 168.144 137.234 1.00 94.51 75 TRP D N 1
ATOM 5665 C CA . TRP D 2 75 ? 162.562 168.732 137.784 1.00 94.51 75 TRP D CA 1
ATOM 5666 C C . TRP D 2 75 ? 162.417 170.248 137.944 1.00 94.51 75 TRP D C 1
ATOM 5667 O O . TRP D 2 75 ? 162.833 170.782 138.983 1.00 94.51 75 TRP D O 1
ATOM 5678 N N . GLN D 2 76 ? 161.877 170.930 136.937 1.00 95.94 76 GLN D N 1
ATOM 5679 C CA . GLN D 2 76 ? 161.740 172.407 136.978 1.00 95.94 76 GLN D CA 1
ATOM 5680 C C . GLN D 2 76 ? 160.763 172.789 138.090 1.00 95.94 76 GLN D C 1
ATOM 5681 O O . GLN D 2 76 ? 161.057 173.744 138.840 1.00 95.94 76 GLN D O 1
ATOM 5687 N N . PHE D 2 77 ? 159.663 172.054 138.223 1.00 95.38 77 PHE D N 1
ATOM 5688 C CA . PHE D 2 77 ? 158.679 172.300 139.300 1.00 95.38 77 PHE D CA 1
ATOM 5689 C C . PHE D 2 77 ? 159.356 172.063 140.648 1.00 95.38 77 PHE D C 1
ATOM 5690 O O . PHE D 2 77 ? 159.341 172.971 141.501 1.00 95.38 77 PHE D O 1
ATOM 5698 N N . TYR D 2 78 ? 160.027 170.923 140.798 1.00 95.59 78 TYR D N 1
ATOM 5699 C CA . TYR D 2 78 ? 160.660 170.548 142.084 1.00 95.59 78 TYR D CA 1
ATOM 5700 C C . TYR D 2 78 ? 161.676 171.621 142.477 1.00 95.59 78 TYR D C 1
ATOM 5701 O O . TYR D 2 78 ? 161.641 172.098 143.622 1.00 95.59 78 TYR D O 1
ATOM 5710 N N . LYS D 2 79 ? 162.522 172.034 141.537 1.00 95.85 79 LYS D N 1
ATOM 5711 C CA . LYS D 2 79 ? 163.611 173.001 141.833 1.00 95.85 79 LYS D CA 1
ATOM 5712 C C . LYS D 2 79 ? 163.003 174.340 142.256 1.00 95.85 79 LYS D C 1
ATOM 5713 O O . LYS D 2 79 ? 163.511 174.959 143.207 1.00 95.85 79 LYS D O 1
ATOM 5719 N N . GLY D 2 80 ? 161.936 174.757 141.590 1.00 94.83 80 GLY D N 1
ATOM 5720 C CA . GLY D 2 80 ? 161.254 176.010 141.945 1.00 94.83 80 GLY D CA 1
ATOM 5721 C C . GLY D 2 80 ? 160.610 175.916 143.315 1.00 94.83 80 GLY D C 1
ATOM 5722 O O . GLY D 2 80 ? 160.763 176.853 144.126 1.00 94.83 80 GLY D O 1
ATOM 5723 N N . PHE D 2 81 ? 159.940 174.803 143.595 1.00 94.70 81 PHE D N 1
ATOM 5724 C CA . PHE D 2 81 ? 159.262 174.574 144.892 1.00 94.70 81 PHE D CA 1
ATOM 5725 C C . PHE D 2 81 ? 160.290 174.499 146.018 1.00 94.70 81 PHE D C 1
ATOM 5726 O O . PHE D 2 81 ? 160.108 175.172 147.049 1.00 94.70 81 PHE D O 1
ATOM 5734 N N . TYR D 2 82 ? 161.371 173.751 145.816 1.00 93.67 82 TYR D N 1
ATOM 5735 C CA . TYR D 2 82 ? 162.422 173.567 146.843 1.00 93.67 82 TYR D CA 1
ATOM 5736 C C . TYR D 2 82 ? 163.091 174.915 147.134 1.00 93.67 82 TYR D C 1
ATOM 5737 O O . TYR D 2 82 ? 163.345 175.224 148.299 1.00 93.67 82 TYR D O 1
ATOM 5746 N N . ASN D 2 83 ? 163.351 175.722 146.111 1.00 94.23 83 ASN D N 1
ATOM 5747 C CA . ASN D 2 83 ? 163.941 177.063 146.341 1.00 94.23 83 ASN D CA 1
ATOM 5748 C C . ASN D 2 83 ? 162.996 177.904 147.208 1.00 94.23 83 ASN D C 1
ATOM 5749 O O . ASN D 2 83 ? 163.490 178.568 148.140 1.00 94.23 83 ASN D O 1
ATOM 5754 N N . ASN D 2 84 ? 161.691 177.863 146.946 1.00 92.86 84 ASN D N 1
ATOM 5755 C CA . ASN D 2 84 ? 160.699 178.689 147.682 1.00 92.86 84 ASN D CA 1
ATOM 5756 C C . ASN D 2 84 ? 160.454 178.172 149.103 1.00 92.86 84 ASN D C 1
ATOM 5757 O O . ASN D 2 84 ? 160.408 178.999 150.012 1.00 92.86 84 ASN D O 1
ATOM 5762 N N . TYR D 2 85 ? 160.350 176.863 149.320 1.00 91.64 85 TYR D N 1
ATOM 5763 C CA . TYR D 2 85 ? 159.928 176.325 150.640 1.00 91.64 85 TYR D CA 1
ATOM 5764 C C . TYR D 2 85 ? 160.999 175.479 151.335 1.00 91.64 85 TYR D C 1
ATOM 5765 O O . TYR D 2 85 ? 160.776 175.160 152.513 1.00 91.64 85 TYR D O 1
ATOM 5774 N N . ASN D 2 86 ? 162.106 175.133 150.674 1.00 91.58 86 ASN D N 1
ATOM 5775 C CA . ASN D 2 86 ? 163.150 174.239 151.254 1.00 91.58 86 ASN D CA 1
ATOM 5776 C C . ASN D 2 86 ? 162.480 172.919 151.657 1.00 91.58 86 ASN D C 1
ATOM 5777 O O . ASN D 2 86 ? 162.765 172.409 152.767 1.00 91.58 86 ASN D O 1
ATOM 5782 N N . VAL D 2 87 ? 161.598 172.390 150.800 1.00 91.57 87 VAL D N 1
ATOM 5783 C CA . VAL D 2 87 ? 160.843 171.137 151.100 1.00 91.57 87 VAL D CA 1
ATOM 5784 C C . VAL D 2 87 ? 160.941 170.144 149.937 1.00 91.57 87 VAL D C 1
ATOM 5785 O O . VAL D 2 87 ? 160.763 170.567 148.770 1.00 91.57 87 VAL D O 1
ATOM 5789 N N . HIS D 2 88 ? 161.189 168.871 150.251 1.00 91.48 88 HIS D N 1
ATOM 5790 C CA . HIS D 2 88 ? 161.222 167.772 149.255 1.00 91.48 88 HIS D CA 1
ATOM 5791 C C . HIS D 2 88 ? 159.795 167.271 149.010 1.00 91.48 88 HIS D C 1
ATOM 5792 O O . HIS D 2 88 ? 159.015 167.163 149.990 1.00 91.48 88 HIS D O 1
ATOM 5799 N N . ILE D 2 89 ? 159.437 167.008 147.748 1.00 89.31 89 ILE D N 1
ATOM 5800 C CA . ILE D 2 89 ? 158.062 166.563 147.366 1.00 89.31 89 ILE D CA 1
ATOM 5801 C C . ILE D 2 89 ? 158.144 165.390 146.380 1.00 89.31 89 ILE D C 1
ATOM 5802 O O . ILE D 2 89 ? 157.232 165.276 145.535 1.00 89.31 89 ILE D O 1
ATOM 5807 N N . PHE D 2 90 ? 159.163 164.540 146.479 1.00 80.65 90 PHE D N 1
ATOM 5808 C CA . PHE D 2 90 ? 159.365 163.433 145.512 1.00 80.65 90 PHE D CA 1
ATOM 5809 C C . PHE D 2 90 ? 158.364 162.303 145.760 1.00 80.65 90 PHE D C 1
ATOM 5810 O O . PHE D 2 90 ? 158.211 161.901 146.909 1.00 80.65 90 PHE D O 1
#

Sequence (727 aa):
MNDKEKIDKFIHSNLNDDFGLSVDDLVGKVKGIGRFSAWCGNSSTKIKQVLNAVKSIGVSPALFAAYEKNEGYNGSWGWLNHTSPQGNYLTDAQFVARKLVSQSRQAGTPSWIDAGNPVDFVPASVKRKGNYDFSHNMKNGKVGRAYIPLTAAATWAAYYPEGLQASYNRVQNYGNPFLDAANTILGWGGKIDGGGLDVVARAFEEFLKKLQDSMQWDLHSIGTDKFFSNQMFTITKTYNNTYRLNMNQKLLDEMKDLISRIDGGSGNDTGADDSDGDHGGKAGKSVAPNGKSGRKIGGNWTYSNLPQKYKDAIEVPKFDPKYLAGSPFVNTGDTGQCTELTWAYMHQIWGKRQPAWDNQVTNGQRVWVVYRNQGARVTHRPTVGYGFSSKPNYLQAMLPGVGHTGVVVAVFKDGSFLTANYNVPPYWAPSRVVEYALIDGVPENAGDNIMFFSGIKVTNEKGQAYTEMLQLFNLLQQWNDFYTAENANNLLVACQQLLINYNEPVIKFINDENEDKSLLQYLAGDDGLAQWQFYKGFYNNYNVHIFVTNEKGQAYTEMLQLFNLLQQWNDFYTAENANNLLVACQQLLINYNEPVIKFINDENEDKSLLQYLAGDDGLAQWQFYKGFYNNYNVHIFVTNEKGQAYTEMLQLFNLLQQWNDFYTAENANNLLVACQQLLINYNEPVIKFINDENEDKSLLQYLAGDDGLAQWQFYKGFYNNYNVHIF

Nearest PDB structures (foldseek):
  8ej5-assembly1_A  TM=1.002E+00  e=4.623E-93  Staphylococcus phage Andhra
  6o43-assembly1_A  TM=9.606E-01  e=6.457E-27  Staphylococcus phage P68
  4f88-assembly2_2  TM=3.812E-01  e=3.414E-07  Fischettivirus C1
  2lrj-assembly1_A  TM=7.338E-01  e=4.572E-04  Staphylococcus aureus subsp. aureus COL
  8glo-assembly1_A  TM=3.876E-01  e=3.052E+00  Haemophilus haemolyticus

InterPro domains:
  IPR007921 CHAP domain [PF05257] (348-439)
  IPR007921 CHAP domain [PS50911] (329-470)
  IPR048974 PlyCA, N-terminal domain [PF21480] (5-162)

B-factor: mean 85.59, std 15.46, range [27.62, 98.38]

Solvent-accessible surface area: 34900 Å² total; per-residue (Å²): 107,88,68,165,80,35,7,73,77,1,3,36,1,73,5,93,37,70,2,53,9,51,13,96,66,0,9,52,82,0,94,57,25,19,0,0,35,53,57,1,57,54,41,43,91,81,0,78,82,0,0,76,10,0,100,70,20,16,1,0,2,0,3,3,0,0,28,1,90,56,76,29,108,56,44,86,70,0,1,29,21,147,31,59,50,14,69,87,40,49,60,0,0,54,40,1,0,99,54,5,11,7,29,1,44,7,59,28,103,8,32,22,70,28,100,62,63,99,40,91,31,8,55,64,53,30,33,155,157,1,58,123,26,2,72,122,81,5,154,92,23,35,0,0,27,0,21,0,23,79,69,5,17,3,0,4,0,18,40,37,55,79,0,13,96,35,85,92,1,180,56,87,118,45,53,22,40,4,26,54,5,0,60,10,0,67,68,28,43,2,153,8,121,47,100,7,141,84,3,38,57,86,3,146,116,28,46,119,115,66,65,106,53,4,108,109,161,131,64,88,70,68,66,90,86,120,70,56,6,20,59,21,8,26,51,23,64,81,164,128,148,55,85,95,115,69,133,25,150,128,14,121,52,51,10,110,5,34,84,37,17,31,105,55,12,25,46,137,54,103,47,47,88,111,76,67,15,66,172,40,18,105,67,29,119,15,25,45,33,61,14,165,45,41,169,64,81,21,16,21,58,27,70,99,91,6,46,108,135,28,44,102,28,28,78,14,83,120,15,45,92,135,53,8,76,70,6,15,6,74,113,34,7,38,24,0,22,10,10,0,0,0,8,0,0,0,42,24,33,22,61,107,152,6,19,9,124,33,160,112,121,23,25,0,44,46,4,17,26,0,0,78,79,100,58,0,111,10,10,48,24,0,15,7,4,20,0,0,0,0,13,10,75,20,2,30,1,48,8,8,39,33,8,8,0,0,0,0,0,0,20,42,221,107,7,7,0,0,1,0,0,1,19,3,55,92,91,31,6,29,51,75,42,24,0,2,0,13,2,39,4,1,16,128,129,3,15,22,1,1,1,0,0,1,1,32,124,134,124,128,112,133,36,105,49,152,68,22,32,97,74,0,25,43,32,0,5,39,75,16,44,31,128,26,82,126,24,32,93,42,0,79,70,0,0,83,58,0,23,125,87,79,71,129,31,0,38,122,0,18,102,24,170,99,41,127,41,24,0,5,88,71,25,28,33,123,78,19,56,35,23,13,111,44,1,101,32,15,33,108,114,52,67,2,15,0,40,130,124,62,85,59,7,80,2,1,17,9,0,6,46,0,0,55,35,0,29,132,82,17,62,12,125,14,47,46,23,1,51,37,0,0,55,0,0,9,59,0,1,76,89,78,31,127,31,0,35,124,0,18,102,26,170,100,178,141,42,27,0,4,87,73,25,29,34,122,80,19,56,35,27,6,112,42,1,94,32,15,25,96,112,54,64,2,13,0,43,132,118,128,68,58,15,92,1,0,64,10,0,34,77,0,0,63,36,0,38,132,89,17,97,21,182,71,41,127,41,2,51,24,1,0,14,0,0,0,8,0,1,44,65,35,34,126,31,0,36,125,0,19,102,24,171,100,178,141,40,26,0,3,87,72,25,27,34,119,63,7,19,22,22,33,11,6,10,84,4,1,76,90,17,6,71,2,42,0,49

Foldseek 3Di:
DDLLVLLQLQQLAFQLDQLPPDLLLCLQVLQVFACCCVQVVSDSVSSSLLLVLLNVLRGHSLLLSLLSRVVGYDPQAASDPPHGQDPGNNVSSNVLSNLLLCQLQDDAFFPQAFPVQGDNQDDPVLSVVLRCCVVPVRDRRGNNSSPRRPGNLQVCLNRPPCCQDCVRVVPHRHDNSSSSSSVSCVVSVRHRDSDCVVVVVVVVVVVVVVVVVLVVDDWAADPPQQWTGRQFKIFGAPDPPDTDIGTHVCNCQVCVLCVFAVPPRFPLDDADDQPPCCVVPVHFDWDGFDAPAFAFPWKQAFLVRPPVVQNVQFPAPDQDCVLLPVQPCVVVVNAQAQLSQLQSLLCVRVVHRFDSDDPDDDAQLCVQVRQVVLPFRKHQIQTASWKKRAADPHHQFPDHPHTGMFGFRGADPQQKTKTWGTQHPPHHPNNNGTMITITDGHRNRCHSNMMITHTRD/DVVVVVVVVVLLVLLLVVQPVVFDPPDVLSSVLSSVLSVCCCVVPVPLSVCQSPDPDPPGFSLCSVQNPDPVSSVVVQVVSCVVRVTGRD/DVVVVVVVVVLLVLLLVVQPVVFDPPDVLLSVLSSVLSVCCCVVPVVLSVCQSPDPDPPGFSLCSVQNPDPVSSVVVQVVSCVVRVTGRD/DVVVVVVVVVLLVLLLVVQVVVFDPPDVLLSVLSSVLSVCCCVPPVVLSVCQSPDPDPPGFSLCSVQNPDVVSSVVVQVVSCVVRVTGRD

Secondary structure (DSSP, 8-state):
--HHHHHHHHHTSBTT--TT--HHHHHHHTTTSHHHHHTTTT-HHHHHHHHHHHHHHT--HHHHHHHHHHH---TTS-SSTTS---SSHHHHHHHHHHHHHHHHHS------S-SSS----S-HHHHHHHHHIIIIIS-TTBHHHHHTTT-HHHHHHHH-GGGGSHHHHSS-----HHHHHHHHHHHHT-------HHHHHHHHHHHHHHHHHHHHSPP--BTTTTB---SSEEEEEEETTEEEEEE-HHHHHHHHHHHH-SSS---------SS--TTTSSS--B----S----EEEEEE-TTTS-HHHHHT--SPPP-GGGTTT-HHHHTT-TT-HHHHHHHHHHHHHSSPPP--SSS---TTTHHHHHHHTS---BSS-BTT-EEEE-TTSTT--STTT-EEEEEEEE-TTS-EEEEESS-SSS-TT----EEEEE----TT-GGGEEEE----/-HHHHHHHHHHHHHHHHHHHTTS--SSHHHHHHHHHHHHHHHHHSHHHHHHHHH---TT--HHHHHH-S-HHHHHHHHHHHHHHH-----/-HHHHHHHHHHHHHHHHHHHTTS--SSHHHHHHHHHHHHHHHHHSHHHHHHHHH---TT--HHHHHH-S-HHHHHHHHHHHHHHH-----/-HHHHHHHHHHHHHHHHHHHTTS--SSHHHHHHHHHHHHHHHHHSHHHHHHHHH---TT--HHHHHH-S-HHHHHHHHHHHHHHH-----

Organism: NCBI:txid1958907